Protein AF-0000000066670896 (afdb_homodimer)

Sequence (434 aa):
MEALMNVDDNVAADRGPALRIPRSRGALGGLAVLLLGIWGALIPFLGPYFDFAFTPDDSWVWTSARGWLEVLPGVVAIVGGFLMLTSRNRLVASFGGWLAAAAGLWFVVGPFLADLLNLGALGEPVASSDFKRALLQLTFFYGLGALILFFAATSLGRLSVRSARDIAFARREVDARTTRTDNRGAVVAPEPVRPTDRPTFESQPRLHKPGLGGGHAMEALMNVDDNVAADRGPALRIPRSRGALGGLAVLLLGIWGALIPFLGPYFDFAFTPDDSWVWTSARGWLEVLPGVVAIVGGFLMLTSRNRLVASFGGWLAAAAGLWFVVGPFLADLLNLGALGEPVASSDFKRALLQLTFFYGLGALILFFAATSLGRLSVRSARDIAFARREVDARTTRTDNRGAVVAPEPVRPTDRPTFESQPRLHKPGLGGGHA

Nearest PDB structures (foldseek):
  6lz0-assembly1_A  TM=2.706E-01  e=2.575E+00  Homo sapiens
  8qad-assembly1_A  TM=1.879E-01  e=8.056E+00  synthetic construct
  7oca-assembly1_I  TM=4.493E-01  e=7.369E-01  Rattus norvegicus
  8qad-assembly1_A  TM=1.879E-01  e=8.660E+00  synthetic construct

Secondary structure (DSSP, 8-state):
----------------GGGB--THHHHHHHHHHHHHHHHHHHHHHHGGGGT--BSS--TT---HHHIIIIIHHHHHHHHHHHHHHH--BHHHHHHHHHHHHHHHHHHHHHHHHTTTTT------B--SSHHHHHHHHHHHTHHHHHHHHHHHHHHHHHHHS-BHHHHHHHHHHHHHHHHHHHHHHHH------------------------------/----------------GGGB--THHHHHHHHHHHHHHHHHHHHHHHGGGGT--BSS--TT---HHHIIIIIHHHHHHHHHHHHHHH--BHHHHHHHHHHHHHHHHHHHHHHHHHHHHT------B--SSHHHHHHHHHHHTHHHHHHHHHHHHHHHHHHHS-BHHHHHHHHHHHHHHHHHHHHHHHH------------------------------

Structure (mmCIF, N/CA/C/O backbone):
data_AF-0000000066670896-model_v1
#
loop_
_entity.id
_entity.type
_entity.pdbx_description
1 polymer 'Secreted protein'
#
loop_
_atom_site.group_PDB
_atom_site.id
_atom_site.type_symbol
_atom_site.label_atom_id
_atom_site.label_alt_id
_atom_site.label_comp_id
_atom_site.label_asym_id
_atom_site.label_entity_id
_atom_site.label_seq_id
_atom_site.pdbx_PDB_ins_code
_atom_site.Cartn_x
_atom_site.Cartn_y
_atom_site.Cartn_z
_atom_site.occupancy
_atom_site.B_iso_or_equiv
_atom_site.auth_seq_id
_atom_site.auth_comp_id
_atom_site.auth_asym_id
_atom_site.auth_atom_id
_atom_site.pdbx_PDB_model_num
ATOM 1 N N . MET A 1 1 ? -32.406 44.875 43.938 1 27.22 1 MET A N 1
ATOM 2 C CA . MET A 1 1 ? -32.656 43.469 43.625 1 27.22 1 MET A CA 1
ATOM 3 C C . MET A 1 1 ? -32.438 43.156 42.156 1 27.22 1 MET A C 1
ATOM 5 O O . MET A 1 1 ? -33.438 42.938 41.438 1 27.22 1 MET A O 1
ATOM 9 N N . GLU A 1 2 ? -31.547 43.969 41.438 1 29.81 2 GLU A N 1
ATOM 10 C CA . GLU A 1 2 ? -31.094 44 40.031 1 29.81 2 GLU A CA 1
ATOM 11 C C . GLU A 1 2 ? -30.469 42.688 39.625 1 29.81 2 GLU A C 1
ATOM 13 O O . GLU A 1 2 ? -29.438 42.281 40.156 1 29.81 2 GLU A O 1
ATOM 18 N N . ALA A 1 3 ? -31.391 41.594 39.438 1 34.62 3 ALA A N 1
ATOM 19 C CA . ALA A 1 3 ? -31.094 40.312 38.844 1 34.62 3 ALA A CA 1
ATOM 20 C C . ALA A 1 3 ? -30.234 40.5 37.594 1 34.62 3 ALA A C 1
ATOM 22 O O . ALA A 1 3 ? -30.672 41.094 36.594 1 34.62 3 ALA A O 1
ATOM 23 N N . LEU A 1 4 ? -28.891 40.812 37.75 1 31.53 4 LEU A N 1
ATOM 24 C CA . LEU A 1 4 ? -27.828 40.656 36.75 1 31.53 4 LEU A CA 1
ATOM 25 C C . LEU A 1 4 ? -27.969 39.344 36 1 31.53 4 LEU A C 1
ATOM 27 O O . LEU A 1 4 ? -27.844 38.25 36.594 1 31.53 4 LEU A O 1
ATOM 31 N N . MET A 1 5 ? -29.062 39.156 35.125 1 30.61 5 MET A N 1
ATOM 32 C CA . MET A 1 5 ? -29.188 38.062 34.156 1 30.61 5 MET A CA 1
ATOM 33 C C . MET A 1 5 ? -27.844 37.719 33.531 1 30.61 5 MET A C 1
ATOM 35 O O . MET A 1 5 ? -27.234 38.594 32.906 1 30.61 5 MET A O 1
ATOM 39 N N . ASN A 1 6 ? -26.922 37 34.188 1 30.11 6 ASN A N 1
ATOM 40 C CA . ASN A 1 6 ? -25.75 36.344 33.625 1 30.11 6 ASN A CA 1
ATOM 41 C C . ASN A 1 6 ? -26.078 35.656 32.312 1 30.11 6 ASN A C 1
ATOM 43 O O . ASN A 1 6 ? -26.812 34.656 32.25 1 30.11 6 ASN A O 1
ATOM 47 N N . VAL A 1 7 ? -26.422 36.406 31.219 1 32.34 7 VAL A N 1
ATOM 48 C CA . VAL A 1 7 ? -26.438 35.844 29.875 1 32.34 7 VAL A CA 1
ATOM 49 C C . VAL A 1 7 ? -25.234 34.938 29.672 1 32.34 7 VAL A C 1
ATOM 51 O O . VAL A 1 7 ? -24.094 35.406 29.688 1 32.34 7 VAL A O 1
ATOM 54 N N . ASP A 1 8 ? -25.203 33.781 30.344 1 30.42 8 ASP A N 1
ATOM 55 C CA . ASP A 1 8 ? -24.359 32.656 29.906 1 30.42 8 ASP A CA 1
ATOM 56 C C . ASP A 1 8 ? -24.328 32.562 28.391 1 30.42 8 ASP A C 1
ATOM 58 O O . ASP A 1 8 ? -25.266 32.031 27.781 1 30.42 8 ASP A O 1
ATOM 62 N N . ASP A 1 9 ? -24.094 33.688 27.656 1 29.45 9 ASP A N 1
ATOM 63 C CA . ASP A 1 9 ? -23.812 33.5 26.25 1 29.45 9 ASP A CA 1
ATOM 64 C C . ASP A 1 9 ? -22.906 32.281 26.031 1 29.45 9 ASP A C 1
ATOM 66 O O . ASP A 1 9 ? -21.688 32.375 26.188 1 29.45 9 ASP A O 1
ATOM 70 N N . ASN A 1 10 ? -23.219 31.109 26.578 1 30.67 10 ASN A N 1
ATOM 71 C CA . ASN A 1 10 ? -22.656 29.875 26.047 1 30.67 10 ASN A CA 1
ATOM 72 C C . ASN A 1 10 ? -22.547 29.906 24.531 1 30.67 10 ASN A C 1
ATOM 74 O O . ASN A 1 10 ? -23.547 29.719 23.828 1 30.67 10 ASN A O 1
ATOM 78 N N . VAL A 1 11 ? -21.969 30.891 23.938 1 33 11 VAL A N 1
ATOM 79 C CA . VAL A 1 11 ? -21.594 30.781 22.531 1 33 11 VAL A CA 1
ATOM 80 C C . VAL A 1 11 ? -21.125 29.359 22.234 1 33 11 VAL A C 1
ATOM 82 O O . VAL A 1 11 ? -20.156 28.875 22.812 1 33 11 VAL A O 1
ATOM 85 N N . ALA A 1 12 ? -22.016 28.484 22.109 1 31.38 12 ALA A N 1
ATOM 86 C CA . ALA A 1 12 ? -21.797 27.188 21.484 1 31.38 12 ALA A CA 1
ATOM 87 C C . ALA A 1 12 ? -20.703 27.266 20.422 1 31.38 12 ALA A C 1
ATOM 89 O O . ALA A 1 12 ? -20.797 28.062 19.484 1 31.38 12 ALA A O 1
ATOM 90 N N . ALA A 1 13 ? -19.516 27.25 20.812 1 35 13 ALA A N 1
ATOM 91 C CA . ALA A 1 13 ? -18.359 26.953 19.953 1 35 13 ALA A CA 1
ATOM 92 C C . ALA A 1 13 ? -18.75 26.062 18.781 1 35 13 ALA A C 1
ATOM 94 O O . ALA A 1 13 ? -19.172 24.922 18.984 1 35 13 ALA A O 1
ATOM 95 N N . ASP A 1 14 ? -19.516 26.484 17.828 1 33.41 14 ASP A N 1
ATOM 96 C CA . ASP A 1 14 ? -19.875 25.875 16.562 1 33.41 14 ASP A CA 1
ATOM 97 C C . ASP A 1 14 ? -18.766 24.938 16.062 1 33.41 14 ASP A C 1
ATOM 99 O O . ASP A 1 14 ? -17.656 25.391 15.789 1 33.41 14 ASP A O 1
ATOM 103 N N . ARG A 1 15 ? -18.594 23.875 16.594 1 37.06 15 ARG A N 1
ATOM 104 C CA . ARG A 1 15 ? -17.844 22.672 16.281 1 37.06 15 ARG A CA 1
ATOM 105 C C . ARG A 1 15 ? -17.781 22.438 14.773 1 37.06 15 ARG A C 1
ATOM 107 O O . ARG A 1 15 ? -17.297 21.406 14.32 1 37.06 15 ARG A O 1
ATOM 114 N N . GLY A 1 16 ? -18.578 23.109 13.969 1 34.81 16 GLY A N 1
ATOM 115 C CA . GLY A 1 16 ? -18.781 22.766 12.57 1 34.81 16 GLY A CA 1
ATOM 116 C C . GLY A 1 16 ? -17.516 22.875 11.734 1 34.81 16 GLY A C 1
ATOM 117 O O . GLY A 1 16 ? -17.328 22.109 10.789 1 34.81 16 GLY A O 1
ATOM 118 N N . PRO A 1 17 ? -16.812 23.969 11.867 1 40.34 17 PRO A N 1
ATOM 119 C CA . PRO A 1 17 ? -15.773 24.281 10.875 1 40.34 17 PRO A CA 1
ATOM 120 C C . PRO A 1 17 ? -14.617 23.281 10.906 1 40.34 17 PRO A C 1
ATOM 122 O O . PRO A 1 17 ? -13.719 23.344 10.062 1 40.34 17 PRO A O 1
ATOM 125 N N . ALA A 1 18 ? -14.492 22.625 12 1 44.22 18 ALA A N 1
ATOM 126 C CA . ALA A 1 18 ? -13.32 21.797 12.242 1 44.22 18 ALA A CA 1
ATOM 127 C C . ALA A 1 18 ? -13.227 20.672 11.211 1 44.22 18 ALA A C 1
ATOM 129 O O . ALA A 1 18 ? -12.18 20.031 11.07 1 44.22 18 ALA A O 1
ATOM 130 N N . LEU A 1 19 ? -14.352 20.453 10.617 1 43.78 19 LEU A N 1
ATOM 131 C CA . LEU A 1 19 ? -14.406 19.297 9.734 1 43.78 19 LEU A CA 1
ATOM 132 C C . LEU A 1 19 ? -14.297 19.703 8.273 1 43.78 19 LEU A C 1
ATOM 134 O O . LEU A 1 19 ? -14.289 18.859 7.383 1 43.78 19 LEU A O 1
ATOM 138 N N . ARG A 1 20 ? -14.305 21.078 7.969 1 40.62 20 ARG A N 1
ATOM 139 C CA . ARG A 1 20 ? -14.289 21.438 6.555 1 40.62 20 ARG A CA 1
ATOM 140 C C . ARG A 1 20 ? -12.859 21.562 6.035 1 40.62 20 ARG A C 1
ATOM 142 O O . ARG A 1 20 ? -12.031 22.234 6.641 1 40.62 20 ARG A O 1
ATOM 149 N N . ILE A 1 21 ? -12.258 20.781 5.262 1 50.03 21 ILE A N 1
ATOM 150 C CA . ILE A 1 21 ? -10.938 20.75 4.648 1 50.03 21 ILE A CA 1
ATOM 151 C C . ILE A 1 21 ? -10.984 21.406 3.27 1 50.03 21 ILE A C 1
ATOM 153 O O . ILE A 1 21 ? -11.984 21.281 2.555 1 50.03 21 ILE A O 1
ATOM 157 N N . PRO A 1 22 ? -9.969 22.359 3.037 1 47.69 22 PRO A N 1
ATOM 158 C CA . PRO A 1 22 ? -9.922 22.828 1.646 1 47.69 22 PRO A CA 1
ATOM 159 C C . PRO A 1 22 ? -9.859 21.672 0.647 1 47.69 22 PRO A C 1
ATOM 161 O O . PRO A 1 22 ? -9.266 20.625 0.937 1 47.69 22 PRO A O 1
ATOM 164 N N . ARG A 1 23 ? -10.648 21.672 -0.36 1 51.94 23 ARG A N 1
ATOM 165 C CA . ARG A 1 23 ? -10.82 20.672 -1.41 1 51.94 23 ARG A CA 1
ATOM 166 C C . ARG A 1 23 ? -9.469 20.203 -1.941 1 51.94 23 ARG A C 1
ATOM 168 O O . ARG A 1 23 ? -9.328 19.047 -2.357 1 51.94 23 ARG A O 1
ATOM 175 N N . SER A 1 24 ? -8.406 21.016 -1.833 1 53.91 24 SER A N 1
ATOM 176 C CA . SER A 1 24 ? -7.191 20.719 -2.586 1 53.91 24 SER A CA 1
ATOM 177 C C . SER A 1 24 ? -6.375 19.625 -1.91 1 53.91 24 SER A C 1
ATOM 179 O O . SER A 1 24 ? -5.586 18.938 -2.562 1 53.91 24 SER A O 1
ATOM 181 N N . ARG A 1 25 ? -6.547 19.328 -0.688 1 55.12 25 ARG A N 1
ATOM 182 C CA . ARG A 1 25 ? -5.625 18.453 0.026 1 55.12 25 ARG A CA 1
ATOM 183 C C . ARG A 1 25 ? -5.863 16.984 -0.341 1 55.12 25 ARG A C 1
ATOM 185 O O . ARG A 1 25 ? -4.926 16.188 -0.373 1 55.12 25 ARG A O 1
ATOM 192 N N . GLY A 1 26 ? -7.078 16.672 -0.781 1 60.75 26 GLY A N 1
ATOM 193 C CA . GLY A 1 26 ? -7.352 15.281 -1.134 1 60.75 26 GLY A CA 1
ATOM 194 C C . GLY A 1 26 ? -7.699 15.102 -2.6 1 60.75 26 GLY A C 1
ATOM 195 O O . GLY A 1 26 ? -7.906 13.977 -3.055 1 60.75 26 GLY A O 1
ATOM 196 N N . ALA A 1 27 ? -7.473 16.203 -3.254 1 73.06 27 ALA A N 1
ATOM 197 C CA . ALA A 1 27 ? -7.996 16.141 -4.617 1 73.06 27 ALA A CA 1
ATOM 198 C C . ALA A 1 27 ? -7.105 15.297 -5.516 1 73.06 27 ALA A C 1
ATOM 200 O O . ALA A 1 27 ? -7.598 14.453 -6.273 1 73.06 27 ALA A O 1
ATOM 201 N N . LEU A 1 28 ? -5.859 15.398 -5.246 1 84 28 LEU A N 1
ATOM 202 C CA . LEU A 1 28 ? -4.961 14.641 -6.109 1 84 28 LEU A CA 1
ATOM 203 C C . LEU A 1 28 ? -4.996 13.156 -5.758 1 84 28 LEU A C 1
ATOM 205 O O . LEU A 1 28 ? -5.055 12.305 -6.648 1 84 28 LEU A O 1
ATOM 209 N N . GLY A 1 29 ? -5.055 12.906 -4.453 1 93 29 GLY A N 1
ATOM 210 C CA . GLY A 1 29 ? -5.137 11.516 -4.035 1 93 29 GLY A CA 1
ATOM 211 C C . GLY A 1 29 ? -6.453 10.859 -4.406 1 93 29 GLY A C 1
ATOM 212 O O . GLY A 1 29 ? -6.473 9.719 -4.867 1 93 29 GLY A O 1
ATOM 213 N N . GLY A 1 30 ? -7.516 11.625 -4.23 1 96.25 30 GLY A N 1
ATOM 214 C CA . GLY A 1 30 ? -8.82 11.094 -4.582 1 96.25 30 GLY A CA 1
ATOM 215 C C . GLY A 1 30 ? -8.984 10.852 -6.07 1 96.25 30 GLY A C 1
ATOM 216 O O . GLY A 1 30 ? -9.555 9.836 -6.48 1 96.25 30 GLY A O 1
ATOM 217 N N . LEU A 1 31 ? -8.492 11.742 -6.852 1 97.06 31 LEU A N 1
ATOM 218 C CA . LEU A 1 31 ? -8.57 11.578 -8.297 1 97.06 31 LEU A CA 1
ATOM 219 C C . LEU A 1 31 ? -7.773 10.359 -8.75 1 97.06 31 LEU A C 1
ATOM 221 O O . LEU A 1 31 ? -8.242 9.586 -9.586 1 97.06 31 LEU A O 1
ATOM 225 N N . ALA A 1 32 ? -6.555 10.281 -8.242 1 97.94 32 ALA A N 1
ATOM 226 C CA . ALA A 1 32 ? -5.727 9.125 -8.586 1 97.94 32 ALA A CA 1
ATOM 227 C C . ALA A 1 32 ? -6.438 7.82 -8.258 1 97.94 32 ALA A C 1
ATOM 229 O O . ALA A 1 32 ? -6.508 6.914 -9.094 1 97.94 32 ALA A O 1
ATOM 230 N N . VAL A 1 33 ? -6.992 7.75 -7.078 1 98.62 33 VAL A N 1
ATOM 231 C CA . VAL A 1 33 ? -7.688 6.547 -6.625 1 98.62 33 VAL A CA 1
ATOM 232 C C . VAL A 1 33 ? -8.891 6.277 -7.527 1 98.62 33 VAL A C 1
ATOM 234 O O . VAL A 1 33 ? -9.141 5.133 -7.906 1 98.62 33 VAL A O 1
ATOM 237 N N . LEU A 1 34 ? -9.586 7.332 -7.863 1 98.44 34 LEU A N 1
ATOM 238 C CA . LEU A 1 34 ? -10.75 7.211 -8.742 1 98.44 34 LEU A CA 1
ATOM 239 C C . LEU A 1 34 ? -10.352 6.637 -10.094 1 98.44 34 LEU A C 1
ATOM 241 O O . LEU A 1 34 ? -10.961 5.672 -10.57 1 98.44 34 LEU A O 1
ATOM 245 N N . LEU A 1 35 ? -9.336 7.141 -10.648 1 98.62 35 LEU A N 1
ATOM 246 C CA . LEU A 1 35 ? -8.891 6.699 -11.969 1 98.62 35 LEU A CA 1
ATOM 247 C C . LEU A 1 35 ? -8.352 5.273 -11.914 1 98.62 35 LEU A C 1
ATOM 249 O O . LEU A 1 35 ? -8.625 4.469 -12.805 1 98.62 35 LEU A O 1
ATOM 253 N N . LEU A 1 36 ? -7.586 4.988 -10.945 1 98.88 36 LEU A N 1
ATOM 254 C CA . LEU A 1 36 ? -7.062 3.637 -10.781 1 98.88 36 LEU A CA 1
ATOM 255 C C . LEU A 1 36 ? -8.195 2.637 -10.57 1 98.88 36 LEU A C 1
ATOM 257 O O . LEU A 1 36 ? -8.125 1.501 -11.039 1 98.88 36 LEU A O 1
ATOM 261 N N . GLY A 1 37 ? -9.227 3.041 -9.773 1 98.88 37 GLY A N 1
ATOM 262 C CA . GLY A 1 37 ? -10.398 2.195 -9.617 1 98.88 37 GLY A CA 1
ATOM 263 C C . GLY A 1 37 ? -11.094 1.891 -10.93 1 98.88 37 GLY A C 1
ATOM 264 O O . GLY A 1 37 ? -11.5 0.753 -11.18 1 98.88 37 GLY A O 1
ATOM 265 N N . ILE A 1 38 ? -11.234 2.865 -11.766 1 98.75 38 ILE A N 1
ATOM 266 C CA . ILE A 1 38 ? -11.828 2.686 -13.086 1 98.75 38 ILE A CA 1
ATOM 267 C C . ILE A 1 38 ? -11 1.694 -13.898 1 98.75 38 ILE A C 1
ATOM 269 O O . ILE A 1 38 ? -11.547 0.784 -14.523 1 98.75 38 ILE A O 1
ATOM 273 N N . TRP A 1 39 ? -9.766 1.867 -13.852 1 98.56 39 TRP A N 1
ATOM 274 C CA . TRP A 1 39 ? -8.875 0.929 -14.523 1 98.56 39 TRP A CA 1
ATOM 275 C C . TRP A 1 39 ? -9.109 -0.495 -14.031 1 98.56 39 TRP A C 1
ATOM 277 O O . TRP A 1 39 ? -9.281 -1.415 -14.836 1 98.56 39 TRP A O 1
ATOM 287 N N . GLY A 1 40 ? -9.125 -0.699 -12.742 1 98.56 40 GLY A N 1
ATOM 288 C CA . GLY A 1 40 ? -9.266 -2.027 -12.172 1 98.56 40 GLY A CA 1
ATOM 289 C C . GLY A 1 40 ? -10.578 -2.691 -12.523 1 98.56 40 GLY A C 1
ATOM 290 O O . GLY A 1 40 ? -10.633 -3.9 -12.758 1 98.56 40 GLY A O 1
ATOM 291 N N . ALA A 1 41 ? -11.617 -1.911 -12.594 1 98.44 41 ALA A N 1
ATOM 292 C CA . ALA A 1 41 ? -12.945 -2.447 -12.867 1 98.44 41 ALA A CA 1
ATOM 293 C C . ALA A 1 41 ? -13.117 -2.777 -14.344 1 98.44 41 ALA A C 1
ATOM 295 O O . ALA A 1 41 ? -13.867 -3.688 -14.703 1 98.44 41 ALA A O 1
ATOM 296 N N . LEU A 1 42 ? -12.391 -2.111 -15.195 1 97.88 42 LEU A N 1
ATOM 297 C CA . LEU A 1 42 ? -12.695 -2.201 -16.609 1 97.88 42 LEU A CA 1
ATOM 298 C C . LEU A 1 42 ? -11.656 -3.047 -17.344 1 97.88 42 LEU A C 1
ATOM 300 O O . LEU A 1 42 ? -11.938 -3.607 -18.406 1 97.88 42 LEU A O 1
ATOM 304 N N . ILE A 1 43 ? -10.484 -3.172 -16.828 1 97.06 43 ILE A N 1
ATOM 305 C CA . ILE A 1 43 ? -9.367 -3.752 -17.562 1 97.06 43 ILE A CA 1
ATOM 306 C C . ILE A 1 43 ? -9.664 -5.215 -17.875 1 97.06 43 ILE A C 1
ATOM 308 O O . ILE A 1 43 ? -9.297 -5.707 -18.953 1 97.06 43 ILE A O 1
ATOM 312 N N . PRO A 1 44 ? -10.336 -5.984 -17.047 1 95.81 44 PRO A N 1
ATOM 313 C CA . PRO A 1 44 ? -10.594 -7.375 -17.422 1 95.81 44 PRO A CA 1
ATOM 314 C C . PRO A 1 44 ? -11.5 -7.5 -18.641 1 95.81 44 PRO A C 1
ATOM 316 O O . PRO A 1 44 ? -11.484 -8.523 -19.328 1 95.81 44 PRO A O 1
ATOM 319 N N . PHE A 1 45 ? -12.242 -6.52 -18.969 1 96.19 45 PHE A N 1
ATOM 320 C CA . PHE A 1 45 ? -13.195 -6.566 -20.078 1 96.19 45 PHE A CA 1
ATOM 321 C C . PHE A 1 45 ? -12.617 -5.906 -21.328 1 96.19 45 PHE A C 1
ATOM 323 O O . PHE A 1 45 ? -12.945 -6.285 -22.438 1 96.19 45 PHE A O 1
ATOM 330 N N . LEU A 1 46 ? -11.734 -4.969 -21.125 1 95.44 46 LEU A N 1
ATOM 331 C CA . LEU A 1 46 ? -11.188 -4.207 -22.234 1 95.44 46 LEU A CA 1
ATOM 332 C C . LEU A 1 46 ? -9.805 -4.719 -22.625 1 95.44 46 LEU A C 1
ATOM 334 O O . LEU A 1 46 ? -9.352 -4.516 -23.75 1 95.44 46 LEU A O 1
ATOM 338 N N . GLY A 1 47 ? -9.133 -5.324 -21.766 1 95 47 GLY A N 1
ATOM 339 C CA . GLY A 1 47 ? -7.766 -5.773 -21.969 1 95 47 GLY A CA 1
ATOM 340 C C . GLY A 1 47 ? -7.617 -6.715 -23.141 1 95 47 GLY A C 1
ATOM 341 O O . GLY A 1 47 ? -6.664 -6.605 -23.922 1 95 47 GLY A O 1
ATOM 342 N N . PRO A 1 48 ? -8.57 -7.602 -23.281 1 93.62 48 PRO A N 1
ATOM 343 C CA . PRO A 1 48 ? -8.469 -8.578 -24.359 1 93.62 48 PRO A CA 1
ATOM 344 C C . PRO A 1 48 ? -8.406 -7.918 -25.75 1 93.62 48 PRO A C 1
ATOM 346 O O . PRO A 1 48 ? -7.859 -8.492 -26.688 1 93.62 48 PRO A O 1
ATOM 349 N N . TYR A 1 49 ? -8.875 -6.742 -25.875 1 93.62 49 TYR A N 1
ATOM 350 C CA . TYR A 1 49 ? -8.789 -6.035 -27.156 1 93.62 49 TYR A CA 1
ATOM 351 C C . TYR A 1 49 ? -7.336 -5.758 -27.531 1 93.62 49 TYR A C 1
ATOM 353 O O . TYR A 1 49 ? -7.008 -5.602 -28.703 1 93.62 49 TYR A O 1
ATOM 361 N N . PHE A 1 50 ? -6.426 -5.785 -26.578 1 93.5 50 PHE A N 1
ATOM 362 C CA . PHE A 1 50 ? -5.027 -5.441 -26.797 1 93.5 50 PHE A CA 1
ATOM 363 C C . PHE A 1 50 ? -4.117 -6.602 -26.422 1 93.5 50 PHE A C 1
ATOM 365 O O . PHE A 1 50 ? -2.941 -6.398 -26.109 1 93.5 50 PHE A O 1
ATOM 372 N N . ASP A 1 51 ? -4.691 -7.852 -26.281 1 92.88 51 ASP A N 1
ATOM 373 C CA . ASP A 1 51 ? -3.947 -9.047 -25.891 1 92.88 51 ASP A CA 1
ATOM 374 C C . ASP A 1 51 ? -3.35 -8.898 -24.5 1 92.88 51 ASP A C 1
ATOM 376 O O . ASP A 1 51 ? -2.209 -9.305 -24.266 1 92.88 51 ASP A O 1
ATOM 380 N N . PHE A 1 52 ? -3.986 -8.195 -23.734 1 94.38 52 PHE A N 1
ATOM 381 C CA . PHE A 1 52 ? -3.621 -7.926 -22.344 1 94.38 52 PHE A CA 1
ATOM 382 C C . PHE A 1 52 ? -4.68 -8.469 -21.391 1 94.38 52 PHE A C 1
ATOM 384 O O . PHE A 1 52 ? -5.574 -7.73 -20.969 1 94.38 52 PHE A O 1
ATOM 391 N N . ALA A 1 53 ? -4.492 -9.812 -21.109 1 94 53 ALA A N 1
ATOM 392 C CA . ALA A 1 53 ? -5.629 -10.414 -20.406 1 94 53 ALA A CA 1
ATOM 393 C C . ALA A 1 53 ? -5.207 -11.664 -19.641 1 94 53 ALA A C 1
ATOM 395 O O . ALA A 1 53 ? -4.105 -12.18 -19.844 1 94 53 ALA A O 1
ATOM 396 N N . PHE A 1 54 ? -6.086 -12.023 -18.75 1 94.44 54 PHE A N 1
ATOM 397 C CA . PHE A 1 54 ? -6.098 -13.352 -18.156 1 94.44 54 PHE A CA 1
ATOM 398 C C . PHE A 1 54 ? -7.121 -14.25 -18.828 1 94.44 54 PHE A C 1
ATOM 400 O O . PHE A 1 54 ? -8.086 -13.758 -19.438 1 94.44 54 PHE A O 1
ATOM 407 N N . THR A 1 55 ? -6.828 -15.602 -18.781 1 93.38 55 THR A N 1
ATOM 408 C CA . THR A 1 55 ? -7.797 -16.516 -19.359 1 93.38 55 THR A CA 1
ATOM 409 C C . THR A 1 55 ? -9.062 -16.594 -18.5 1 93.38 55 THR A C 1
ATOM 411 O O . THR A 1 55 ? -8.984 -16.594 -17.281 1 93.38 55 THR A O 1
ATOM 414 N N . PRO A 1 56 ? -10.242 -16.641 -19.016 1 92.19 56 PRO A N 1
ATOM 415 C CA . PRO A 1 56 ? -10.516 -16.562 -20.453 1 92.19 56 PRO A CA 1
ATOM 416 C C . PRO A 1 56 ? -10.227 -15.188 -21.047 1 92.19 56 PRO A C 1
ATOM 418 O O . PRO A 1 56 ? -10.516 -14.172 -20.406 1 92.19 56 PRO A O 1
ATOM 421 N N . ASP A 1 57 ? -9.688 -15.086 -22.203 1 91.94 57 ASP A N 1
ATOM 422 C CA . ASP A 1 57 ? -9.188 -13.82 -22.734 1 91.94 57 ASP A CA 1
ATOM 423 C C . ASP A 1 57 ? -10.148 -13.242 -23.766 1 91.94 57 ASP A C 1
ATOM 425 O O . ASP A 1 57 ? -9.727 -12.609 -24.734 1 91.94 57 ASP A O 1
ATOM 429 N N . ASP A 1 58 ? -11.359 -13.531 -23.609 1 92.31 58 ASP A N 1
ATOM 430 C CA . ASP A 1 58 ? -12.398 -12.922 -24.438 1 92.31 58 ASP A CA 1
ATOM 431 C C . ASP A 1 58 ? -12.938 -11.648 -23.797 1 92.31 58 ASP A C 1
ATOM 433 O O . ASP A 1 58 ? -13.125 -11.586 -22.578 1 92.31 58 ASP A O 1
ATOM 437 N N . SER A 1 59 ? -13.211 -10.711 -24.625 1 92.62 59 SER A N 1
ATOM 438 C CA . SER A 1 59 ? -13.719 -9.438 -24.125 1 92.62 59 SER A CA 1
ATOM 439 C C . SER A 1 59 ? -15.148 -9.578 -23.609 1 92.62 59 SER A C 1
ATOM 441 O O . SER A 1 59 ? -15.922 -10.383 -24.141 1 92.62 59 SER A O 1
ATOM 443 N N . TRP A 1 60 ? -15.477 -8.812 -22.547 1 93.25 60 TRP A N 1
ATOM 444 C CA . TRP A 1 60 ? -16.797 -8.633 -21.969 1 93.25 60 TRP A CA 1
ATOM 445 C C . TRP A 1 60 ? -17.359 -9.953 -21.453 1 93.25 60 TRP A C 1
ATOM 447 O O . TRP A 1 60 ? -18.578 -10.18 -21.5 1 93.25 60 TRP A O 1
ATOM 457 N N . VAL A 1 61 ? -16.562 -10.867 -21.109 1 93.31 61 VAL A N 1
ATOM 458 C CA . VAL A 1 61 ? -16.984 -12.102 -20.469 1 93.31 61 VAL A CA 1
ATOM 459 C C . VAL A 1 61 ? -16.938 -11.93 -18.953 1 93.31 61 VAL A C 1
ATOM 461 O O . VAL A 1 61 ? -15.914 -11.531 -18.391 1 93.31 61 VAL A O 1
ATOM 464 N N . TRP A 1 62 ? -18.062 -12.258 -18.328 1 95.06 62 TRP A N 1
ATOM 465 C CA . TRP A 1 62 ? -18.172 -12.156 -16.875 1 95.06 62 TRP A CA 1
ATOM 466 C C . TRP A 1 62 ? -17.844 -13.492 -16.203 1 95.06 62 TRP A C 1
ATOM 468 O O . TRP A 1 62 ? -18.312 -14.539 -16.641 1 95.06 62 TRP A O 1
ATOM 478 N N . THR A 1 63 ? -16.922 -13.422 -15.273 1 94.81 63 THR A N 1
ATOM 479 C CA . THR A 1 63 ? -16.672 -14.547 -14.367 1 94.81 63 THR A CA 1
ATOM 480 C C . THR A 1 63 ? -16.828 -14.109 -12.914 1 94.81 63 THR A C 1
ATOM 482 O O . THR A 1 63 ? -16.734 -12.922 -12.602 1 94.81 63 THR A O 1
ATOM 485 N N . SER A 1 64 ? -17.078 -15.039 -12.047 1 96.19 64 SER A N 1
ATOM 486 C CA . SER A 1 64 ? -17.188 -14.727 -10.625 1 96.19 64 SER A CA 1
ATOM 487 C C . SER A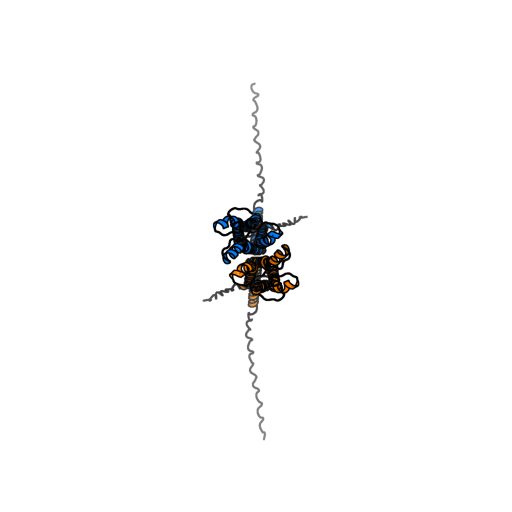 1 64 ? -15.906 -14.109 -10.086 1 96.19 64 SER A C 1
ATOM 489 O O . SER A 1 64 ? -15.945 -13.18 -9.281 1 96.19 64 SER A O 1
ATOM 491 N N . ALA A 1 65 ? -14.844 -14.633 -10.508 1 96.31 65 ALA A N 1
ATOM 492 C CA . ALA A 1 65 ? -13.547 -14.109 -10.07 1 96.31 65 ALA A CA 1
ATOM 493 C C . ALA A 1 65 ? -13.375 -12.656 -10.5 1 96.31 65 ALA A C 1
ATOM 495 O O . ALA A 1 65 ? -12.906 -11.82 -9.719 1 96.31 65 ALA A O 1
ATOM 496 N N . ARG A 1 66 ? -13.734 -12.32 -11.695 1 96.5 66 ARG A N 1
ATOM 497 C CA . ARG A 1 66 ? -13.641 -10.945 -12.172 1 96.5 66 ARG A CA 1
ATOM 498 C C . ARG A 1 66 ? -14.516 -10.016 -11.344 1 96.5 66 ARG A C 1
ATOM 500 O O . ARG A 1 66 ? -14.133 -8.883 -11.047 1 96.5 66 ARG A O 1
ATOM 507 N N . GLY A 1 67 ? -15.633 -10.461 -11.031 1 97.44 67 GLY A N 1
ATOM 508 C CA . GLY A 1 67 ? -16.547 -9.672 -10.211 1 97.44 67 GLY A CA 1
ATOM 509 C C . GLY A 1 67 ? -15.992 -9.375 -8.828 1 97.44 67 GLY A C 1
ATOM 510 O O . GLY A 1 67 ? -15.945 -8.211 -8.414 1 97.44 67 GLY A O 1
ATOM 511 N N . TRP A 1 68 ? -15.523 -10.391 -8.172 1 97.62 68 TRP A N 1
ATOM 512 C CA . TRP A 1 68 ? -15.117 -10.281 -6.777 1 97.62 68 TRP A CA 1
ATOM 513 C C . TRP A 1 68 ? -13.727 -9.672 -6.656 1 97.62 68 TRP A C 1
ATOM 515 O O . TRP A 1 68 ? -13.445 -8.938 -5.707 1 97.62 68 TRP A O 1
ATOM 525 N N . LEU A 1 69 ? -12.883 -9.977 -7.59 1 98.06 69 LEU A N 1
ATOM 526 C CA . LEU A 1 69 ? -11.477 -9.633 -7.41 1 98.06 69 LEU A CA 1
ATOM 527 C C . LEU A 1 69 ? -11.133 -8.336 -8.141 1 98.06 69 LEU A C 1
ATOM 529 O O . LEU A 1 69 ? -10.141 -7.688 -7.824 1 98.06 69 LEU A O 1
ATOM 533 N N . GLU A 1 70 ? -11.93 -7.926 -9.109 1 98.44 70 GLU A N 1
ATOM 534 C CA . GLU A 1 70 ? -11.57 -6.754 -9.891 1 98.44 70 GLU A CA 1
ATOM 535 C C . GLU A 1 70 ? -12.688 -5.715 -9.891 1 98.44 70 GLU A C 1
ATOM 537 O O . GLU A 1 70 ? -12.484 -4.582 -9.445 1 98.44 70 GLU A O 1
ATOM 542 N N . VAL A 1 71 ? -13.898 -6.082 -10.297 1 98.38 71 VAL A N 1
ATOM 543 C CA . VAL A 1 71 ? -14.992 -5.121 -10.43 1 98.38 71 VAL A CA 1
ATOM 544 C C . VAL A 1 71 ? -15.367 -4.574 -9.047 1 98.38 71 VAL A C 1
ATOM 546 O O . VAL A 1 71 ? -15.5 -3.361 -8.875 1 98.38 71 VAL A O 1
ATOM 549 N N . LEU A 1 72 ? -15.539 -5.453 -8.086 1 98.5 72 LEU A N 1
ATOM 550 C CA . LEU A 1 72 ? -15.945 -5.035 -6.746 1 98.5 72 LEU A CA 1
ATOM 551 C C . LEU A 1 72 ? -14.945 -4.047 -6.156 1 98.5 72 LEU A C 1
ATOM 553 O O . LEU A 1 72 ? -15.312 -2.922 -5.812 1 98.5 72 LEU A O 1
ATOM 557 N N . PRO A 1 73 ? -13.703 -4.461 -6.004 1 98.75 73 PRO A N 1
ATOM 558 C CA . PRO A 1 73 ? -12.773 -3.488 -5.438 1 98.75 73 PRO A CA 1
ATOM 559 C C . PRO A 1 73 ? -12.594 -2.256 -6.32 1 98.75 73 PRO A C 1
ATOM 561 O O . PRO A 1 73 ? -12.344 -1.159 -5.816 1 98.75 73 PRO A O 1
ATOM 564 N N . GLY A 1 74 ? -12.664 -2.43 -7.637 1 98.88 74 GLY A N 1
ATOM 565 C CA . GLY A 1 74 ? -12.633 -1.269 -8.508 1 98.88 74 GLY A CA 1
ATOM 566 C C . GLY A 1 74 ? -13.727 -0.264 -8.211 1 98.88 74 GLY A C 1
ATOM 567 O O . GLY A 1 74 ? -13.453 0.928 -8.047 1 98.88 74 GLY A O 1
ATOM 568 N N . VAL A 1 75 ? -14.938 -0.727 -8.102 1 98.81 75 VAL A N 1
ATOM 569 C CA . VAL A 1 75 ? -16.078 0.134 -7.816 1 98.81 75 VAL A CA 1
ATOM 570 C C . VAL A 1 75 ? -15.914 0.768 -6.434 1 98.81 75 VAL A C 1
ATOM 572 O O . VAL A 1 75 ? -16.188 1.957 -6.258 1 98.81 75 VAL A O 1
ATOM 575 N N . VAL A 1 76 ? -15.477 0.002 -5.449 1 98.88 76 VAL A N 1
ATOM 576 C CA . VAL A 1 76 ? -15.258 0.521 -4.102 1 98.88 76 VAL A CA 1
ATOM 577 C C . VAL A 1 76 ? -14.211 1.631 -4.137 1 98.88 76 VAL A C 1
ATOM 579 O O . VAL A 1 76 ? -14.359 2.656 -3.471 1 98.88 76 VAL A O 1
ATOM 582 N N . ALA A 1 77 ? -13.164 1.417 -4.93 1 98.88 77 ALA A N 1
ATOM 583 C CA . ALA A 1 77 ? -12.133 2.447 -5.082 1 98.88 77 ALA A CA 1
ATOM 584 C C . ALA A 1 77 ? -12.703 3.691 -5.758 1 98.88 77 ALA A C 1
ATOM 586 O O . ALA A 1 77 ? -12.352 4.816 -5.395 1 98.88 77 ALA A O 1
ATOM 587 N N . ILE A 1 78 ? -13.555 3.52 -6.75 1 98.81 78 ILE A N 1
ATOM 588 C CA . ILE A 1 78 ? -14.18 4.641 -7.434 1 98.81 78 ILE A CA 1
ATOM 589 C C . ILE A 1 78 ? -15 5.461 -6.438 1 98.81 78 ILE A C 1
ATOM 591 O O . ILE A 1 78 ? -14.859 6.684 -6.367 1 98.81 78 ILE A O 1
ATOM 595 N N . VAL A 1 79 ? -15.82 4.777 -5.668 1 98.69 79 VAL A N 1
ATOM 596 C CA . VAL A 1 79 ? -16.656 5.441 -4.676 1 98.69 79 VAL A CA 1
ATOM 597 C C . VAL A 1 79 ? -15.781 6.137 -3.639 1 98.69 79 VAL A C 1
ATOM 599 O O . VAL A 1 79 ? -16 7.309 -3.316 1 98.69 79 VAL A O 1
ATOM 602 N N . GLY A 1 80 ? -14.828 5.391 -3.168 1 98.44 80 GLY A N 1
ATOM 603 C CA . GLY A 1 80 ? -13.914 5.984 -2.199 1 98.44 80 GLY A CA 1
ATOM 604 C C . GLY A 1 80 ? -13.18 7.195 -2.736 1 98.44 80 GLY A C 1
ATOM 605 O O . GLY A 1 80 ? -13.141 8.242 -2.09 1 98.44 80 GLY A O 1
ATOM 606 N N . GLY A 1 81 ? -12.578 7.031 -3.881 1 98.12 81 GLY A N 1
ATOM 607 C CA . GLY A 1 81 ? -11.891 8.156 -4.504 1 98.12 81 GLY A CA 1
ATOM 608 C C . GLY A 1 81 ? -12.797 9.352 -4.734 1 98.12 81 GLY A C 1
ATOM 609 O O . GLY A 1 81 ? -12.375 10.492 -4.535 1 98.12 81 GLY A O 1
ATOM 610 N N . PHE A 1 82 ? -14 9.086 -5.18 1 97.06 82 PHE A N 1
ATOM 611 C CA . PHE A 1 82 ? -14.969 10.148 -5.43 1 97.06 82 PHE A CA 1
ATOM 612 C C . PHE A 1 82 ? -15.289 10.906 -4.148 1 97.06 82 PHE A C 1
ATOM 614 O O . PHE A 1 82 ? -15.336 12.133 -4.145 1 97.06 82 PHE A O 1
ATOM 621 N N . LEU A 1 83 ? -15.469 10.219 -3.057 1 95.62 83 LEU A N 1
ATOM 622 C CA . LEU A 1 83 ? -15.75 10.844 -1.768 1 95.62 83 LEU A CA 1
ATOM 623 C C . LEU A 1 83 ? -14.562 11.688 -1.305 1 95.62 83 LEU A C 1
ATOM 625 O O . LEU A 1 83 ? -14.75 12.789 -0.789 1 95.62 83 LEU A O 1
ATOM 629 N N . MET A 1 84 ? -13.391 11.164 -1.461 1 94.31 84 MET A N 1
ATOM 630 C CA . MET A 1 84 ? -12.195 11.914 -1.096 1 94.31 84 MET A CA 1
ATOM 631 C C . MET A 1 84 ? -12.086 13.203 -1.908 1 94.31 84 MET A C 1
ATOM 633 O O . MET A 1 84 ? -11.672 14.234 -1.387 1 94.31 84 MET A O 1
ATOM 637 N N . LEU A 1 85 ? -12.453 13.102 -3.117 1 91.44 85 LEU A N 1
ATOM 638 C CA . LEU A 1 85 ? -12.273 14.188 -4.078 1 91.44 85 LEU A CA 1
ATOM 639 C C . LEU A 1 85 ? -13.289 15.297 -3.842 1 91.44 85 LEU A C 1
ATOM 641 O O . LEU A 1 85 ? -12.953 16.484 -3.936 1 91.44 85 LEU A O 1
ATOM 645 N N . THR A 1 86 ? -14.477 15 -3.484 1 88.81 86 THR A N 1
ATOM 646 C CA . THR A 1 86 ? -15.555 15.977 -3.537 1 88.81 86 THR A CA 1
ATOM 647 C C . THR A 1 86 ? -15.945 16.422 -2.133 1 88.81 86 THR A C 1
ATOM 649 O O . THR A 1 86 ? -16.594 17.469 -1.963 1 88.81 86 THR A O 1
ATOM 652 N N . SER A 1 87 ? -15.625 15.641 -1.178 1 85.81 87 SER A N 1
ATOM 653 C CA . SER A 1 87 ? -16.141 15.922 0.159 1 85.81 87 SER A CA 1
ATOM 654 C C . SER A 1 87 ? -15.391 17.078 0.807 1 85.81 87 SER A C 1
ATOM 656 O O . SER A 1 87 ? -14.156 17.156 0.729 1 85.81 87 SER A O 1
ATOM 658 N N . ARG A 1 88 ? -16.234 17.906 1.399 1 80.75 88 ARG A N 1
ATOM 659 C CA . ARG A 1 88 ? -15.664 19 2.195 1 80.75 88 ARG A CA 1
ATOM 660 C C . ARG A 1 88 ? -15.68 18.641 3.682 1 80.75 88 ARG A C 1
ATOM 662 O O . ARG A 1 88 ? -15.242 19.438 4.516 1 80.75 88 ARG A O 1
ATOM 669 N N . ASN A 1 89 ? -16.281 17.547 3.887 1 83.56 89 ASN A N 1
ATOM 670 C CA . ASN A 1 89 ? -16.328 17.047 5.254 1 83.56 89 ASN A CA 1
ATOM 671 C C . ASN A 1 89 ? -15.219 16.031 5.52 1 83.56 89 ASN A C 1
ATOM 673 O O . ASN A 1 89 ? -15.109 15.023 4.824 1 83.56 89 ASN A O 1
ATOM 677 N N . ARG A 1 90 ? -14.484 16.297 6.504 1 84.62 90 ARG A N 1
ATOM 678 C CA . ARG A 1 90 ? -13.32 15.484 6.852 1 84.62 90 ARG A CA 1
ATOM 679 C C . ARG A 1 90 ? -13.719 14.039 7.137 1 84.62 90 ARG A C 1
ATOM 681 O O . ARG A 1 90 ? -13.008 13.102 6.77 1 84.62 90 ARG A O 1
ATOM 688 N N . LEU A 1 91 ? -14.812 13.898 7.844 1 84.62 91 LEU A N 1
ATOM 689 C CA . LEU A 1 91 ? -15.258 12.555 8.195 1 84.62 91 LEU A CA 1
ATOM 690 C C . LEU A 1 91 ? -15.656 11.773 6.941 1 84.62 91 LEU A C 1
ATOM 692 O O . LEU A 1 91 ? -15.352 10.586 6.824 1 84.62 91 LEU A O 1
ATOM 696 N N . VAL A 1 92 ? -16.328 12.453 6.059 1 89.19 92 VAL A N 1
ATOM 697 C CA . VAL A 1 92 ? -16.766 11.82 4.82 1 89.19 92 VAL A CA 1
ATOM 698 C C . VAL A 1 92 ? -15.547 11.516 3.943 1 89.19 92 VAL A C 1
ATOM 700 O O . VAL A 1 92 ? -15.438 10.43 3.373 1 89.19 92 VAL A O 1
ATOM 703 N N . ALA A 1 93 ? -14.664 12.453 3.844 1 92.38 93 ALA A N 1
ATOM 704 C CA . ALA A 1 93 ? -13.43 12.234 3.094 1 92.38 93 ALA A CA 1
ATOM 705 C C . ALA A 1 93 ? -12.609 11.102 3.707 1 92.38 93 ALA A C 1
ATOM 707 O O . ALA A 1 93 ? -12.055 10.266 2.986 1 92.38 93 ALA A O 1
ATOM 708 N N . SER A 1 94 ? -12.523 11.07 5.02 1 92.81 94 SER A N 1
ATOM 709 C CA . SER A 1 94 ? -11.805 10 5.703 1 92.81 94 SER A CA 1
ATOM 710 C C . SER A 1 94 ? -12.453 8.648 5.445 1 92.81 94 SER A C 1
ATOM 712 O O . SER A 1 94 ? -11.758 7.645 5.258 1 92.81 94 SER A O 1
ATOM 714 N N . PHE A 1 95 ? -13.75 8.609 5.449 1 96.19 95 PHE A N 1
ATOM 715 C CA . PHE A 1 95 ? -14.469 7.375 5.137 1 96.19 95 PHE A CA 1
ATOM 716 C C . PHE A 1 95 ? -14.141 6.906 3.723 1 96.19 95 PHE A C 1
ATOM 718 O O . PHE A 1 95 ? -13.906 5.719 3.496 1 96.19 95 PHE A O 1
ATOM 725 N N . GLY A 1 96 ? -14.148 7.871 2.801 1 97.38 96 GLY A N 1
ATOM 726 C CA . GLY A 1 96 ? -13.727 7.531 1.451 1 97.38 96 GLY A CA 1
ATOM 727 C C . GLY A 1 96 ? -12.312 6.977 1.393 1 97.38 96 GLY A C 1
ATOM 728 O O . GLY A 1 96 ? -12.047 6.02 0.664 1 97.38 96 GLY A O 1
ATOM 729 N N . GLY A 1 97 ? -11.391 7.578 2.137 1 97.25 97 GLY A N 1
ATOM 730 C CA . GLY A 1 97 ? -10.023 7.078 2.215 1 97.25 97 GLY A CA 1
ATOM 731 C C . GLY A 1 97 ? -9.945 5.645 2.711 1 97.25 97 GLY A C 1
ATOM 732 O O . GLY A 1 97 ? -9.18 4.84 2.178 1 97.25 97 GLY A O 1
ATOM 733 N N . TRP A 1 98 ? -10.75 5.34 3.668 1 98.06 98 TRP A N 1
ATOM 734 C CA . TRP A 1 98 ? -10.758 3.984 4.207 1 98.06 98 TRP A CA 1
ATOM 735 C C . TRP A 1 98 ? -11.352 3 3.205 1 98.06 98 TRP A C 1
ATOM 737 O O . TRP A 1 98 ? -10.867 1.87 3.078 1 98.06 98 TRP A O 1
ATOM 747 N N . LEU A 1 99 ? -12.391 3.383 2.539 1 98.75 99 LEU A N 1
ATOM 748 C CA . LEU A 1 99 ? -12.938 2.541 1.48 1 98.75 99 LEU A CA 1
ATOM 749 C C . LEU A 1 99 ? -11.883 2.248 0.418 1 98.75 99 LEU A C 1
ATOM 751 O O . LEU A 1 99 ? -11.711 1.099 0.007 1 98.75 99 LEU A O 1
ATOM 755 N N . ALA A 1 100 ? -11.234 3.291 0.056 1 98.81 100 ALA A N 1
ATOM 756 C CA . ALA A 1 100 ? -10.195 3.15 -0.96 1 98.81 100 ALA A CA 1
ATOM 757 C C . ALA A 1 100 ? -9.062 2.256 -0.466 1 98.81 100 ALA A C 1
ATOM 759 O O . ALA A 1 100 ? -8.547 1.418 -1.214 1 98.81 100 ALA A O 1
ATOM 760 N N . ALA A 1 101 ? -8.641 2.463 0.744 1 98.75 101 ALA A N 1
ATOM 761 C CA . ALA A 1 101 ? -7.59 1.627 1.312 1 98.75 101 ALA A CA 1
ATOM 762 C C . ALA A 1 101 ? -8 0.158 1.328 1 98.75 101 ALA A C 1
ATOM 764 O O . ALA A 1 101 ? -7.203 -0.722 1.001 1 98.75 101 ALA A O 1
ATOM 765 N N . ALA A 1 102 ? -9.234 -0.123 1.678 1 98.81 102 ALA A N 1
ATOM 766 C CA . ALA A 1 102 ? -9.75 -1.489 1.682 1 98.81 102 ALA A CA 1
ATOM 767 C C . ALA A 1 102 ? -9.75 -2.082 0.276 1 98.81 102 ALA A C 1
ATOM 769 O O . ALA A 1 102 ? -9.406 -3.252 0.09 1 98.81 102 ALA A O 1
ATOM 770 N N . ALA A 1 103 ? -10.172 -1.271 -0.625 1 98.88 103 ALA A N 1
ATOM 771 C CA . ALA A 1 103 ? -10.164 -1.712 -2.018 1 98.88 103 ALA A CA 1
ATOM 772 C C . ALA A 1 103 ? -8.75 -2.045 -2.48 1 98.88 103 ALA A C 1
ATOM 774 O O . ALA A 1 103 ? -8.523 -3.084 -3.104 1 98.88 103 ALA A O 1
ATOM 775 N N . GLY A 1 104 ? -7.801 -1.136 -2.234 1 98.88 104 GLY A N 1
ATOM 776 C CA . GLY A 1 104 ? -6.414 -1.397 -2.594 1 98.88 104 GLY A CA 1
ATOM 777 C C . GLY A 1 104 ? -5.863 -2.66 -1.96 1 98.88 104 GLY A C 1
ATOM 778 O O . GLY A 1 104 ? -5.195 -3.455 -2.625 1 98.88 104 GLY A O 1
ATOM 779 N N . LEU A 1 105 ? -6.145 -2.807 -0.681 1 98.75 105 LEU A N 1
ATOM 780 C CA . LEU A 1 105 ? -5.719 -4.02 0.014 1 98.75 105 LEU A CA 1
ATOM 781 C C . LEU A 1 105 ? -6.336 -5.258 -0.629 1 98.75 105 LEU A C 1
ATOM 783 O O . LEU A 1 105 ? -5.668 -6.285 -0.767 1 98.75 105 LEU A O 1
ATOM 787 N N . TRP A 1 106 ? -7.562 -5.172 -0.966 1 98.69 106 TRP A N 1
ATOM 788 C CA . TRP A 1 106 ? -8.25 -6.309 -1.57 1 98.69 106 TRP A CA 1
ATOM 789 C C . TRP A 1 106 ? -7.613 -6.684 -2.902 1 98.69 106 TRP A C 1
ATOM 791 O O . TRP A 1 106 ? -7.469 -7.871 -3.215 1 98.69 106 TRP A O 1
ATOM 801 N N . PHE A 1 107 ? -7.23 -5.719 -3.695 1 98.69 107 PHE A N 1
ATOM 802 C CA . PHE A 1 107 ? -6.543 -6.023 -4.945 1 98.69 107 PHE A CA 1
ATOM 803 C C . PHE A 1 107 ? -5.262 -6.805 -4.684 1 98.69 107 PHE A C 1
ATOM 805 O O . PHE A 1 107 ? -4.875 -7.656 -5.484 1 98.69 107 PHE A O 1
ATOM 812 N N . VAL A 1 108 ? -4.625 -6.555 -3.57 1 98.19 108 VAL A N 1
ATOM 813 C CA . VAL A 1 108 ? -3.342 -7.176 -3.256 1 98.19 108 VAL A CA 1
ATOM 814 C C . VAL A 1 108 ? -3.568 -8.562 -2.666 1 98.19 108 VAL A C 1
ATOM 816 O O . VAL A 1 108 ? -2.918 -9.531 -3.072 1 98.19 108 VAL A O 1
ATOM 819 N N . VAL A 1 109 ? -4.523 -8.727 -1.794 1 97.25 109 VAL A N 1
ATOM 820 C CA . VAL A 1 109 ? -4.625 -9.961 -1.03 1 97.25 109 VAL A CA 1
ATOM 821 C C . VAL A 1 109 ? -5.68 -10.867 -1.658 1 97.25 109 VAL A C 1
ATOM 823 O O . VAL A 1 109 ? -5.652 -12.086 -1.465 1 97.25 109 VAL A O 1
ATOM 826 N N . GLY A 1 110 ? -6.637 -10.344 -2.354 1 97.25 110 GLY A N 1
ATOM 827 C CA . GLY A 1 110 ? -7.785 -11.062 -2.877 1 97.25 110 GLY A CA 1
ATOM 828 C C . GLY A 1 110 ? -7.402 -12.289 -3.684 1 97.25 110 GLY A C 1
ATOM 829 O O . GLY A 1 110 ? -7.938 -13.375 -3.463 1 97.25 110 GLY A O 1
ATOM 830 N N . PRO A 1 111 ? -6.527 -12.086 -4.617 1 96.62 111 PRO A N 1
ATOM 831 C CA . PRO A 1 111 ? -6.156 -13.227 -5.457 1 96.62 111 PRO A CA 1
ATOM 832 C C . PRO A 1 111 ? -5.652 -14.414 -4.648 1 96.62 111 PRO A C 1
ATOM 834 O O . PRO A 1 111 ? -5.84 -15.57 -5.051 1 96.62 111 PRO A O 1
ATOM 837 N N . PHE A 1 112 ? -5.082 -14.164 -3.484 1 94.25 112 PHE A N 1
ATOM 838 C CA . PHE A 1 112 ? -4.566 -15.25 -2.658 1 94.25 112 PHE A CA 1
ATOM 839 C C . PHE A 1 112 ? -5.68 -15.891 -1.843 1 94.25 112 PHE A C 1
ATOM 841 O O . PHE A 1 112 ? -5.535 -17.016 -1.355 1 94.25 112 PHE A O 1
ATOM 848 N N . LEU A 1 113 ? -6.723 -15.195 -1.74 1 94.88 113 LEU A N 1
ATOM 849 C CA . LEU A 1 113 ? -7.844 -15.703 -0.955 1 94.88 113 LEU A CA 1
ATOM 850 C C . LEU A 1 113 ? -8.914 -16.297 -1.86 1 94.88 113 LEU A C 1
ATOM 852 O O . LEU A 1 113 ? -9.922 -16.828 -1.376 1 94.88 113 LEU A O 1
ATOM 856 N N . ALA A 1 114 ? -8.727 -16.203 -3.137 1 94.62 114 ALA A N 1
ATOM 857 C CA . ALA A 1 114 ? -9.742 -16.609 -4.102 1 94.62 114 ALA A CA 1
ATOM 858 C C . ALA A 1 114 ? -10.148 -18.062 -3.889 1 94.62 114 ALA A C 1
ATOM 860 O O . ALA A 1 114 ? -11.344 -18.375 -3.838 1 94.62 114 ALA A O 1
ATOM 861 N N . ASP A 1 115 ? -9.203 -18.969 -3.777 1 91.5 115 ASP A N 1
ATOM 862 C CA . ASP A 1 115 ? -9.5 -20.391 -3.592 1 91.5 115 ASP A CA 1
ATOM 863 C C . ASP A 1 115 ? -10.141 -20.641 -2.229 1 91.5 115 ASP A C 1
ATOM 865 O O . ASP A 1 115 ? -11.117 -21.391 -2.123 1 91.5 115 ASP A O 1
ATOM 869 N N . LEU A 1 116 ? -9.586 -19.953 -1.247 1 90.56 116 LEU A N 1
ATOM 870 C CA . LEU A 1 116 ? -10.086 -20.109 0.116 1 90.56 116 LEU A CA 1
ATOM 871 C C . LEU A 1 116 ? -11.547 -19.688 0.215 1 90.56 116 LEU A C 1
ATOM 873 O O . LEU A 1 116 ? -12.344 -20.344 0.893 1 90.56 116 LEU A O 1
ATOM 877 N N . LEU A 1 117 ? -11.836 -18.672 -0.554 1 94.44 117 LEU A N 1
ATOM 878 C CA . LEU A 1 117 ? -13.172 -18.094 -0.451 1 94.44 117 LEU A CA 1
ATOM 879 C C . LEU A 1 117 ? -14.055 -18.562 -1.606 1 94.44 117 LEU A C 1
ATOM 881 O O . LEU A 1 117 ? -15.195 -18.109 -1.734 1 94.44 117 LEU A O 1
ATOM 885 N N . 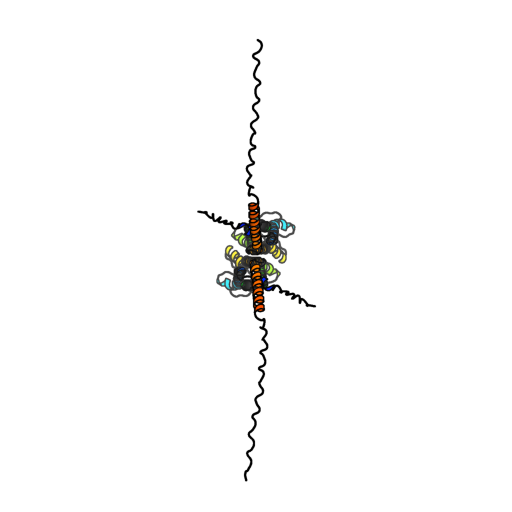ASN A 1 118 ? -13.594 -19.422 -2.453 1 94.56 118 ASN A N 1
ATOM 886 C CA . ASN A 1 118 ? -14.328 -19.953 -3.598 1 94.56 118 ASN A CA 1
ATOM 887 C C . ASN A 1 118 ? -14.891 -18.844 -4.477 1 94.56 118 ASN A C 1
ATOM 889 O O . ASN A 1 118 ? -16.078 -18.828 -4.777 1 94.56 118 ASN A O 1
ATOM 893 N N . LEU A 1 119 ? -13.992 -17.953 -4.836 1 94.69 119 LEU A N 1
ATOM 894 C CA . LEU A 1 119 ? -14.414 -16.781 -5.605 1 94.69 119 LEU A CA 1
ATOM 895 C C . LEU A 1 119 ? -14.375 -17.078 -7.102 1 94.69 119 LEU A C 1
ATOM 897 O O . LEU A 1 119 ? -14.734 -16.234 -7.918 1 94.69 119 LEU A O 1
ATOM 901 N N . GLY A 1 120 ? -13.984 -18.266 -7.426 1 92.94 120 GLY A N 1
ATOM 902 C CA . GLY A 1 120 ? -13.805 -18.625 -8.828 1 92.94 120 GLY A CA 1
ATOM 903 C C . GLY A 1 120 ? -12.344 -18.672 -9.242 1 92.94 120 GLY A C 1
ATOM 904 O O . GLY A 1 120 ? -11.461 -18.297 -8.469 1 92.94 120 GLY A O 1
ATOM 905 N N . ALA A 1 121 ? -12.148 -19.078 -10.469 1 92.12 121 ALA A N 1
ATOM 906 C CA . ALA A 1 121 ? -10.781 -19.234 -10.969 1 92.12 121 ALA A CA 1
ATOM 907 C C . ALA A 1 121 ? -10.227 -17.906 -11.461 1 92.12 121 ALA A C 1
ATOM 909 O O . ALA A 1 121 ? -10.852 -17.219 -12.273 1 92.12 121 ALA A O 1
ATOM 910 N N . LEU A 1 122 ? -9.102 -17.516 -10.961 1 90.94 122 LEU A N 1
ATOM 911 C CA . LEU A 1 122 ? -8.445 -16.266 -11.359 1 90.94 122 LEU A CA 1
ATOM 912 C C . LEU A 1 122 ? -8.031 -16.328 -12.828 1 90.94 122 LEU A C 1
ATOM 914 O O . LEU A 1 122 ? -7.973 -15.289 -13.492 1 90.94 122 LEU A O 1
ATOM 918 N N . GLY A 1 123 ? -7.797 -17.516 -13.297 1 92.19 123 GLY A N 1
ATOM 919 C CA . GLY A 1 123 ? -7.266 -17.672 -14.641 1 92.19 123 GLY A CA 1
ATOM 920 C C . GLY A 1 123 ? -5.754 -17.531 -14.703 1 92.19 123 GLY A C 1
ATOM 921 O O . GLY A 1 123 ? -5.098 -17.344 -13.672 1 92.19 123 GLY A O 1
ATOM 922 N N . GLU A 1 124 ? -5.148 -17.703 -15.93 1 94.38 124 GLU A N 1
ATOM 923 C CA . GLU A 1 124 ? -3.715 -17.594 -16.172 1 94.38 124 GLU A CA 1
ATOM 924 C C . GLU A 1 124 ? -3.398 -16.391 -17.062 1 94.38 124 GLU A C 1
ATOM 926 O O . GLU A 1 124 ? -4.129 -16.094 -18 1 94.38 124 GLU A O 1
ATOM 931 N N . PRO A 1 125 ? -2.326 -15.688 -16.672 1 94.62 125 PRO A N 1
ATOM 932 C CA . PRO A 1 125 ? -1.954 -14.57 -17.531 1 94.62 125 PRO A CA 1
ATOM 933 C C . PRO A 1 125 ? -1.617 -15.023 -18.953 1 94.62 125 PRO A C 1
ATOM 935 O O . PRO A 1 125 ? -0.873 -15.984 -19.141 1 94.62 125 PRO A O 1
ATOM 938 N N . VAL A 1 126 ? -2.213 -14.391 -19.922 1 95.38 126 VAL A N 1
ATOM 939 C CA . VAL A 1 126 ? -1.895 -14.641 -21.328 1 95.38 126 VAL A CA 1
ATOM 940 C C . VAL A 1 126 ? -0.633 -13.875 -21.719 1 95.38 126 VAL A C 1
ATOM 942 O O . VAL A 1 126 ? -0.712 -12.75 -22.203 1 95.38 126 VAL A O 1
ATOM 945 N N . ALA A 1 127 ? 0.463 -14.477 -21.328 1 93.56 127 ALA A N 1
ATOM 946 C CA . ALA A 1 127 ? 1.729 -13.766 -21.484 1 93.56 127 ALA A CA 1
ATOM 947 C C . ALA A 1 127 ? 2.73 -14.609 -22.281 1 93.56 127 ALA A C 1
ATOM 949 O O . ALA A 1 127 ? 2.875 -15.805 -22.031 1 93.56 127 ALA A O 1
ATOM 950 N N . SER A 1 128 ? 3.434 -13.945 -23.281 1 92.69 128 SER A N 1
ATOM 951 C CA . SER A 1 128 ? 4.434 -14.594 -24.125 1 92.69 128 SER A CA 1
ATOM 952 C C . SER A 1 128 ? 5.836 -14.414 -23.547 1 92.69 128 SER A C 1
ATOM 954 O O . SER A 1 128 ? 6.801 -14.984 -24.062 1 92.69 128 SER A O 1
ATOM 956 N N . SER A 1 129 ? 5.91 -13.586 -22.531 1 93.31 129 SER A N 1
ATOM 957 C CA . SER A 1 129 ? 7.195 -13.312 -21.906 1 93.31 129 SER A CA 1
ATOM 958 C C . SER A 1 129 ? 7.043 -13.102 -20.406 1 93.31 129 SER A C 1
ATOM 960 O O . SER A 1 129 ? 5.938 -12.852 -19.922 1 93.31 129 SER A O 1
ATOM 962 N N . ASP A 1 130 ? 8.148 -13.203 -19.766 1 90.5 130 ASP A N 1
ATOM 963 C CA . ASP A 1 130 ? 8.148 -12.977 -18.328 1 90.5 130 ASP A CA 1
ATOM 964 C C . ASP A 1 130 ? 7.785 -11.531 -18 1 90.5 130 ASP A C 1
ATOM 966 O O . ASP A 1 130 ? 7.137 -11.258 -16.984 1 90.5 130 ASP A O 1
ATOM 970 N N . PHE A 1 131 ? 8.266 -10.656 -18.797 1 93.5 131 PHE A N 1
ATOM 971 C CA . PHE A 1 131 ? 7.965 -9.25 -18.594 1 93.5 131 PHE A CA 1
ATOM 972 C C . PHE A 1 131 ? 6.465 -8.992 -18.688 1 93.5 131 PHE A C 1
ATOM 974 O O . PHE A 1 131 ? 5.887 -8.328 -17.828 1 93.5 131 PHE A O 1
ATOM 981 N N . LYS A 1 132 ? 5.918 -9.461 -19.719 1 94.62 132 LYS A N 1
ATOM 982 C CA . LYS A 1 132 ? 4.48 -9.273 -19.906 1 94.62 132 LYS A CA 1
ATOM 983 C C . LYS A 1 132 ? 3.693 -9.938 -18.766 1 94.62 132 LYS A C 1
ATOM 985 O O . LYS A 1 132 ? 2.682 -9.398 -18.312 1 94.62 132 LYS A O 1
ATOM 990 N N . ARG A 1 133 ? 4.098 -11.078 -18.391 1 94.12 133 ARG A N 1
ATOM 991 C CA . ARG A 1 133 ? 3.467 -11.766 -17.266 1 94.12 133 ARG A CA 1
ATOM 992 C C . ARG A 1 133 ? 3.498 -10.898 -16 1 94.12 133 ARG A C 1
ATOM 994 O O . ARG A 1 133 ? 2.482 -10.75 -15.32 1 94.12 133 ARG A O 1
ATOM 1001 N N . ALA A 1 134 ? 4.688 -10.391 -15.758 1 93.19 134 ALA A N 1
ATOM 1002 C CA . ALA A 1 134 ? 4.832 -9.508 -14.602 1 93.19 134 ALA A CA 1
ATOM 1003 C C . ALA A 1 134 ? 3.941 -8.281 -14.727 1 93.19 134 ALA A C 1
ATOM 1005 O O . ALA A 1 134 ? 3.283 -7.875 -13.766 1 93.19 134 ALA A O 1
ATOM 1006 N N . LEU A 1 135 ? 3.893 -7.727 -15.906 1 95.12 135 LEU A N 1
ATOM 1007 C CA . LEU A 1 135 ? 3.107 -6.52 -16.156 1 95.12 135 LEU A CA 1
A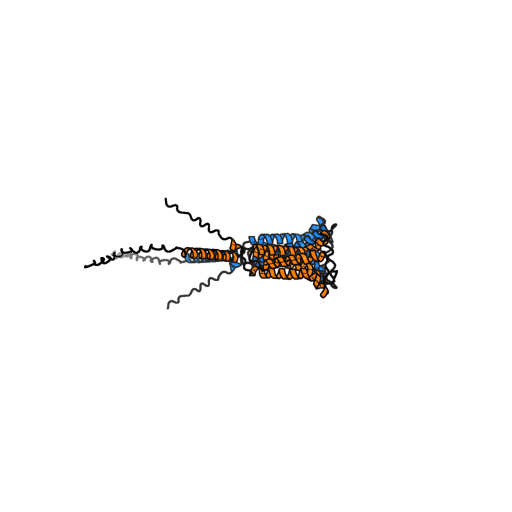TOM 1008 C C . LEU A 1 135 ? 1.623 -6.781 -15.922 1 95.12 135 LEU A C 1
ATOM 1010 O O . LEU A 1 135 ? 0.921 -5.934 -15.359 1 95.12 135 LEU A O 1
ATOM 1014 N N . LEU A 1 136 ? 1.167 -7.906 -16.406 1 95.88 136 LEU A N 1
ATOM 1015 C CA . LEU A 1 136 ? -0.238 -8.258 -16.234 1 95.88 136 LEU A CA 1
ATOM 1016 C C . LEU A 1 136 ? -0.576 -8.398 -14.75 1 95.88 136 LEU A C 1
ATOM 1018 O O . LEU A 1 136 ? -1.554 -7.816 -14.273 1 95.88 136 LEU A O 1
ATOM 1022 N N . GLN A 1 137 ? 0.25 -9.102 -14.078 1 94.31 137 GLN A N 1
ATOM 1023 C CA . GLN A 1 137 ? 0.008 -9.305 -12.648 1 94.31 137 GLN A CA 1
ATOM 1024 C C . GLN A 1 137 ? 0.036 -7.98 -11.891 1 94.31 137 GLN A C 1
ATOM 1026 O O . GLN A 1 137 ? -0.807 -7.734 -11.023 1 94.31 137 GLN A O 1
ATOM 1031 N N . LEU A 1 138 ? 0.94 -7.102 -12.195 1 95.81 138 LEU A N 1
ATOM 1032 C CA . LEU A 1 138 ? 1.131 -5.84 -11.492 1 95.81 138 LEU A CA 1
ATOM 1033 C C . LEU A 1 138 ? 0.011 -4.859 -11.828 1 95.81 138 LEU A C 1
ATOM 1035 O O . LEU A 1 138 ? -0.508 -4.176 -10.938 1 95.81 138 LEU A O 1
ATOM 1039 N N . THR A 1 139 ? -0.448 -4.816 -13.031 1 96.94 139 THR A N 1
ATOM 1040 C CA . THR A 1 139 ? -1.403 -3.803 -13.461 1 96.94 139 THR A CA 1
ATOM 1041 C C . THR A 1 139 ? -2.832 -4.238 -13.141 1 96.94 139 THR A C 1
ATOM 1043 O O . THR A 1 139 ? -3.711 -3.398 -12.938 1 96.94 139 THR A O 1
ATOM 1046 N N . PHE A 1 140 ? -3.039 -5.551 -13.125 1 97.38 140 PHE A N 1
ATOM 1047 C CA . PHE A 1 140 ? -4.383 -6.051 -12.852 1 97.38 140 PHE A CA 1
ATOM 1048 C C . PHE A 1 140 ? -4.648 -6.086 -11.352 1 97.38 140 PHE A C 1
ATOM 1050 O O . PHE A 1 140 ? -5.77 -5.84 -10.906 1 97.38 140 PHE A O 1
ATOM 1057 N N . PHE A 1 141 ? -3.623 -6.383 -10.555 1 97.75 141 PHE A N 1
ATOM 1058 C CA . PHE A 1 141 ? -3.938 -6.664 -9.156 1 97.75 141 PHE A CA 1
ATOM 1059 C C . PHE A 1 141 ? -2.936 -5.984 -8.234 1 97.75 141 PHE A C 1
ATOM 1061 O O . PHE A 1 141 ? -3.203 -4.902 -7.703 1 97.75 141 PHE A O 1
ATOM 1068 N N . TYR A 1 142 ? -1.72 -6.445 -8.117 1 97.31 142 TYR A N 1
ATOM 1069 C CA . TYR A 1 142 ? -0.809 -6.188 -7.008 1 97.31 142 TYR A CA 1
ATOM 1070 C C . TYR A 1 142 ? -0.25 -4.77 -7.078 1 97.31 142 TYR A C 1
ATOM 1072 O O . TYR A 1 142 ? -0.276 -4.035 -6.09 1 97.31 142 TYR A O 1
ATOM 1080 N N . GLY A 1 143 ? 0.33 -4.473 -8.281 1 97.88 143 GLY A N 1
ATOM 1081 C CA . GLY A 1 143 ? 0.793 -3.105 -8.445 1 97.88 143 GLY A CA 1
ATOM 1082 C C . GLY A 1 143 ? -0.323 -2.082 -8.352 1 97.88 143 GLY A C 1
ATOM 1083 O O . GLY A 1 143 ? -0.149 -1.019 -7.754 1 97.88 143 GLY A O 1
ATOM 1084 N N . LEU A 1 144 ? -1.451 -2.422 -8.977 1 98.44 144 LEU A N 1
ATOM 1085 C CA . LEU A 1 144 ? -2.635 -1.571 -8.914 1 98.44 144 LEU A CA 1
ATOM 1086 C C . LEU A 1 144 ? -3.072 -1.356 -7.469 1 98.44 144 LEU A C 1
ATOM 1088 O O . LEU A 1 144 ? -3.289 -0.219 -7.047 1 98.44 144 LEU A O 1
ATOM 1092 N N . GLY A 1 145 ? -3.223 -2.432 -6.754 1 98.81 145 GLY A N 1
ATOM 1093 C CA . GLY A 1 145 ? -3.625 -2.344 -5.359 1 98.81 145 GLY A CA 1
ATOM 1094 C C . GLY A 1 145 ? -2.662 -1.532 -4.512 1 98.81 145 GLY A C 1
ATOM 1095 O O . GLY A 1 145 ? -3.086 -0.732 -3.678 1 98.81 145 GLY A O 1
ATOM 1096 N N . ALA A 1 146 ? -1.394 -1.753 -4.73 1 98.62 146 ALA A N 1
ATOM 1097 C CA . ALA A 1 146 ? -0.376 -1.021 -3.982 1 98.62 146 ALA A CA 1
ATOM 1098 C C . ALA A 1 146 ? -0.49 0.482 -4.227 1 98.62 146 ALA A C 1
ATOM 1100 O O . ALA A 1 146 ? -0.385 1.279 -3.293 1 98.62 146 ALA A O 1
ATOM 1101 N N . LEU A 1 147 ? -0.697 0.883 -5.453 1 98.5 147 LEU A N 1
ATOM 1102 C CA . LEU A 1 147 ? -0.821 2.299 -5.785 1 98.5 147 LEU A CA 1
ATOM 1103 C C . LEU A 1 147 ? -2.07 2.898 -5.148 1 98.5 147 LEU A C 1
ATOM 1105 O O . LEU A 1 147 ? -2.016 3.99 -4.574 1 98.5 147 LEU A O 1
ATOM 1109 N N . ILE A 1 148 ? -3.143 2.178 -5.273 1 98.81 148 ILE A N 1
ATOM 1110 C CA . ILE A 1 148 ? -4.379 2.648 -4.66 1 98.81 148 ILE A CA 1
ATOM 1111 C C . ILE A 1 148 ? -4.176 2.801 -3.152 1 98.81 148 ILE A C 1
ATOM 1113 O O . ILE A 1 148 ? -4.559 3.818 -2.568 1 98.81 148 ILE A O 1
ATOM 1117 N N . LEU A 1 149 ? -3.609 1.82 -2.584 1 98.75 149 LEU A N 1
ATOM 1118 C CA . LEU A 1 149 ? -3.357 1.837 -1.146 1 98.75 149 LEU A CA 1
ATOM 1119 C C . LEU A 1 149 ? -2.457 3.008 -0.767 1 98.75 149 LEU A C 1
ATOM 1121 O O . LEU A 1 149 ? -2.688 3.67 0.247 1 98.75 149 LEU A O 1
ATOM 1125 N N . PHE A 1 150 ? -1.439 3.262 -1.563 1 98.62 150 PHE A N 1
ATOM 1126 C CA . PHE A 1 150 ? -0.509 4.352 -1.297 1 98.62 150 PHE A CA 1
ATOM 1127 C C . PHE A 1 150 ? -1.234 5.691 -1.279 1 98.62 150 PHE A C 1
ATOM 1129 O O . PHE A 1 150 ? -1.103 6.461 -0.326 1 98.62 150 PHE A O 1
ATOM 1136 N N . PHE A 1 151 ? -2.004 5.965 -2.264 1 98.31 151 PHE A N 1
ATOM 1137 C CA . PHE A 1 151 ? -2.691 7.246 -2.369 1 98.31 151 PHE A CA 1
ATOM 1138 C C . PHE A 1 151 ? -3.77 7.371 -1.301 1 98.31 151 PHE A C 1
ATOM 1140 O O . PHE A 1 151 ? -3.961 8.445 -0.726 1 98.31 151 PHE A O 1
ATOM 1147 N N . ALA A 1 152 ? -4.488 6.27 -1.095 1 98.25 152 ALA A N 1
ATOM 1148 C CA . ALA A 1 152 ? -5.516 6.277 -0.056 1 98.25 152 ALA A CA 1
ATOM 1149 C C . ALA A 1 152 ? -4.906 6.551 1.316 1 98.25 152 ALA A C 1
ATOM 1151 O O . ALA A 1 152 ? -5.379 7.418 2.051 1 98.25 152 ALA A O 1
ATOM 1152 N N . ALA A 1 153 ? -3.846 5.887 1.622 1 97.69 153 ALA A N 1
ATOM 1153 C CA . ALA A 1 153 ? -3.199 6.012 2.926 1 97.69 153 ALA A CA 1
ATOM 1154 C C . ALA A 1 153 ? -2.58 7.395 3.1 1 97.69 153 ALA A C 1
ATOM 1156 O O . ALA A 1 153 ? -2.654 7.984 4.18 1 97.69 153 ALA A O 1
ATOM 1157 N N . THR A 1 154 ? -1.938 7.879 2.061 1 96 154 THR A N 1
ATOM 1158 C CA . THR A 1 154 ? -1.376 9.227 2.113 1 96 154 THR A CA 1
ATOM 1159 C C . THR A 1 154 ? -2.461 10.25 2.422 1 96 154 THR A C 1
ATOM 1161 O O . THR A 1 154 ? -2.27 11.133 3.266 1 96 154 THR A O 1
ATOM 1164 N N . SER A 1 155 ? -3.549 10.117 1.759 1 94.38 155 SER A N 1
ATOM 1165 C CA . SER A 1 155 ? -4.66 11.031 1.984 1 94.38 155 SER A CA 1
ATOM 1166 C C . SER A 1 155 ? -5.195 10.914 3.41 1 94.38 155 SER A C 1
ATOM 1168 O O . SER A 1 155 ? -5.492 11.922 4.051 1 94.38 155 SER A O 1
ATOM 1170 N N . LEU A 1 156 ? -5.355 9.688 3.875 1 93.75 156 LEU A N 1
ATOM 1171 C CA . LEU A 1 156 ? -5.789 9.469 5.25 1 93.75 156 LEU A CA 1
ATOM 1172 C C . LEU A 1 156 ? -4.836 10.141 6.234 1 93.75 156 LEU A C 1
ATOM 1174 O O . LEU A 1 156 ? -5.27 10.703 7.238 1 93.75 156 LEU A O 1
ATOM 1178 N N . GLY A 1 157 ? -3.535 10.031 5.961 1 92.5 157 GLY A N 1
ATOM 1179 C CA . GLY A 1 157 ? -2.549 10.719 6.781 1 92.5 157 GLY A CA 1
ATOM 1180 C C . GLY A 1 157 ? -2.742 12.227 6.816 1 92.5 157 GLY A C 1
ATOM 1181 O O . GLY A 1 157 ? -2.717 12.836 7.887 1 92.5 157 GLY A O 1
ATOM 1182 N N . ARG A 1 158 ? -2.941 12.781 5.695 1 88.94 158 ARG A N 1
ATOM 1183 C CA . ARG A 1 158 ? -3.154 14.227 5.602 1 88.94 158 ARG A CA 1
ATOM 1184 C C . ARG A 1 158 ? -4.395 14.648 6.387 1 88.94 158 ARG A C 1
ATOM 1186 O O . ARG A 1 158 ? -4.402 15.695 7.023 1 88.94 158 ARG A O 1
ATOM 1193 N N . LEU A 1 159 ? -5.395 13.844 6.277 1 85 159 LEU A N 1
ATOM 1194 C CA . LEU A 1 159 ? -6.676 14.156 6.898 1 85 159 LEU A CA 1
ATOM 1195 C C . LEU A 1 159 ? -6.605 13.977 8.406 1 85 159 LEU A C 1
ATOM 1197 O O . LEU A 1 159 ? -7.457 14.492 9.141 1 85 159 LEU A O 1
ATOM 1201 N N . SER A 1 160 ? -5.688 13.258 8.836 1 84.25 160 SER A N 1
ATOM 1202 C CA . SER A 1 160 ? -5.582 12.953 10.258 1 84.25 160 SER A CA 1
ATOM 1203 C C . SER A 1 160 ? -4.965 14.117 11.023 1 84.25 160 SER A C 1
ATOM 1205 O O . SER A 1 160 ? -5.031 14.164 12.258 1 84.25 160 SER A O 1
ATOM 1207 N N . VAL A 1 161 ? -4.305 15.023 10.445 1 77.56 161 VAL A N 1
ATOM 1208 C CA . VAL A 1 161 ? -3.67 16.172 11.086 1 77.56 161 VAL A CA 1
ATOM 1209 C C . VAL A 1 161 ? -4.578 17.391 10.977 1 77.56 161 VAL A C 1
ATOM 1211 O O . VAL A 1 161 ? -5.156 17.656 9.914 1 77.56 161 VAL A O 1
ATOM 1214 N N . ARG A 1 162 ? -4.848 17.922 12.18 1 63.59 162 ARG A N 1
ATOM 1215 C CA . ARG A 1 162 ? -5.574 19.188 12.156 1 63.59 162 ARG A CA 1
ATOM 1216 C C . ARG A 1 162 ? -4.707 20.297 11.578 1 63.59 162 ARG A C 1
ATOM 1218 O O . ARG A 1 162 ? -3.648 20.625 12.125 1 63.59 162 ARG A O 1
ATOM 1225 N N . SER A 1 163 ? -4.812 20.578 10.391 1 56.16 163 SER A N 1
ATOM 1226 C CA . SER A 1 163 ? -3.984 21.562 9.711 1 56.16 163 SER A CA 1
ATOM 1227 C C . SER A 1 163 ? -4.172 22.953 10.312 1 56.16 163 SER A C 1
ATOM 1229 O O . SER A 1 163 ? -5.219 23.25 10.898 1 56.16 163 SER A O 1
ATOM 1231 N N . ALA A 1 164 ? -3.057 23.688 10.445 1 52.06 164 ALA A N 1
ATOM 1232 C CA . ALA A 1 164 ? -3.129 25.125 10.742 1 52.06 164 ALA A CA 1
ATOM 1233 C C . ALA A 1 164 ? -4.266 25.781 9.977 1 52.06 164 ALA A C 1
ATOM 1235 O O . ALA A 1 164 ? -4.918 26.703 10.484 1 52.06 164 ALA A O 1
ATOM 1236 N N . ARG A 1 165 ? -4.445 25.25 8.883 1 51.06 165 ARG A N 1
ATOM 1237 C CA . ARG A 1 165 ? -5.473 25.859 8.047 1 51.06 165 ARG A CA 1
ATOM 1238 C C . ARG A 1 165 ? -6.867 25.516 8.562 1 51.06 165 ARG A C 1
ATOM 1240 O O . ARG A 1 165 ? -7.777 26.344 8.508 1 51.06 165 ARG A O 1
ATOM 1247 N N . ASP A 1 166 ? -6.891 24.328 9.039 1 53.84 166 ASP A N 1
ATOM 1248 C CA . ASP A 1 166 ? -8.172 23.969 9.641 1 53.84 166 ASP A CA 1
ATOM 1249 C C . ASP A 1 166 ? -8.469 24.828 10.859 1 53.84 166 ASP A C 1
ATOM 1251 O O . ASP A 1 166 ? -9.602 25.266 11.055 1 53.84 166 ASP A O 1
ATOM 1255 N N . ILE A 1 167 ? -7.375 25.031 11.609 1 53.31 167 ILE A N 1
ATOM 1256 C CA . ILE A 1 167 ? -7.504 25.891 12.781 1 53.31 167 ILE A CA 1
ATOM 1257 C C . ILE A 1 167 ? -7.805 27.328 12.352 1 53.31 167 ILE A C 1
ATOM 1259 O O . ILE A 1 167 ? -8.68 27.984 12.922 1 53.31 167 ILE A O 1
ATOM 1263 N N . ALA A 1 168 ? -7.117 27.75 11.344 1 51.69 168 ALA A N 1
ATOM 1264 C CA . ALA A 1 168 ? -7.352 29.109 10.859 1 51.69 168 ALA A CA 1
ATOM 1265 C C . ALA A 1 168 ? -8.758 29.266 10.281 1 51.69 168 ALA A C 1
ATOM 1267 O O . ALA A 1 168 ? -9.422 30.266 10.5 1 51.69 168 ALA A O 1
ATOM 1268 N N . PHE A 1 169 ? -9.125 28.266 9.602 1 49.19 169 PHE A N 1
ATOM 1269 C CA . PHE A 1 169 ? -10.453 28.297 9 1 49.19 169 PHE A CA 1
ATOM 1270 C C . PHE A 1 169 ? -11.531 28.266 10.07 1 49.19 169 PHE A C 1
ATOM 1272 O O . PHE A 1 169 ? -12.516 29.016 9.984 1 49.19 169 PHE A O 1
ATOM 1279 N N . ALA A 1 170 ? -11.352 27.422 11 1 53.91 170 ALA A N 1
ATOM 1280 C CA . ALA A 1 170 ? -12.281 27.391 12.125 1 53.91 170 ALA A CA 1
ATOM 1281 C C . ALA A 1 170 ? -12.32 28.734 12.844 1 53.91 170 ALA A C 1
ATOM 1283 O O . ALA A 1 170 ? -13.391 29.203 13.25 1 53.91 170 ALA A O 1
ATOM 1284 N N . ARG A 1 171 ? -11.109 29.25 12.961 1 52.88 171 ARG A N 1
ATOM 1285 C CA . ARG A 1 171 ? -11.016 30.531 13.625 1 52.88 171 ARG A CA 1
ATOM 1286 C C . ARG A 1 171 ? -11.703 31.625 12.805 1 52.88 171 ARG A C 1
ATOM 1288 O O . ARG A 1 171 ? -12.406 32.469 13.359 1 52.88 171 ARG A O 1
ATOM 1295 N N . ARG A 1 172 ? -11.531 31.562 11.523 1 54.91 172 ARG A N 1
ATOM 1296 C CA . ARG A 1 172 ? -12.18 32.562 10.656 1 54.91 172 ARG A CA 1
ATOM 1297 C C . ARG A 1 172 ? -13.695 32.375 10.68 1 54.91 172 ARG A C 1
ATOM 1299 O O . ARG A 1 172 ? -14.43 33.375 10.648 1 54.91 172 ARG A O 1
ATOM 1306 N N . GLU A 1 173 ? -14.07 31.234 10.742 1 54.88 173 GLU A N 1
ATOM 1307 C CA . GLU A 1 173 ? -15.508 30.984 10.797 1 54.88 173 GLU A CA 1
ATOM 1308 C C . GLU A 1 173 ? -16.109 31.469 12.109 1 54.88 173 GLU A C 1
ATOM 1310 O O . GLU A 1 173 ? -17.219 32.031 12.125 1 54.88 173 GLU A O 1
ATOM 1315 N N . VAL A 1 174 ? -15.398 31.25 13.172 1 55.84 174 VAL A N 1
ATOM 1316 C CA . VAL A 1 174 ? -15.828 31.75 14.477 1 55.84 174 VAL A CA 1
ATOM 1317 C C . VAL A 1 174 ? -15.844 33.281 14.477 1 55.84 174 VAL A C 1
ATOM 1319 O O . VAL A 1 174 ? -16.797 33.906 14.969 1 55.84 174 VAL A O 1
ATOM 1322 N N . ASP A 1 175 ? -14.852 33.875 13.828 1 56.91 175 ASP A N 1
ATOM 1323 C CA . ASP A 1 175 ? -14.773 35.344 13.75 1 56.91 175 ASP A CA 1
ATOM 1324 C C . ASP A 1 175 ? -15.891 35.906 12.883 1 56.91 175 ASP A C 1
ATOM 1326 O O . ASP A 1 175 ? -16.5 36.906 13.227 1 56.91 175 ASP A O 1
ATOM 1330 N N . ALA A 1 176 ? -16.203 35.188 11.852 1 60.06 176 ALA A N 1
ATOM 1331 C CA . ALA A 1 176 ? -17.266 35.656 10.953 1 60.06 176 ALA A CA 1
ATOM 1332 C C . ALA A 1 176 ? -18.641 35.531 11.617 1 60.06 176 ALA A C 1
ATOM 1334 O O . ALA A 1 176 ? -19.5 36.375 11.43 1 60.06 176 ALA A O 1
ATOM 1335 N N . ARG A 1 177 ? -18.797 34.469 12.352 1 58.38 177 ARG A N 1
ATOM 1336 C CA . ARG A 1 177 ? -20.047 34.281 13.078 1 58.38 177 ARG A CA 1
ATOM 1337 C C . ARG A 1 177 ? -20.219 35.344 14.172 1 58.38 177 ARG A C 1
ATOM 1339 O O . ARG A 1 177 ? -21.312 35.844 14.375 1 58.38 177 ARG A O 1
ATOM 1346 N N . THR A 1 178 ? -19.156 35.625 14.828 1 61.47 178 THR A N 1
ATOM 1347 C CA . THR A 1 178 ? -19.188 36.625 15.883 1 61.47 178 THR A CA 1
ATOM 1348 C C . THR A 1 178 ? -19.469 38 15.297 1 61.47 178 THR A C 1
ATOM 1350 O O . THR A 1 178 ? -20.234 38.781 15.867 1 61.47 178 THR A O 1
ATOM 1353 N N . THR A 1 179 ? -18.891 38.25 14.117 1 61.47 179 THR A N 1
ATOM 1354 C CA . THR A 1 179 ? -19.125 39.5 13.453 1 61.47 179 THR A CA 1
ATOM 1355 C C . THR A 1 179 ? -20.562 39.594 12.945 1 61.47 179 THR A C 1
ATOM 1357 O O . THR A 1 179 ? -21.188 40.656 13.023 1 61.47 179 THR A O 1
ATOM 1360 N N . ARG A 1 180 ? -21.094 38.5 12.5 1 63.25 180 ARG A N 1
ATOM 1361 C CA . ARG A 1 180 ? -22.469 38.469 12.031 1 63.25 180 ARG A CA 1
ATOM 1362 C C . ARG A 1 180 ? -23.438 38.625 13.188 1 63.25 180 ARG A C 1
ATOM 1364 O O . ARG A 1 180 ? -24.453 39.312 13.055 1 63.25 180 ARG A O 1
ATOM 1371 N N . THR A 1 181 ? -23.203 38.031 14.289 1 61.91 181 THR A N 1
ATOM 1372 C CA . THR A 1 181 ? -24.047 38.156 15.477 1 61.91 181 THR A CA 1
ATOM 1373 C C . THR A 1 181 ? -24 39.594 16 1 61.91 181 THR A C 1
ATOM 1375 O O . THR A 1 181 ? -25.016 40.125 16.438 1 61.91 181 THR A O 1
ATOM 1378 N N . ASP A 1 182 ? -22.859 40.219 15.883 1 61.69 182 ASP A N 1
ATOM 1379 C CA . ASP A 1 182 ? -22.719 41.594 16.328 1 61.69 182 ASP A CA 1
ATOM 1380 C C . ASP A 1 182 ? -23.484 42.562 15.406 1 61.69 182 ASP A C 1
ATOM 1382 O O . ASP A 1 182 ? -24.078 43.531 15.875 1 61.69 182 ASP A O 1
ATOM 1386 N N . ASN A 1 183 ? -23.484 42.25 14.164 1 61.84 183 ASN A N 1
ATOM 1387 C CA . ASN A 1 183 ? -24.172 43.094 13.211 1 61.84 183 ASN A CA 1
ATOM 1388 C C . ASN A 1 183 ? -25.688 42.938 13.289 1 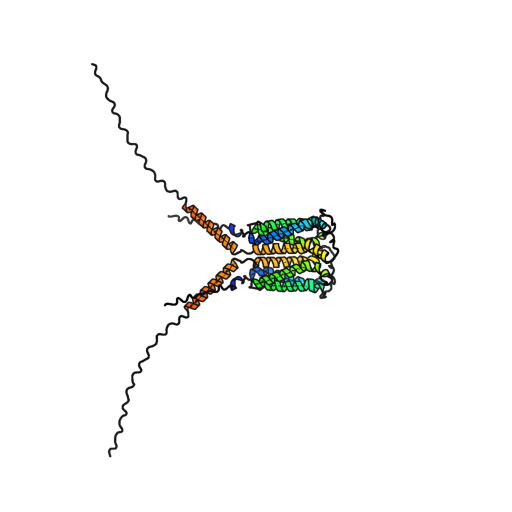61.84 183 ASN A C 1
ATOM 1390 O O . ASN A 1 183 ? -26.438 43.875 13.039 1 61.84 183 ASN A O 1
ATOM 1394 N N . ARG A 1 184 ? -26.156 41.844 13.633 1 61.44 184 ARG A N 1
ATOM 1395 C CA . ARG A 1 184 ? -27.578 41.594 13.812 1 61.44 184 ARG A CA 1
ATOM 1396 C C . ARG A 1 184 ? -28.094 42.281 15.086 1 61.44 184 ARG A C 1
ATOM 1398 O O . ARG A 1 184 ? -29.234 42.75 15.141 1 61.44 184 ARG A O 1
ATOM 1405 N N . GLY A 1 185 ? -27.328 42.281 16.078 1 58.69 185 GLY A N 1
ATOM 1406 C CA . GLY A 1 185 ? -27.719 42.969 17.297 1 58.69 185 GLY A CA 1
ATOM 1407 C C . GLY A 1 185 ? -27.859 44.469 17.125 1 58.69 185 GLY A C 1
ATOM 1408 O O . GLY A 1 185 ? -28.641 45.125 17.844 1 58.69 185 GLY A O 1
ATOM 1409 N N . ALA A 1 186 ? -27.094 45.062 16.25 1 58.88 186 ALA A N 1
ATOM 1410 C CA . ALA A 1 186 ? -27.141 46.5 16.031 1 58.88 186 ALA A CA 1
ATOM 1411 C C . ALA A 1 186 ? -28.406 46.906 15.273 1 58.88 186 ALA A C 1
ATOM 1413 O O . ALA A 1 186 ? -28.875 48.031 15.375 1 58.88 186 ALA A O 1
ATOM 1414 N N . VAL A 1 187 ? -28.984 46.062 14.508 1 58.38 187 VAL A N 1
ATOM 1415 C CA . VAL A 1 187 ? -30.094 46.531 13.672 1 58.38 187 VAL A CA 1
ATOM 1416 C C . VAL A 1 187 ? -31.328 46.781 14.539 1 58.38 187 VAL A C 1
ATOM 1418 O O . VAL A 1 187 ? -32.094 47.719 14.305 1 58.38 187 VAL A O 1
ATOM 1421 N N . VAL A 1 188 ? -31.797 45.719 15.273 1 53.22 188 VAL A N 1
ATOM 1422 C CA . VAL A 1 188 ? -33.25 45.75 15.469 1 53.22 188 VAL A CA 1
ATOM 1423 C C . VAL A 1 188 ? -33.594 46.531 16.734 1 53.22 188 VAL A C 1
ATOM 1425 O O . VAL A 1 188 ? -34.031 45.969 17.719 1 53.22 188 VAL A O 1
ATOM 1428 N N . ALA A 1 189 ? -32.719 47.406 17.234 1 53.25 189 ALA A N 1
ATOM 1429 C CA . ALA A 1 189 ? -33.469 48.125 18.281 1 53.25 189 ALA A CA 1
ATOM 1430 C C . ALA A 1 189 ? -34.594 48.938 17.688 1 53.25 189 ALA A C 1
ATOM 1432 O O . ALA A 1 189 ? -34.375 49.812 16.828 1 53.25 189 ALA A O 1
ATOM 1433 N N . PRO A 1 190 ? -35.812 48.531 17.609 1 55.5 190 PRO A N 1
ATOM 1434 C CA . PRO A 1 190 ? -36.875 49.406 17.156 1 55.5 190 PRO A CA 1
ATOM 1435 C C . PRO A 1 190 ? -36.844 50.781 17.812 1 55.5 190 PRO A C 1
ATOM 1437 O O . PRO A 1 190 ? -36.562 50.875 19 1 55.5 190 PRO A O 1
ATOM 1440 N N . GLU A 1 191 ? -36.594 51.844 17.172 1 57.47 191 GLU A N 1
ATOM 1441 C CA . GLU A 1 191 ? -36.75 53.219 17.688 1 57.47 191 GLU A CA 1
ATOM 1442 C C . GLU A 1 191 ? -38.062 53.344 18.453 1 57.47 191 GLU A C 1
ATOM 1444 O O . GLU A 1 191 ? -39.094 52.844 18.016 1 57.47 191 GLU A O 1
ATOM 1449 N N . PRO A 1 192 ? -38.094 53.594 19.672 1 60.09 192 PRO A N 1
ATOM 1450 C CA . PRO A 1 192 ? -39.375 53.844 20.328 1 60.09 192 PRO A CA 1
ATOM 1451 C C . PRO A 1 192 ? -40.281 54.812 19.562 1 60.09 192 PRO A C 1
ATOM 1453 O O . PRO A 1 192 ? -39.812 55.875 19.125 1 60.09 192 PRO A O 1
ATOM 1456 N N . VAL A 1 193 ? -41.281 54.531 18.906 1 55.78 193 VAL A N 1
ATOM 1457 C CA . VAL A 1 193 ? -42.312 55.375 18.297 1 55.78 193 VAL A CA 1
ATOM 1458 C C . VAL A 1 193 ? -42.75 56.438 19.297 1 55.78 193 VAL A C 1
ATOM 1460 O O . VAL A 1 193 ? -43.219 56.094 20.391 1 55.78 193 VAL A O 1
ATOM 1463 N N . ARG A 1 194 ? -42.312 57.594 19.266 1 55 194 ARG A N 1
ATOM 1464 C CA . ARG A 1 194 ? -42.875 58.719 20.062 1 55 194 ARG A CA 1
ATOM 1465 C C . ARG A 1 194 ? -44.375 58.781 19.906 1 55 194 ARG A C 1
ATOM 1467 O O . ARG A 1 194 ? -44.906 58.656 18.812 1 55 194 ARG A O 1
ATOM 1474 N N . PRO A 1 195 ? -45.156 58.531 20.859 1 53.84 195 PRO A N 1
ATOM 1475 C CA . PRO A 1 195 ? -46.625 58.719 20.766 1 53.84 195 PRO A CA 1
ATOM 1476 C C . PRO A 1 195 ? -47.031 60.031 20.125 1 53.84 195 PRO A C 1
ATOM 1478 O O . PRO A 1 195 ? -46.531 61.094 20.547 1 53.84 195 PRO A O 1
ATOM 1481 N N . THR A 1 196 ? -47.25 60.219 18.859 1 51.72 196 THR A N 1
ATOM 1482 C CA . THR A 1 196 ? -47.812 61.375 18.203 1 51.72 196 THR A CA 1
ATOM 1483 C C . THR A 1 196 ? -48.969 61.938 19.031 1 51.72 196 THR A C 1
ATOM 1485 O O . THR A 1 196 ? -49.844 61.219 19.438 1 51.72 196 THR A O 1
ATOM 1488 N N . ASP A 1 197 ? -48.906 63.188 19.547 1 51.94 197 ASP A N 1
ATOM 1489 C CA . ASP A 1 197 ? -49.875 64 20.25 1 51.94 197 ASP A CA 1
ATOM 1490 C C . ASP A 1 197 ? -51.25 63.906 19.578 1 51.94 197 ASP A C 1
ATOM 1492 O O . ASP A 1 197 ? -51.375 64 18.359 1 51.94 197 ASP A O 1
ATOM 1496 N N . ARG A 1 198 ? -52.281 63.344 20.078 1 52.81 198 ARG A N 1
ATOM 1497 C CA . ARG A 1 198 ? -53.688 63.312 19.641 1 52.81 198 ARG A CA 1
ATOM 1498 C C . ARG A 1 198 ? -54.188 64.688 19.328 1 52.81 198 ARG A C 1
ATOM 1500 O O . ARG A 1 198 ? -54 65.625 20.125 1 52.81 198 ARG A O 1
ATOM 1507 N N . PRO A 1 199 ? -54.375 65.062 18.062 1 53.09 199 PRO A N 1
ATOM 1508 C CA . PRO A 1 199 ? -54.906 66.438 17.766 1 53.09 199 PRO A CA 1
ATOM 1509 C C . PRO A 1 199 ? -56.125 66.75 18.625 1 53.09 199 PRO A C 1
ATOM 1511 O O . PRO A 1 199 ? -56.969 65.875 18.906 1 53.09 199 PRO A O 1
ATOM 1514 N N . THR A 1 200 ? -56.156 67.688 19.547 1 51.22 200 THR A N 1
ATOM 1515 C CA . THR A 1 200 ? -57.25 68.25 20.312 1 51.22 200 THR A CA 1
ATOM 1516 C C . THR A 1 200 ? -58.375 68.75 19.391 1 51.22 200 THR A C 1
ATOM 1518 O O . THR A 1 200 ? -58.188 69.562 18.531 1 51.22 200 THR A O 1
ATOM 1521 N N . PHE A 1 201 ? -59.469 67.938 19.062 1 49.06 201 PHE A N 1
ATOM 1522 C CA . PHE A 1 201 ? -60.719 68.25 18.359 1 49.06 201 PHE A CA 1
ATOM 1523 C C . PHE A 1 201 ? -61.344 69.562 18.891 1 49.06 201 PHE A C 1
ATOM 1525 O O . PHE A 1 201 ? -61.688 69.625 20.078 1 49.06 201 PHE A O 1
ATOM 1532 N N . GLU A 1 202 ? -60.938 70.75 18.438 1 46.69 202 GLU A N 1
ATOM 1533 C CA . GLU A 1 202 ? -61.562 72.062 18.766 1 46.69 202 GLU A CA 1
ATOM 1534 C C . GLU A 1 202 ? -63.094 71.938 18.594 1 46.69 202 GLU A C 1
ATOM 1536 O O . GLU A 1 202 ? -63.562 71.375 17.609 1 46.69 202 GLU A O 1
ATOM 1541 N N . SER A 1 203 ? -63.938 72.062 19.625 1 49.34 203 SER A N 1
ATOM 1542 C CA . SER A 1 203 ? -65.375 72.125 19.781 1 49.34 203 SER A CA 1
ATOM 1543 C C . SER A 1 203 ? -66 73.062 18.797 1 49.34 203 SER A C 1
ATOM 1545 O O . SER A 1 203 ? -65.562 74.25 18.688 1 49.34 203 SER A O 1
ATOM 1547 N N . GLN A 1 204 ? -66.562 72.688 17.625 1 47.62 204 GLN A N 1
ATOM 1548 C CA . GLN A 1 204 ? -67.312 73.438 16.625 1 47.62 204 GLN A CA 1
ATOM 1549 C C . GLN A 1 204 ? -68.312 74.375 17.266 1 47.62 204 GLN A C 1
ATOM 1551 O O . GLN A 1 204 ? -69 74 18.25 1 47.62 204 GLN A O 1
ATOM 1556 N N . PRO A 1 205 ? -68.25 75.688 17.109 1 49.81 205 PRO A N 1
ATOM 1557 C CA . PRO A 1 205 ? -69.125 76.75 17.672 1 49.81 205 PRO A CA 1
ATOM 1558 C C . PRO A 1 205 ? -70.625 76.438 17.422 1 49.81 205 PRO A C 1
ATOM 1560 O O . PRO A 1 205 ? -70.938 75.875 16.391 1 49.81 205 PRO A O 1
ATOM 1563 N N . ARG A 1 206 ? -71.5 76.25 18.406 1 42.53 206 ARG A N 1
ATOM 1564 C CA . ARG A 1 206 ? -72.938 76.062 18.453 1 42.53 206 ARG A CA 1
ATOM 1565 C C . ARG A 1 206 ? -73.688 77.125 17.625 1 42.53 206 ARG A C 1
ATOM 1567 O O . ARG A 1 206 ? -73.438 78.312 17.797 1 42.53 206 ARG A O 1
ATOM 1574 N N . LEU A 1 207 ? -74.062 76.812 16.406 1 43.47 207 LEU A N 1
ATOM 1575 C CA . LEU A 1 207 ? -74.875 77.625 15.523 1 43.47 207 LEU A CA 1
ATOM 1576 C C . LEU A 1 207 ? -76.125 78.125 16.234 1 43.47 207 LEU A C 1
ATOM 1578 O O . LEU A 1 207 ? -76.875 77.312 16.75 1 43.47 207 LEU A O 1
ATOM 1582 N N . HIS A 1 208 ? -76.25 79.25 16.891 1 42.5 208 HIS A N 1
ATOM 1583 C CA . HIS A 1 208 ? -77.375 80 17.484 1 42.5 208 HIS A CA 1
ATOM 1584 C C . HIS A 1 208 ? -78.562 80 16.547 1 42.5 208 HIS A C 1
ATOM 1586 O O . HIS A 1 208 ? -78.5 80.438 15.414 1 42.5 208 HIS A O 1
ATOM 1592 N N . LYS A 1 209 ? -79.562 79.062 16.719 1 44 209 LYS A N 1
ATOM 1593 C CA . LYS A 1 209 ? -80.812 79 16.016 1 44 209 LYS A CA 1
ATOM 1594 C C . LYS A 1 209 ? -81.625 80.312 16.125 1 44 209 LYS A C 1
ATOM 1596 O O . LYS A 1 209 ? -81.812 80.812 17.219 1 44 209 LYS A O 1
ATOM 1601 N N . PRO A 1 210 ? -81.75 81.062 15.07 1 45.19 210 PRO A N 1
ATOM 1602 C CA . PRO A 1 210 ? -82.5 82.312 15.062 1 45.19 210 PRO A CA 1
ATOM 1603 C C . PRO A 1 210 ? -84 82.125 15.43 1 45.19 210 PRO A C 1
ATOM 1605 O O . PRO A 1 210 ? -84.562 81.062 15.172 1 45.19 210 PRO A O 1
ATOM 1608 N N . GLY A 1 211 ? -84.5 82.562 16.562 1 38.03 211 GLY A N 1
ATOM 1609 C CA . GLY A 1 211 ? -85.812 82.688 17.203 1 38.03 211 GLY A CA 1
ATOM 1610 C C . GLY A 1 211 ? -86.875 83.125 16.25 1 38.03 211 GLY A C 1
ATOM 1611 O O . GLY A 1 211 ? -86.688 84 15.422 1 38.03 211 GLY A O 1
ATOM 1612 N N . LEU A 1 212 ? -87.875 82.188 15.945 1 38.97 212 LEU A N 1
ATOM 1613 C CA . LEU A 1 212 ? -89.125 82.312 15.156 1 38.97 212 LEU A CA 1
ATOM 1614 C C . LEU A 1 212 ? -89.875 83.5 15.586 1 38.97 212 LEU A C 1
ATOM 1616 O O . LEU A 1 212 ? -89.812 83.938 16.75 1 38.97 212 LEU A O 1
ATOM 1620 N N . GLY A 1 213 ? -90.625 84.188 14.656 1 36.78 213 GLY A N 1
ATOM 1621 C CA . GLY A 1 213 ? -91.562 85.312 14.492 1 36.78 213 GLY A CA 1
ATOM 1622 C C . GLY A 1 213 ? -92.875 85.125 15.219 1 36.78 213 GLY A C 1
ATOM 1623 O O . GLY A 1 213 ? -93.562 84.125 14.984 1 36.78 213 GLY A O 1
ATOM 1624 N N . GLY A 1 214 ? -93.312 85.25 16.359 1 32.12 214 GLY A N 1
ATOM 1625 C CA . GLY A 1 214 ? -94.688 85.438 16.656 1 32.12 214 GLY A CA 1
ATOM 1626 C C . GLY A 1 214 ? -95.312 86.625 15.922 1 32.12 214 GLY A C 1
ATOM 1627 O O . GLY A 1 214 ? -96.5 86.938 16.188 1 32.12 214 GLY A O 1
ATOM 1628 N N . GLY A 1 215 ? -94.938 87.562 15.078 1 22.61 215 GLY A N 1
ATOM 1629 C CA . GLY A 1 215 ? -95.938 88.562 14.703 1 22.61 215 GLY A CA 1
ATOM 1630 C C . GLY A 1 215 ? -97 88.062 13.742 1 22.61 215 GLY A C 1
ATOM 1631 O O . GLY A 1 215 ? -96.688 87.75 12.578 1 22.61 215 GLY A O 1
ATOM 1632 N N . HIS A 1 216 ? -98.062 87.5 13.492 1 22.2 216 HIS A N 1
ATOM 1633 C CA . HIS A 1 216 ? -98.75 88.438 12.648 1 22.2 216 HIS A CA 1
ATOM 1634 C C . HIS A 1 216 ? -98.875 89.812 13.32 1 22.2 216 HIS A C 1
ATOM 1636 O O . HIS A 1 216 ? -98.562 90.812 12.711 1 22.2 216 HIS A O 1
ATOM 1642 N N . ALA A 1 217 ? -99.625 89.625 13.836 1 22.28 217 ALA A N 1
ATOM 1643 C CA . ALA A 1 217 ? -100.812 89.75 14.711 1 22.28 217 ALA A CA 1
ATOM 1644 C C . ALA A 1 217 ? -100.375 90 16.156 1 22.28 217 ALA A C 1
ATOM 1646 O O . ALA A 1 217 ? -99.375 89.438 16.609 1 22.28 217 ALA A O 1
ATOM 1647 N N . MET B 1 1 ? 23.641 66.062 9.102 1 27.73 1 MET B N 1
ATOM 1648 C CA . MET B 1 1 ? 23.938 65 8.156 1 27.73 1 MET B CA 1
ATOM 1649 C C . MET B 1 1 ? 23.891 63.625 8.844 1 27.73 1 MET B C 1
ATOM 1651 O O . MET B 1 1 ? 24.922 63.125 9.289 1 27.73 1 MET B O 1
ATOM 1655 N N . GLU B 1 2 ? 22.938 63.406 9.883 1 30.95 2 GLU B N 1
ATOM 1656 C CA . GLU B 1 2 ? 22.609 62.281 10.75 1 30.95 2 GLU B CA 1
ATOM 1657 C C . GLU B 1 2 ? 22.219 61.062 9.93 1 30.95 2 GLU B C 1
ATOM 1659 O O . GLU B 1 2 ? 21.234 61.094 9.195 1 30.95 2 GLU B O 1
ATOM 1664 N N . ALA B 1 3 ? 23.281 60.312 9.367 1 35.97 3 ALA B N 1
ATOM 1665 C CA . ALA B 1 3 ? 23.219 59 8.766 1 35.97 3 ALA B CA 1
ATOM 1666 C C . ALA B 1 3 ? 22.344 58.062 9.586 1 35.97 3 ALA B C 1
ATOM 1668 O O . ALA B 1 3 ? 22.656 57.75 10.727 1 35.97 3 ALA B O 1
ATOM 1669 N N . LEU B 1 4 ? 20.953 58.219 9.508 1 33.12 4 LEU B N 1
ATOM 1670 C CA . LEU B 1 4 ? 19.969 57.219 9.906 1 33.12 4 LEU B CA 1
ATOM 1671 C C . LEU B 1 4 ? 20.359 55.844 9.43 1 33.12 4 LEU B C 1
ATOM 1673 O O . LEU B 1 4 ? 20.422 55.594 8.219 1 33.12 4 LEU B O 1
ATOM 1677 N N . MET B 1 5 ? 21.469 55.188 10.031 1 31.33 5 MET B N 1
ATOM 1678 C CA . MET B 1 5 ? 21.812 53.781 9.852 1 31.33 5 MET B CA 1
ATOM 1679 C C . MET B 1 5 ? 20.547 52.906 9.836 1 31.33 5 MET B C 1
ATOM 1681 O O . MET B 1 5 ? 19.781 52.906 10.805 1 31.33 5 MET B O 1
ATOM 1685 N N . ASN B 1 6 ? 19.781 52.812 8.742 1 31.2 6 ASN B N 1
ATOM 1686 C CA . ASN B 1 6 ? 18.766 51.781 8.438 1 31.2 6 ASN B CA 1
ATOM 1687 C C . ASN B 1 6 ? 19.234 50.406 8.859 1 31.2 6 ASN B C 1
ATOM 1689 O O . ASN B 1 6 ? 20.141 49.844 8.258 1 31.2 6 ASN B O 1
ATOM 1693 N N . VAL B 1 7 ? 19.453 50.125 10.188 1 33.03 7 VAL B N 1
ATOM 1694 C CA . VAL B 1 7 ? 19.594 48.75 10.656 1 33.03 7 VAL B CA 1
ATOM 1695 C C . VAL B 1 7 ? 18.578 47.844 9.945 1 33.03 7 VAL B C 1
ATOM 1697 O O . VAL B 1 7 ? 17.359 48.031 10.109 1 33.03 7 VAL B O 1
ATOM 1700 N N . ASP B 1 8 ? 18.812 47.594 8.672 1 31.34 8 ASP B N 1
ATOM 1701 C CA . ASP B 1 8 ? 18.203 46.438 8.016 1 31.34 8 ASP B CA 1
ATOM 1702 C C . ASP B 1 8 ? 18.156 45.219 8.945 1 31.34 8 ASP B C 1
ATOM 1704 O O . ASP B 1 8 ? 19.172 44.531 9.125 1 31.34 8 ASP B O 1
ATOM 1708 N N . ASP B 1 9 ? 17.688 45.375 10.211 1 30.36 9 ASP B N 1
ATOM 1709 C CA . ASP B 1 9 ? 17.422 44.156 10.969 1 30.36 9 ASP B CA 1
ATOM 1710 C C . ASP B 1 9 ? 16.766 43.094 10.086 1 30.36 9 ASP B C 1
ATOM 1712 O O . ASP B 1 9 ? 15.547 43.125 9.867 1 30.36 9 ASP B O 1
ATOM 1716 N N . ASN B 1 10 ? 17.297 42.844 8.891 1 31.06 10 ASN B N 1
ATOM 1717 C CA . ASN B 1 10 ? 16.953 41.562 8.258 1 31.06 10 ASN B CA 1
ATOM 1718 C C . ASN B 1 10 ? 16.891 40.438 9.273 1 31.06 10 ASN B C 1
ATOM 1720 O O . ASN B 1 10 ? 17.922 39.906 9.664 1 31.06 10 ASN B O 1
ATOM 1724 N N . VAL B 1 11 ? 16.172 40.531 10.359 1 33.12 11 VAL B N 1
ATOM 1725 C CA . VAL B 1 11 ? 15.867 39.344 11.133 1 33.12 11 VAL B CA 1
ATOM 1726 C C . VAL B 1 11 ? 15.656 38.156 10.188 1 33.12 11 VAL B C 1
ATOM 1728 O O . VAL B 1 11 ? 14.734 38.156 9.367 1 33.12 11 VAL B O 1
ATOM 1731 N N . ALA B 1 12 ? 16.672 37.688 9.68 1 31.11 12 ALA B N 1
ATOM 1732 C CA . ALA B 1 12 ? 16.656 36.344 9.062 1 31.11 12 ALA B CA 1
ATOM 1733 C C . ALA B 1 12 ? 15.641 35.438 9.734 1 31.11 12 ALA B C 1
ATOM 1735 O O . ALA B 1 12 ? 15.703 35.219 10.945 1 31.11 12 ALA B O 1
ATOM 1736 N N . ALA B 1 13 ? 14.422 35.562 9.438 1 36.25 13 ALA B N 1
ATOM 1737 C CA . ALA B 1 13 ? 13.359 34.594 9.688 1 36.25 13 ALA B CA 1
ATOM 1738 C C . ALA B 1 13 ? 13.922 33.188 9.758 1 36.25 13 ALA B C 1
ATOM 1740 O O . ALA B 1 13 ? 14.438 32.656 8.773 1 36.25 13 ALA B O 1
ATOM 1741 N N . ASP B 1 14 ? 14.633 32.781 10.766 1 34.12 14 ASP B N 1
ATOM 1742 C CA . ASP B 1 14 ? 15.109 31.438 11.125 1 34.12 14 ASP B CA 1
ATOM 1743 C C . ASP B 1 14 ? 14.156 30.359 10.617 1 34.12 14 ASP B C 1
ATOM 1745 O O . ASP B 1 14 ? 13.008 30.281 11.055 1 34.12 14 ASP B O 1
ATOM 1749 N N . ARG B 1 15 ? 14.133 30.078 9.445 1 37.09 15 ARG B N 1
ATOM 1750 C CA . ARG B 1 15 ? 13.539 29 8.664 1 37.09 15 ARG B CA 1
ATOM 1751 C C . ARG B 1 15 ? 13.586 27.688 9.43 1 37.09 15 ARG B C 1
ATOM 1753 O O . ARG B 1 15 ? 13.258 26.625 8.883 1 37.09 15 ARG B O 1
ATOM 1760 N N . GLY B 1 16 ? 14.336 27.594 10.531 1 35.41 16 GLY B N 1
ATOM 1761 C CA . GLY B 1 16 ? 14.656 26.344 11.18 1 35.41 16 GLY B CA 1
ATOM 1762 C C . GLY B 1 16 ? 13.438 25.609 11.703 1 35.41 16 GLY B C 1
ATOM 1763 O O . GLY B 1 16 ? 13.406 24.375 11.719 1 35.41 16 GLY B O 1
ATOM 1764 N N . PRO B 1 17 ? 12.578 26.312 12.406 1 41.22 17 PRO B N 1
ATOM 1765 C CA . PRO B 1 17 ? 11.562 25.609 13.195 1 41.22 17 PRO B CA 1
ATOM 1766 C C . PRO B 1 17 ? 10.555 24.859 12.328 1 41.22 17 PRO B C 1
ATOM 1768 O O . PRO B 1 17 ? 9.75 24.078 12.844 1 41.22 17 PRO B O 1
ATOM 1771 N N . ALA B 1 18 ? 10.453 25.266 11.109 1 44.59 18 ALA B N 1
ATOM 1772 C CA . ALA B 1 18 ? 9.391 24.766 10.234 1 44.59 18 ALA B CA 1
ATOM 1773 C C . ALA B 1 18 ? 9.539 23.266 9.992 1 44.59 18 ALA B C 1
ATOM 1775 O O . ALA B 1 18 ? 8.609 22.625 9.508 1 44.59 18 ALA B O 1
ATOM 1776 N N . LEU B 1 19 ? 10.703 22.828 10.289 1 44.44 19 LEU B N 1
ATOM 1777 C CA . LEU B 1 19 ? 10.992 21.453 9.93 1 44.44 19 LEU B CA 1
ATOM 1778 C C . LEU B 1 19 ? 10.93 20.547 11.164 1 44.44 19 LEU B C 1
ATOM 1780 O O . LEU B 1 19 ? 11.109 19.328 11.062 1 44.44 19 LEU B O 1
ATOM 1784 N N . ARG B 1 20 ? 10.766 21.141 12.414 1 40.56 20 ARG B N 1
ATOM 1785 C CA . ARG B 1 20 ? 10.797 20.266 13.586 1 40.56 20 ARG B CA 1
ATOM 1786 C C . ARG B 1 20 ? 9.398 19.734 13.906 1 40.56 20 ARG B C 1
ATOM 1788 O O . ARG B 1 20 ? 8.438 20.5 13.984 1 40.56 20 ARG B O 1
ATOM 1795 N N . ILE B 1 21 ? 8.977 18.562 13.734 1 50.09 21 ILE B N 1
ATOM 1796 C CA . ILE B 1 21 ? 7.715 17.875 14 1 50.09 21 ILE B CA 1
ATOM 1797 C C . ILE B 1 21 ? 7.762 17.234 15.383 1 50.09 21 ILE B C 1
ATOM 1799 O O . ILE B 1 21 ? 8.812 16.75 15.812 1 50.09 21 ILE B O 1
ATOM 1803 N N . PRO B 1 22 ? 6.629 17.484 16.203 1 47.81 22 PRO B N 1
ATOM 1804 C CA . PRO B 1 22 ? 6.602 16.688 17.438 1 47.81 22 PRO B CA 1
ATOM 1805 C C . PRO B 1 22 ? 6.777 15.195 17.172 1 47.81 22 PRO B C 1
ATOM 1807 O O . PRO B 1 22 ? 6.324 14.688 16.141 1 47.81 22 PRO B O 1
ATOM 1810 N N . ARG B 1 23 ? 7.617 14.531 17.859 1 52 23 ARG B N 1
ATOM 1811 C CA . ARG B 1 23 ? 8 13.133 17.766 1 52 23 ARG B CA 1
ATOM 1812 C C . ARG B 1 23 ? 6.777 12.234 17.625 1 52 23 ARG B C 1
ATOM 1814 O O . ARG B 1 23 ? 6.836 11.18 16.984 1 52 23 ARG B O 1
ATOM 1821 N N . SER B 1 24 ? 5.594 12.656 18.109 1 54.09 24 SER B N 1
ATOM 1822 C CA . SER B 1 24 ? 4.488 11.719 18.266 1 54.09 24 SER B CA 1
ATOM 1823 C C . SER B 1 24 ? 3.793 11.461 16.938 1 54.09 24 SER B C 1
ATOM 1825 O O . SER B 1 24 ? 3.15 10.422 16.75 1 54.09 24 SER B O 1
ATOM 1827 N N . ARG B 1 25 ? 3.926 12.258 15.945 1 55.25 25 ARG B N 1
ATOM 1828 C CA . ARG B 1 25 ? 3.088 12.141 14.758 1 55.25 25 ARG B CA 1
ATOM 1829 C C . ARG B 1 25 ? 3.547 10.992 13.867 1 55.25 25 ARG B C 1
ATOM 1831 O O . ARG B 1 25 ? 2.732 10.352 13.203 1 55.25 25 ARG B O 1
ATOM 1838 N N . GLY B 1 26 ? 4.805 10.602 13.977 1 61.19 26 GLY B N 1
ATOM 1839 C CA . GLY B 1 26 ? 5.281 9.508 13.141 1 61.19 26 GLY B CA 1
ATOM 1840 C C . GLY B 1 26 ? 5.754 8.305 13.945 1 61.19 26 GLY B C 1
ATOM 1841 O O . GLY B 1 26 ? 6.156 7.293 13.367 1 61.19 26 GLY B O 1
ATOM 1842 N N . ALA B 1 27 ? 5.43 8.445 15.195 1 73.19 27 ALA B N 1
ATOM 1843 C CA . ALA B 1 27 ? 6.043 7.43 16.047 1 73.19 27 ALA B CA 1
ATOM 1844 C C . ALA B 1 27 ? 5.344 6.086 15.891 1 73.19 27 ALA B C 1
ATOM 1846 O O . ALA B 1 27 ? 5.996 5.047 15.75 1 73.19 27 ALA B O 1
ATOM 1847 N N . LEU B 1 28 ? 4.078 6.18 15.719 1 83.88 28 LEU B N 1
ATOM 1848 C CA . LEU B 1 28 ? 3.354 4.918 15.609 1 83.88 28 LEU B CA 1
ATOM 1849 C C . LEU B 1 28 ? 3.572 4.285 14.242 1 83.88 28 LEU B C 1
ATOM 1851 O O . LEU B 1 28 ? 3.809 3.08 14.141 1 83.88 28 LEU B O 1
ATOM 1855 N N . GLY B 1 29 ? 3.568 5.152 13.234 1 93.12 29 GLY B N 1
ATOM 1856 C CA . GLY B 1 29 ? 3.818 4.637 11.898 1 93.12 29 GLY B CA 1
ATOM 1857 C C . GLY B 1 29 ? 5.234 4.125 11.711 1 93.12 29 GLY B C 1
ATOM 1858 O O . GLY B 1 29 ? 5.441 3.066 11.109 1 93.12 29 GLY B O 1
ATOM 1859 N N . GLY B 1 30 ? 6.172 4.887 12.266 1 96.31 30 GLY B N 1
ATOM 1860 C CA . GLY B 1 30 ? 7.559 4.465 12.164 1 96.31 30 GLY B CA 1
ATOM 1861 C C . GLY B 1 30 ? 7.852 3.182 12.922 1 96.31 30 GLY B C 1
ATOM 1862 O O . GLY B 1 30 ? 8.578 2.316 12.43 1 96.31 30 GLY B O 1
ATOM 1863 N N . LEU B 1 31 ? 7.301 3.059 14.062 1 97.12 31 LEU B N 1
ATOM 1864 C CA . LEU B 1 31 ? 7.488 1.846 14.852 1 97.12 31 LEU B CA 1
ATOM 1865 C C . LEU B 1 31 ? 6.902 0.635 14.133 1 97.12 31 LEU B C 1
ATOM 1867 O O . LEU B 1 31 ? 7.527 -0.427 14.086 1 97.12 31 LEU B O 1
ATOM 1871 N N . ALA B 1 32 ? 5.668 0.8 13.672 1 97.94 32 ALA B N 1
ATOM 1872 C CA . ALA B 1 32 ? 5.035 -0.292 12.938 1 97.94 32 ALA B CA 1
ATOM 1873 C C . ALA B 1 32 ? 5.898 -0.741 11.766 1 97.94 32 ALA B C 1
ATOM 1875 O O . ALA B 1 32 ? 6.145 -1.937 11.586 1 97.94 32 ALA B O 1
ATOM 1876 N N . VAL B 1 33 ? 6.371 0.212 11.008 1 98.62 33 VAL B N 1
ATOM 1877 C CA . VAL B 1 33 ? 7.199 -0.082 9.844 1 98.62 33 VAL B CA 1
ATOM 1878 C C . VAL B 1 33 ? 8.477 -0.785 10.281 1 98.62 33 VAL B C 1
ATOM 1880 O O . VAL B 1 33 ? 8.914 -1.749 9.648 1 98.62 33 VAL B O 1
ATOM 1883 N N . LEU B 1 34 ? 9.055 -0.299 11.352 1 98.44 34 LEU B N 1
ATOM 1884 C CA . LEU B 1 34 ? 10.273 -0.892 11.883 1 98.44 34 LEU B CA 1
ATOM 1885 C C . LEU B 1 34 ? 10.047 -2.352 12.266 1 98.44 34 LEU B C 1
ATOM 1887 O O . LEU B 1 34 ? 10.812 -3.229 11.859 1 98.44 34 LEU B O 1
ATOM 1891 N N . LEU B 1 35 ? 9.008 -2.613 12.938 1 98.62 35 LEU B N 1
ATOM 1892 C CA . LEU B 1 35 ? 8.711 -3.969 13.398 1 98.62 35 LEU B CA 1
ATOM 1893 C C . LEU B 1 35 ? 8.375 -4.875 12.219 1 98.62 35 LEU B C 1
ATOM 1895 O O . LEU B 1 35 ? 8.82 -6.027 12.172 1 98.62 35 LEU B O 1
ATOM 1899 N N . LEU B 1 36 ? 7.602 -4.418 11.336 1 98.88 36 LEU B N 1
ATOM 1900 C CA . LEU B 1 36 ? 7.262 -5.195 10.148 1 98.88 36 LEU B CA 1
ATOM 1901 C C . LEU B 1 36 ? 8.508 -5.484 9.312 1 98.88 36 LEU B C 1
ATOM 1903 O O . LEU B 1 36 ? 8.625 -6.562 8.719 1 98.88 36 LEU B O 1
ATOM 1907 N N . GLY B 1 37 ? 9.414 -4.477 9.195 1 98.88 37 GLY B N 1
ATOM 1908 C CA . GLY B 1 37 ? 10.68 -4.715 8.516 1 98.88 37 GLY B CA 1
ATOM 1909 C C . GLY B 1 37 ? 11.492 -5.824 9.148 1 98.88 37 GLY B C 1
ATOM 1910 O O . GLY B 1 37 ? 12.062 -6.66 8.445 1 98.88 37 GLY B O 1
ATOM 1911 N N . ILE B 1 38 ? 11.562 -5.848 10.445 1 98.75 38 ILE B N 1
ATOM 1912 C CA . ILE B 1 38 ? 12.258 -6.898 11.172 1 98.75 38 ILE B CA 1
ATOM 1913 C C . ILE B 1 38 ? 11.625 -8.25 10.852 1 98.75 38 ILE B C 1
ATOM 1915 O O . ILE B 1 38 ? 12.336 -9.227 10.578 1 98.75 38 ILE B O 1
ATOM 1919 N N . TRP B 1 39 ? 10.375 -8.289 10.875 1 98.5 39 TRP B N 1
ATOM 1920 C CA . TRP B 1 39 ? 9.664 -9.508 10.516 1 98.5 39 TRP B CA 1
ATOM 1921 C C . TRP B 1 39 ? 10.062 -9.977 9.117 1 98.5 39 TRP B C 1
ATOM 1923 O O . TRP B 1 39 ? 10.414 -11.141 8.922 1 98.5 39 TRP B O 1
ATOM 1933 N N . GLY B 1 40 ? 10.016 -9.102 8.148 1 98.56 40 GLY B N 1
ATOM 1934 C CA . GLY B 1 40 ? 10.305 -9.453 6.77 1 98.56 40 GLY B CA 1
ATOM 1935 C C . GLY B 1 40 ? 11.719 -9.953 6.562 1 98.56 40 GLY B C 1
ATOM 1936 O O . GLY B 1 40 ? 11.953 -10.875 5.777 1 98.56 40 GLY B O 1
ATOM 1937 N N . ALA B 1 41 ? 12.641 -9.383 7.277 1 98.44 41 ALA B N 1
ATOM 1938 C CA . ALA B 1 41 ? 14.047 -9.742 7.121 1 98.44 41 ALA B CA 1
ATOM 1939 C C . ALA B 1 41 ? 14.352 -11.07 7.809 1 98.44 41 ALA B C 1
ATOM 1941 O O . ALA B 1 41 ? 15.242 -11.805 7.375 1 98.44 41 ALA B O 1
ATOM 1942 N N . LEU B 1 42 ? 13.602 -11.414 8.805 1 97.88 42 LEU B N 1
ATOM 1943 C CA . LEU B 1 42 ? 14.008 -12.531 9.656 1 97.88 42 LEU B CA 1
ATOM 1944 C C . LEU B 1 42 ? 13.148 -13.758 9.391 1 97.88 42 LEU B C 1
ATOM 1946 O O . LEU B 1 42 ? 13.57 -14.891 9.648 1 97.88 42 LEU B O 1
ATOM 1950 N N . ILE B 1 43 ? 11.969 -13.602 8.883 1 97 43 ILE B N 1
ATOM 1951 C CA . ILE B 1 43 ? 10.992 -14.68 8.82 1 97 43 ILE B CA 1
ATOM 1952 C C . ILE B 1 43 ? 11.516 -15.797 7.91 1 97 43 ILE B C 1
ATOM 1954 O O . ILE B 1 43 ? 11.289 -16.984 8.172 1 97 43 ILE B O 1
ATOM 1958 N N . PRO B 1 44 ? 12.227 -15.531 6.844 1 95.75 44 PRO B N 1
ATOM 1959 C CA . PRO B 1 44 ? 12.703 -16.641 6.016 1 95.75 44 PRO B CA 1
ATOM 1960 C C . PRO B 1 44 ? 13.695 -17.547 6.746 1 95.75 44 PRO B C 1
ATOM 1962 O O . PRO B 1 44 ? 13.859 -18.703 6.383 1 95.75 44 PRO B O 1
ATOM 1965 N N . PHE B 1 45 ? 14.32 -17.078 7.754 1 96.06 45 PHE B N 1
ATOM 1966 C CA . PHE B 1 45 ? 15.344 -17.844 8.477 1 96.06 45 PHE B CA 1
ATOM 1967 C C . PHE B 1 45 ? 14.766 -18.469 9.727 1 96.06 45 PHE B C 1
ATOM 1969 O O . PHE B 1 45 ? 15.219 -19.531 10.164 1 96.06 45 PHE B O 1
ATOM 1976 N N . LEU B 1 46 ? 13.75 -17.859 10.281 1 95.38 46 LEU B N 1
ATOM 1977 C CA . LEU B 1 46 ? 13.18 -18.328 11.539 1 95.38 46 LEU B CA 1
ATOM 1978 C C . LEU B 1 46 ? 11.914 -19.141 11.289 1 95.38 46 LEU B C 1
ATOM 1980 O O . LEU B 1 46 ? 11.516 -19.953 12.125 1 95.38 46 LEU B O 1
ATOM 1984 N N . GLY B 1 47 ? 11.273 -18.938 10.227 1 94.94 47 GLY B N 1
ATOM 1985 C CA . GLY B 1 47 ? 10 -19.562 9.914 1 94.94 47 GLY B CA 1
ATOM 1986 C C . GLY B 1 47 ? 10.062 -21.078 9.914 1 94.94 47 GLY B C 1
ATOM 1987 O O . GLY B 1 47 ? 9.148 -21.75 10.422 1 94.94 47 GLY B O 1
ATOM 1988 N N . PRO B 1 48 ? 11.133 -21.594 9.375 1 93.5 48 PRO B N 1
ATOM 1989 C CA . PRO B 1 48 ? 11.234 -23.062 9.297 1 93.5 48 PRO B CA 1
ATOM 1990 C C . PRO B 1 48 ? 11.18 -23.719 10.672 1 93.5 48 PRO B C 1
ATOM 1992 O O . PRO B 1 48 ? 10.773 -24.875 10.781 1 93.5 48 PRO B O 1
ATOM 1995 N N . TYR B 1 49 ? 11.492 -23.047 11.695 1 93.56 49 TYR B N 1
ATOM 1996 C CA . TYR B 1 49 ? 11.391 -23.609 13.039 1 93.56 49 TYR B CA 1
ATOM 1997 C C . TYR B 1 49 ? 9.938 -23.922 13.391 1 93.56 49 TYR B C 1
ATOM 1999 O O . TYR B 1 49 ? 9.672 -24.781 14.234 1 93.56 49 TYR B O 1
ATOM 2007 N N . PHE B 1 50 ? 8.984 -23.328 12.703 1 93.38 50 PHE B N 1
ATOM 2008 C CA . PHE B 1 50 ? 7.57 -23.5 13.023 1 93.38 50 PHE B CA 1
ATOM 2009 C C . PHE B 1 50 ? 6.805 -24.031 11.82 1 93.38 50 PHE B C 1
ATOM 2011 O O . PHE B 1 50 ? 5.594 -23.828 11.711 1 93.38 50 PHE B O 1
ATOM 2018 N N . ASP B 1 51 ? 7.527 -24.609 10.812 1 92.88 51 ASP B N 1
ATOM 2019 C CA . ASP B 1 51 ? 6.93 -25.156 9.594 1 92.88 51 ASP B CA 1
ATOM 2020 C C . ASP B 1 51 ? 6.23 -24.062 8.789 1 92.88 51 ASP B C 1
ATOM 2022 O O . ASP B 1 51 ? 5.141 -24.266 8.258 1 92.88 51 ASP B O 1
ATOM 2026 N N . PHE B 1 52 ? 6.715 -22.938 8.891 1 94.31 52 PHE B N 1
ATOM 2027 C CA . PHE B 1 52 ? 6.23 -21.75 8.211 1 94.31 52 PHE B CA 1
ATOM 2028 C C . PHE B 1 52 ? 7.289 -21.203 7.262 1 94.31 52 PHE B C 1
ATOM 2030 O O . PHE B 1 52 ? 8.047 -20.297 7.621 1 94.31 52 PHE B O 1
ATOM 2037 N N . ALA B 1 53 ? 7.273 -21.828 6.027 1 94 53 ALA B N 1
ATOM 2038 C CA . ALA B 1 53 ? 8.43 -21.516 5.199 1 94 53 ALA B CA 1
ATOM 2039 C C . ALA B 1 53 ? 8.13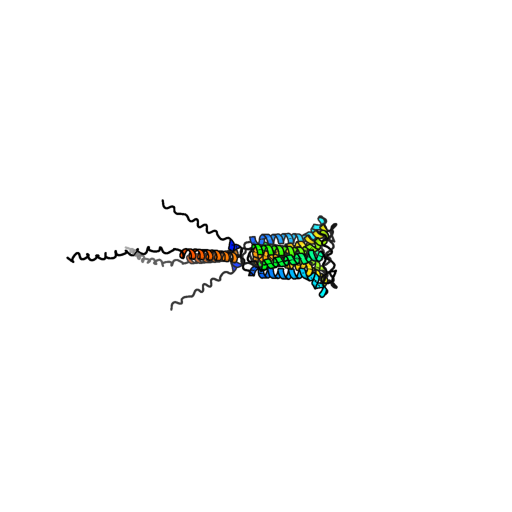3 -21.734 3.719 1 94 53 ALA B C 1
ATOM 2041 O O . ALA B 1 53 ? 7.125 -22.359 3.373 1 94 53 ALA B O 1
ATOM 2042 N N . PHE B 1 54 ? 8.977 -21.156 2.938 1 94.38 54 PHE B N 1
ATOM 2043 C CA . PHE B 1 54 ? 9.133 -21.5 1.529 1 94.38 54 PHE B CA 1
ATOM 2044 C C . PHE B 1 54 ? 10.305 -22.453 1.33 1 94.38 54 PHE B C 1
ATOM 2046 O O . PHE B 1 54 ? 11.227 -22.484 2.148 1 94.38 54 PHE B O 1
ATOM 2053 N N . THR B 1 55 ? 10.195 -23.281 0.242 1 93.5 55 THR B N 1
ATOM 2054 C CA . THR B 1 55 ? 11.32 -24.156 -0.051 1 93.5 55 THR B CA 1
ATOM 2055 C C . THR B 1 55 ? 12.523 -23.359 -0.553 1 93.5 55 THR B C 1
ATOM 2057 O O . THR B 1 55 ? 12.367 -22.422 -1.333 1 93.5 55 THR B O 1
ATOM 2060 N N . PRO B 1 56 ? 13.742 -23.625 -0.186 1 92.19 56 PRO B N 1
ATOM 2061 C CA . PRO B 1 56 ? 14.102 -24.656 0.787 1 92.19 56 PRO B CA 1
ATOM 2062 C C . PRO B 1 56 ? 13.664 -24.312 2.209 1 92.19 56 PRO B C 1
ATOM 2064 O O . PRO B 1 56 ? 13.766 -23.156 2.619 1 92.19 56 PRO B O 1
ATOM 2067 N N . ASP B 1 57 ? 13.203 -25.219 2.975 1 91.94 57 ASP B N 1
ATOM 2068 C CA . ASP B 1 57 ? 12.57 -24.938 4.258 1 91.94 57 ASP B CA 1
ATOM 2069 C C . ASP B 1 57 ? 13.516 -25.234 5.418 1 91.94 57 ASP B C 1
ATOM 2071 O O . ASP B 1 57 ? 13.07 -25.656 6.488 1 91.94 57 ASP B O 1
ATOM 2075 N N . ASP B 1 58 ? 14.75 -25.109 5.156 1 92.25 58 ASP B N 1
ATOM 2076 C CA . ASP B 1 58 ? 15.75 -25.234 6.215 1 92.25 58 ASP B CA 1
ATOM 2077 C C . ASP B 1 58 ? 16.062 -23.875 6.836 1 92.25 58 ASP B C 1
ATOM 2079 O O . ASP B 1 58 ? 16.156 -22.859 6.129 1 92.25 58 ASP B O 1
ATOM 2083 N N . SER B 1 59 ? 16.25 -23.922 8.102 1 92.69 59 SER B N 1
ATOM 2084 C CA . SER B 1 59 ? 16.547 -22.672 8.812 1 92.69 59 SER B CA 1
ATOM 2085 C C . SER B 1 59 ? 17.953 -22.172 8.484 1 92.69 59 SER B C 1
ATOM 2087 O O . SER B 1 59 ? 18.859 -22.969 8.242 1 92.69 59 SER B O 1
ATOM 2089 N N . TRP B 1 60 ? 18.078 -20.828 8.414 1 93.25 60 TRP B N 1
ATOM 2090 C CA . TRP B 1 60 ? 19.328 -20.078 8.289 1 93.25 60 TRP B CA 1
ATOM 2091 C C . TRP B 1 60 ? 20.031 -20.422 6.98 1 93.25 60 TRP B C 1
ATOM 2093 O O . TRP B 1 60 ? 21.266 -20.406 6.906 1 93.25 60 TRP B O 1
ATOM 2103 N N . VAL B 1 61 ? 19.344 -20.844 6.008 1 93.31 61 VAL B N 1
ATOM 2104 C CA . VAL B 1 61 ? 19.891 -21.031 4.668 1 93.31 61 VAL B CA 1
ATOM 2105 C C . VAL B 1 61 ? 19.719 -19.766 3.85 1 93.31 61 VAL B C 1
ATOM 2107 O O . VAL B 1 61 ? 18.609 -19.234 3.74 1 93.31 61 VAL B O 1
ATOM 2110 N N . TRP B 1 62 ? 20.828 -19.328 3.27 1 95.12 62 TRP B N 1
ATOM 2111 C CA . TRP B 1 62 ? 20.812 -18.125 2.441 1 95.12 62 TRP B CA 1
ATOM 2112 C C . TRP B 1 62 ? 20.625 -18.484 0.97 1 95.12 62 TRP B C 1
ATOM 2114 O O . TRP B 1 62 ? 21.266 -19.406 0.459 1 95.12 62 TRP B O 1
ATOM 2124 N N . THR B 1 63 ? 19.656 -17.828 0.375 1 94.81 63 THR B N 1
ATOM 2125 C CA . THR B 1 63 ? 19.5 -17.844 -1.076 1 94.81 63 THR B CA 1
ATOM 2126 C C . THR B 1 63 ? 19.5 -16.422 -1.638 1 94.81 63 THR B C 1
ATOM 2128 O O . THR B 1 63 ? 19.219 -15.469 -0.915 1 94.81 63 THR B O 1
ATOM 2131 N N . SER B 1 64 ? 19.812 -16.281 -2.889 1 96.25 64 SER B N 1
ATOM 2132 C CA . SER B 1 64 ? 19.781 -14.969 -3.523 1 96.25 64 SER B CA 1
ATOM 2133 C C . SER B 1 64 ? 18.391 -14.359 -3.467 1 96.25 64 SER B C 1
ATOM 2135 O O . SER B 1 64 ? 18.25 -13.148 -3.25 1 96.25 64 SER B O 1
ATOM 2137 N N . ALA B 1 65 ? 17.438 -15.148 -3.682 1 96.38 65 ALA B N 1
ATOM 2138 C CA . ALA B 1 65 ? 16.047 -14.664 -3.633 1 96.38 65 ALA B CA 1
ATOM 2139 C C . ALA B 1 65 ? 15.711 -14.133 -2.246 1 96.38 65 ALA B C 1
ATOM 2141 O O . ALA B 1 65 ? 15.078 -13.078 -2.119 1 96.38 65 ALA B O 1
ATOM 2142 N N . ARG B 1 66 ? 16.109 -14.797 -1.215 1 96.5 66 ARG B N 1
ATOM 2143 C CA . ARG B 1 66 ? 15.852 -14.336 0.147 1 96.5 66 ARG B CA 1
ATOM 2144 C C . ARG B 1 66 ? 16.547 -13 0.405 1 96.5 66 ARG B C 1
ATOM 2146 O O . ARG B 1 66 ? 15.977 -12.125 1.071 1 96.5 66 ARG B O 1
ATOM 2153 N N . GLY B 1 67 ? 17.688 -12.891 -0.064 1 97.44 67 GLY B N 1
ATOM 2154 C CA . GLY B 1 67 ? 18.422 -11.648 0.098 1 97.44 67 GLY B CA 1
ATOM 2155 C C . GLY B 1 67 ? 17.75 -10.469 -0.574 1 97.44 67 GLY B C 1
ATOM 2156 O O . GLY B 1 67 ? 17.516 -9.438 0.063 1 97.44 67 GLY B O 1
ATOM 2157 N N . TRP B 1 68 ? 17.391 -10.633 -1.807 1 97.69 68 TRP B N 1
ATOM 2158 C CA . TRP B 1 68 ? 16.875 -9.539 -2.631 1 97.69 68 TRP B CA 1
ATOM 2159 C C . TRP B 1 68 ? 15.414 -9.258 -2.322 1 97.69 68 TRP B C 1
ATOM 2161 O O . TRP B 1 68 ? 14.969 -8.109 -2.357 1 97.69 68 TRP B O 1
ATOM 2171 N N . LEU B 1 69 ? 14.672 -10.297 -2.029 1 98.06 69 LEU B N 1
ATOM 2172 C CA . LEU B 1 69 ? 13.227 -10.141 -1.965 1 98.06 69 LEU B CA 1
ATOM 2173 C C . LEU B 1 69 ? 12.766 -9.945 -0.525 1 98.06 69 LEU B C 1
ATOM 2175 O O . LEU B 1 69 ? 11.664 -9.438 -0.284 1 98.06 69 LEU B O 1
ATOM 2179 N N . GLU B 1 70 ? 13.555 -10.328 0.445 1 98.44 70 GLU B N 1
ATOM 2180 C CA . GLU B 1 70 ? 13.086 -10.266 1.826 1 98.44 70 GLU B CA 1
ATOM 2181 C C . GLU B 1 70 ? 14.047 -9.477 2.701 1 98.44 70 GLU B C 1
ATOM 2183 O O . GLU B 1 70 ? 13.672 -8.461 3.293 1 98.44 70 GLU B O 1
ATOM 2188 N N . VAL B 1 71 ? 15.328 -9.852 2.76 1 98.38 71 VAL B N 1
ATOM 2189 C CA . VAL B 1 71 ? 16.281 -9.211 3.66 1 98.38 71 VAL B CA 1
ATOM 2190 C C . VAL B 1 71 ? 16.484 -7.758 3.248 1 98.38 71 VAL B C 1
ATOM 2192 O O . VAL B 1 71 ? 16.438 -6.855 4.086 1 98.38 71 VAL B O 1
ATOM 2195 N N . LEU B 1 72 ? 16.719 -7.523 1.974 1 98.5 72 LEU B N 1
ATOM 2196 C CA . LEU B 1 72 ? 16.969 -6.172 1.488 1 98.5 72 LEU B CA 1
ATOM 2197 C C . LEU B 1 72 ? 15.812 -5.242 1.817 1 98.5 72 LEU B C 1
ATOM 2199 O O . LEU B 1 72 ? 15.992 -4.234 2.5 1 98.5 72 LEU B O 1
ATOM 2203 N N . PRO B 1 73 ? 14.633 -5.551 1.311 1 98.75 73 PRO B N 1
ATOM 2204 C CA . PRO B 1 73 ? 13.531 -4.637 1.647 1 98.75 73 PRO B CA 1
ATOM 2205 C C . PRO B 1 73 ? 13.25 -4.59 3.146 1 98.75 73 PRO B C 1
ATOM 2207 O O . PRO B 1 73 ? 12.812 -3.557 3.664 1 98.75 73 PRO B O 1
ATOM 2210 N N . GLY B 1 74 ? 13.43 -5.707 3.846 1 98.88 74 GLY B N 1
ATOM 2211 C CA . GLY B 1 74 ? 13.289 -5.676 5.293 1 98.88 74 GLY B CA 1
ATOM 2212 C C . GLY B 1 74 ? 14.219 -4.676 5.957 1 98.88 74 GLY B C 1
ATOM 2213 O O . GLY B 1 74 ? 13.773 -3.854 6.766 1 98.88 74 GLY B O 1
ATOM 2214 N N . VAL B 1 75 ? 15.469 -4.707 5.609 1 98.81 75 VAL B N 1
ATOM 2215 C CA . VAL B 1 75 ? 16.453 -3.801 6.172 1 98.81 75 VAL B CA 1
ATOM 2216 C C . VAL B 1 75 ? 16.125 -2.361 5.789 1 98.81 75 VAL B C 1
ATOM 2218 O O . VAL B 1 75 ? 16.219 -1.454 6.617 1 98.81 75 VAL B O 1
ATOM 2221 N N . VAL B 1 76 ? 15.719 -2.133 4.543 1 98.88 76 VAL B N 1
ATOM 2222 C CA . VAL B 1 76 ? 15.352 -0.798 4.09 1 98.88 76 VAL B CA 1
ATOM 2223 C C . VAL B 1 76 ? 14.164 -0.285 4.902 1 98.88 76 VAL B C 1
ATOM 2225 O O . VAL B 1 76 ? 14.125 0.885 5.289 1 98.88 76 VAL B O 1
ATOM 2228 N N . ALA B 1 77 ? 13.211 -1.17 5.156 1 98.88 77 ALA B N 1
ATOM 2229 C CA . ALA B 1 77 ? 12.062 -0.796 5.984 1 98.88 77 ALA B CA 1
ATOM 2230 C C . ALA B 1 77 ? 12.5 -0.478 7.41 1 98.88 77 ALA B C 1
ATOM 2232 O O . ALA B 1 77 ? 11.969 0.446 8.039 1 98.88 77 ALA B O 1
ATOM 2233 N N . ILE B 1 78 ? 13.422 -1.232 7.961 1 98.81 78 ILE B N 1
ATOM 2234 C CA . ILE B 1 78 ? 13.938 -0.99 9.305 1 98.81 78 ILE B CA 1
ATOM 2235 C C . ILE B 1 78 ? 14.57 0.399 9.375 1 98.81 78 ILE B C 1
ATOM 2237 O O . ILE B 1 78 ? 14.258 1.187 10.273 1 98.81 78 ILE B O 1
ATOM 2241 N N . VAL B 1 79 ? 15.422 0.688 8.414 1 98.69 79 VAL B N 1
ATOM 2242 C CA . VAL B 1 79 ? 16.094 1.982 8.367 1 98.69 79 VAL B CA 1
ATOM 2243 C C . VAL B 1 79 ? 15.062 3.096 8.195 1 98.69 79 VAL B C 1
ATOM 2245 O O . VAL B 1 79 ? 15.094 4.094 8.914 1 98.69 79 VAL B O 1
ATOM 2248 N N . GLY B 1 80 ? 14.18 2.873 7.258 1 98.44 80 GLY B N 1
ATOM 2249 C CA . GLY B 1 80 ? 13.133 3.863 7.051 1 98.44 80 GLY B CA 1
ATOM 2250 C C . GLY B 1 80 ? 12.273 4.09 8.273 1 98.44 80 GLY B C 1
ATOM 2251 O O . GLY B 1 80 ? 12.047 5.23 8.68 1 98.44 80 GLY B O 1
ATOM 2252 N N . GLY B 1 81 ? 11.781 3.02 8.828 1 98.19 81 GLY B N 1
ATOM 2253 C CA . GLY B 1 81 ? 10.992 3.127 10.047 1 98.19 81 GLY B CA 1
ATOM 2254 C C . GLY B 1 81 ? 11.734 3.811 11.18 1 98.19 81 GLY B C 1
ATOM 2255 O O . GLY B 1 81 ? 11.148 4.613 11.914 1 98.19 81 GLY B O 1
ATOM 2256 N N . PHE B 1 82 ? 12.984 3.471 11.328 1 97.12 82 PHE B N 1
ATOM 2257 C CA . PHE B 1 82 ? 13.82 4.062 12.375 1 97.12 82 PHE B CA 1
ATOM 2258 C C . PHE B 1 82 ? 13.945 5.57 12.18 1 97.12 82 PHE B C 1
ATOM 2260 O O . PHE B 1 82 ? 13.82 6.336 13.133 1 97.12 82 PHE B O 1
ATOM 2267 N N . LEU B 1 83 ? 14.141 6.02 10.977 1 95.62 83 LEU B N 1
ATOM 2268 C CA . LEU B 1 83 ? 14.25 7.441 10.672 1 95.62 83 LEU B CA 1
ATOM 2269 C C . LEU B 1 83 ? 12.93 8.156 10.961 1 95.62 83 LEU B C 1
ATOM 2271 O O . LEU B 1 83 ? 12.922 9.258 11.508 1 95.62 83 LEU B O 1
ATOM 2275 N N . MET B 1 84 ? 11.852 7.555 10.57 1 94.5 84 MET B N 1
ATOM 2276 C CA . MET B 1 84 ? 10.539 8.133 10.844 1 94.5 84 MET B CA 1
ATOM 2277 C C . MET B 1 84 ? 10.305 8.273 12.344 1 94.5 84 MET B C 1
ATOM 2279 O O . MET B 1 84 ? 9.711 9.258 12.789 1 94.5 84 MET B O 1
ATOM 2283 N N . LEU B 1 85 ? 10.773 7.324 13.055 1 91.31 85 LEU B N 1
ATOM 2284 C CA . LEU B 1 85 ? 10.508 7.223 14.484 1 91.31 85 LEU B CA 1
ATOM 2285 C C . LEU B 1 85 ? 11.352 8.234 15.266 1 91.31 85 LEU B C 1
ATOM 2287 O O . LEU B 1 85 ? 10.867 8.836 16.219 1 91.31 85 LEU B O 1
ATOM 2291 N N . THR B 1 86 ? 12.539 8.5 14.883 1 88.88 86 THR B N 1
ATOM 2292 C CA . THR B 1 86 ? 13.477 9.211 15.75 1 88.88 86 THR B CA 1
ATOM 2293 C C . THR B 1 86 ? 13.711 10.633 15.234 1 88.88 86 THR B C 1
ATOM 2295 O O . THR B 1 86 ? 14.195 11.492 15.977 1 88.88 86 THR B O 1
ATOM 2298 N N . SER B 1 87 ? 13.43 10.844 14.008 1 86.06 87 SER B N 1
ATOM 2299 C CA . SER B 1 87 ? 13.805 12.125 13.422 1 86.06 87 SER B CA 1
ATOM 2300 C C . SER B 1 87 ? 12.867 13.242 13.867 1 86.06 87 SER B C 1
ATOM 2302 O O . SER B 1 87 ? 11.648 13.055 13.883 1 86.06 87 SER B O 1
ATOM 2304 N N . ARG B 1 88 ? 13.539 14.328 14.18 1 81.19 88 ARG B N 1
ATOM 2305 C CA . ARG B 1 88 ? 12.773 15.531 14.484 1 81.19 88 ARG B CA 1
ATOM 2306 C C . ARG B 1 88 ? 12.734 16.469 13.281 1 81.19 88 ARG B C 1
ATOM 2308 O O . ARG B 1 88 ? 12.125 17.547 13.344 1 81.19 88 ARG B O 1
ATOM 2315 N N . ASN B 1 89 ? 13.469 16.031 12.352 1 83.75 89 ASN B N 1
ATOM 2316 C CA . ASN B 1 89 ? 13.5 16.797 11.102 1 83.75 89 ASN B CA 1
ATOM 2317 C C . ASN B 1 89 ? 12.516 16.219 10.086 1 83.75 89 ASN B C 1
ATOM 2319 O O . ASN B 1 89 ? 12.594 15.039 9.734 1 83.75 89 ASN B O 1
ATOM 2323 N N . ARG B 1 90 ? 11.688 17.047 9.617 1 84.75 90 ARG B N 1
ATOM 2324 C CA . ARG B 1 90 ? 10.625 16.656 8.695 1 84.75 90 ARG B CA 1
ATOM 2325 C C . ARG B 1 90 ? 11.203 16.047 7.418 1 84.75 90 ARG B C 1
ATOM 2327 O O . ARG B 1 90 ? 10.648 15.078 6.883 1 84.75 90 ARG B O 1
ATOM 2334 N N . LEU B 1 91 ? 12.25 16.672 6.934 1 84.44 91 LEU B N 1
ATOM 2335 C CA . LEU B 1 91 ? 12.852 16.172 5.703 1 84.44 91 LEU B CA 1
ATOM 2336 C C . LEU B 1 91 ? 13.445 14.773 5.906 1 84.44 91 LEU B C 1
ATOM 2338 O O . LEU B 1 91 ? 13.312 13.906 5.039 1 84.44 91 LEU B O 1
ATOM 2342 N N . VAL B 1 92 ? 14.07 14.602 7.035 1 89.25 92 VAL B N 1
ATOM 2343 C CA . VAL B 1 92 ? 14.672 13.312 7.352 1 89.25 92 VAL B CA 1
ATOM 2344 C C . VAL B 1 92 ? 13.578 12.273 7.59 1 89.25 92 VAL B C 1
ATOM 2346 O O . VAL B 1 92 ? 13.664 11.148 7.094 1 89.25 92 VAL B O 1
ATOM 2349 N N . ALA B 1 93 ? 12.578 12.641 8.32 1 92.44 93 ALA B N 1
ATOM 2350 C CA . ALA B 1 93 ? 11.438 11.75 8.539 1 92.44 93 ALA B CA 1
ATOM 2351 C C . ALA B 1 93 ? 10.742 11.414 7.227 1 92.44 93 ALA B C 1
ATOM 2353 O O . ALA B 1 93 ? 10.359 10.258 6.996 1 92.44 93 ALA B O 1
ATOM 2354 N N . SER B 1 94 ? 10.57 12.398 6.371 1 92.88 94 SER B N 1
ATOM 2355 C CA . SER B 1 94 ? 9.961 12.164 5.066 1 92.88 94 SER B CA 1
ATOM 2356 C C . SER B 1 94 ? 10.812 11.227 4.223 1 92.88 94 SER B C 1
ATOM 2358 O O . SER B 1 94 ? 10.281 10.359 3.521 1 92.88 94 SER B O 1
ATOM 2360 N N . PHE B 1 95 ? 12.109 11.383 4.258 1 96.25 95 PHE B N 1
ATOM 2361 C CA . PHE B 1 95 ? 13.008 10.484 3.549 1 96.25 95 PHE B CA 1
ATOM 2362 C C . PHE B 1 95 ? 12.844 9.055 4.051 1 96.25 95 PHE B C 1
ATOM 2364 O O . PHE B 1 95 ? 12.789 8.109 3.256 1 96.25 95 PHE B O 1
ATOM 2371 N N . GLY B 1 96 ? 12.781 8.93 5.383 1 97.38 96 GLY B N 1
ATOM 2372 C CA . GLY B 1 96 ? 12.492 7.617 5.941 1 97.38 96 GLY B CA 1
ATOM 2373 C C . GLY B 1 96 ? 11.18 7.035 5.453 1 97.38 96 GLY B C 1
ATOM 2374 O O . GLY B 1 96 ? 11.102 5.844 5.148 1 97.38 96 GLY B O 1
ATOM 2375 N N . GLY B 1 97 ? 10.141 7.855 5.395 1 97.25 97 GLY B N 1
ATOM 2376 C CA . GLY B 1 97 ? 8.859 7.418 4.867 1 97.25 97 GLY B CA 1
ATOM 2377 C C . GLY B 1 97 ? 8.945 6.91 3.439 1 97.25 97 GLY B C 1
ATOM 2378 O O . GLY B 1 97 ? 8.336 5.891 3.1 1 97.25 97 GLY B O 1
ATOM 2379 N N . TRP B 1 98 ? 9.719 7.578 2.66 1 98.06 98 TRP B N 1
ATOM 2380 C CA . TRP B 1 98 ? 9.875 7.164 1.27 1 98.06 98 TRP B CA 1
ATOM 2381 C C . TRP B 1 98 ? 10.656 5.863 1.174 1 98.06 98 TRP B C 1
ATOM 2383 O O . TRP B 1 98 ? 10.352 5.004 0.344 1 98.06 98 TRP B O 1
ATOM 2393 N N . LEU B 1 99 ? 11.672 5.727 1.955 1 98.75 99 LEU B N 1
ATOM 2394 C CA . LEU B 1 99 ? 12.398 4.461 2 1 98.75 99 LEU B CA 1
ATOM 2395 C C . LEU B 1 99 ? 11.469 3.311 2.369 1 98.75 99 LEU B C 1
ATOM 2397 O O . LEU B 1 99 ? 11.484 2.262 1.722 1 98.75 99 LEU B O 1
ATOM 2401 N N . ALA B 1 100 ? 10.711 3.578 3.354 1 98.81 100 ALA B N 1
ATOM 2402 C CA . ALA B 1 100 ? 9.766 2.561 3.812 1 98.81 100 ALA B CA 1
ATOM 2403 C C . ALA B 1 100 ? 8.742 2.236 2.732 1 98.81 100 ALA B C 1
ATOM 2405 O O . ALA B 1 100 ? 8.398 1.07 2.518 1 98.81 100 ALA B O 1
ATOM 2406 N N . ALA B 1 101 ? 8.227 3.244 2.107 1 98.75 101 ALA B N 1
ATOM 2407 C CA . ALA B 1 101 ? 7.258 3.025 1.031 1 98.75 101 ALA B CA 1
ATOM 2408 C C . ALA B 1 101 ? 7.867 2.191 -0.091 1 98.75 101 ALA B C 1
ATOM 2410 O O . ALA B 1 101 ? 7.219 1.287 -0.623 1 98.75 101 ALA B O 1
ATOM 2411 N N . ALA B 1 102 ? 9.102 2.465 -0.446 1 98.81 102 ALA B N 1
ATOM 2412 C CA . ALA B 1 102 ? 9.805 1.697 -1.474 1 98.81 102 ALA B CA 1
ATOM 2413 C C . ALA B 1 102 ? 9.969 0.241 -1.051 1 98.81 102 ALA B C 1
ATOM 2415 O O . ALA B 1 102 ? 9.812 -0.671 -1.865 1 98.81 102 ALA B O 1
ATOM 2416 N N . ALA B 1 103 ? 10.344 0.102 0.168 1 98.88 103 ALA B N 1
ATOM 2417 C CA . ALA B 1 103 ? 10.492 -1.251 0.699 1 98.88 103 ALA B CA 1
ATOM 2418 C C . ALA B 1 103 ? 9.172 -2.01 0.638 1 98.88 103 ALA B C 1
ATOM 2420 O O . ALA B 1 103 ? 9.133 -3.166 0.211 1 98.88 103 ALA B O 1
ATOM 2421 N N . GLY B 1 104 ? 8.086 -1.396 1.126 1 98.88 104 GLY B N 1
ATOM 2422 C CA . GLY B 1 104 ? 6.777 -2.027 1.057 1 98.88 104 GLY B CA 1
ATOM 2423 C C . GLY B 1 104 ? 6.363 -2.389 -0.357 1 98.88 104 GLY B C 1
ATOM 2424 O O . GLY B 1 104 ? 5.859 -3.486 -0.601 1 98.88 104 GLY B O 1
ATOM 2425 N N . LEU B 1 105 ? 6.578 -1.448 -1.248 1 98.75 105 LEU B N 1
ATOM 2426 C CA . LEU B 1 105 ? 6.281 -1.714 -2.652 1 98.75 105 LEU B CA 1
ATOM 2427 C C . LEU B 1 105 ? 7.102 -2.893 -3.168 1 98.75 105 LEU B C 1
ATOM 2429 O O . LEU B 1 105 ? 6.594 -3.727 -3.92 1 98.75 105 LEU B O 1
ATOM 2433 N N . TRP B 1 106 ? 8.32 -2.932 -2.811 1 98.69 106 TRP B N 1
ATOM 2434 C CA . TRP B 1 106 ? 9.203 -4.004 -3.266 1 98.69 106 TRP B CA 1
ATOM 2435 C C . TRP B 1 106 ? 8.711 -5.359 -2.766 1 98.69 106 TRP B C 1
ATOM 2437 O O . TRP B 1 106 ? 8.758 -6.352 -3.494 1 98.69 106 TRP B O 1
ATOM 2447 N N . PHE B 1 107 ? 8.25 -5.434 -1.547 1 98.69 107 PHE B N 1
ATOM 2448 C CA . PHE B 1 107 ? 7.695 -6.68 -1.041 1 98.69 107 PHE B CA 1
ATOM 2449 C C . PHE B 1 107 ? 6.52 -7.137 -1.897 1 98.69 107 PHE B C 1
ATOM 2451 O O . PHE B 1 107 ? 6.309 -8.336 -2.08 1 98.69 107 PHE B O 1
ATOM 2458 N N . VAL B 1 108 ? 5.777 -6.215 -2.449 1 98.19 108 VAL B N 1
ATOM 2459 C CA . VAL B 1 108 ? 4.574 -6.531 -3.211 1 98.19 108 VAL B CA 1
ATOM 2460 C C . VAL B 1 108 ? 4.949 -6.898 -4.645 1 98.19 108 VAL B C 1
ATOM 2462 O O . VAL B 1 108 ? 4.469 -7.902 -5.18 1 98.19 108 VAL B O 1
ATOM 2465 N N . VAL B 1 109 ? 5.859 -6.18 -5.246 1 97.31 109 VAL B N 1
ATOM 2466 C CA . VAL B 1 109 ? 6.082 -6.34 -6.68 1 97.31 109 VAL B CA 1
ATOM 2467 C C . VAL B 1 109 ? 7.289 -7.242 -6.918 1 97.31 109 VAL B C 1
ATOM 2469 O O . VAL B 1 109 ? 7.418 -7.844 -7.984 1 97.31 109 VAL B O 1
ATOM 2472 N N . GLY B 1 110 ? 8.211 -7.316 -6.004 1 97.31 110 GLY B N 1
ATOM 2473 C CA . GLY B 1 110 ? 9.484 -8.008 -6.156 1 97.31 110 GLY B CA 1
ATOM 2474 C C . GLY B 1 110 ? 9.328 -9.445 -6.625 1 97.31 110 GLY B C 1
ATOM 2475 O O . GLY B 1 110 ? 9.992 -9.867 -7.574 1 97.31 110 GLY B O 1
ATOM 2476 N N . PRO B 1 111 ? 8.492 -10.156 -5.949 1 96.62 111 PRO B N 1
ATOM 2477 C CA . PRO B 1 111 ? 8.336 -11.562 -6.332 1 96.62 111 PRO B CA 1
ATOM 2478 C C . PRO B 1 111 ? 7.949 -11.742 -7.797 1 96.62 111 PRO B C 1
ATOM 2480 O O . PRO B 1 111 ? 8.32 -12.734 -8.422 1 96.62 111 PRO B O 1
ATOM 2483 N N . PHE B 1 112 ? 7.27 -10.766 -8.375 1 94.25 112 PHE B N 1
ATOM 2484 C CA . PHE B 1 112 ? 6.855 -10.867 -9.766 1 94.25 112 PHE B CA 1
ATOM 2485 C C . PHE B 1 112 ? 7.996 -10.477 -10.703 1 94.25 112 PHE B C 1
ATOM 2487 O O . PHE B 1 112 ? 7.98 -10.812 -11.891 1 94.25 112 PHE B O 1
ATOM 2494 N N . LEU B 1 113 ? 8.93 -9.82 -10.156 1 94.88 113 LEU B N 1
ATOM 2495 C CA . LEU B 1 113 ? 10.055 -9.367 -10.961 1 94.88 113 LEU B CA 1
ATOM 2496 C C . LEU B 1 113 ? 11.258 -10.289 -10.789 1 94.88 113 LEU B C 1
ATOM 2498 O O . LEU B 1 113 ? 12.289 -10.102 -11.438 1 94.88 113 LEU B O 1
ATOM 2502 N N . ALA B 1 114 ? 11.148 -11.242 -9.922 1 94.62 114 ALA B N 1
ATOM 2503 C CA . ALA B 1 114 ? 12.273 -12.109 -9.562 1 94.62 114 ALA B CA 1
ATOM 2504 C C . ALA B 1 114 ? 12.859 -12.781 -10.797 1 94.62 114 ALA B C 1
ATOM 2506 O O . ALA B 1 114 ? 14.078 -12.766 -11 1 94.62 114 ALA B O 1
ATOM 2507 N N . ASP B 1 115 ? 12.039 -13.391 -11.641 1 91.5 115 ASP B N 1
ATOM 2508 C CA . ASP B 1 115 ? 12.516 -14.07 -12.844 1 91.5 115 ASP B CA 1
ATOM 2509 C C . ASP B 1 115 ? 13.094 -13.078 -13.844 1 91.5 115 ASP B C 1
ATOM 2511 O O . ASP B 1 115 ? 14.148 -13.32 -14.438 1 91.5 115 ASP B O 1
ATOM 2515 N N . LEU B 1 116 ? 12.383 -11.977 -13.969 1 90.56 116 LEU B N 1
ATOM 2516 C CA . LEU B 1 116 ? 12.805 -10.945 -14.914 1 90.56 116 LEU B CA 1
ATOM 2517 C C . LEU B 1 116 ? 14.188 -10.406 -14.547 1 90.56 116 LEU B C 1
ATOM 2519 O O . LEU B 1 116 ? 15.016 -10.172 -15.43 1 90.56 116 LEU B O 1
ATOM 2523 N N . LEU B 1 117 ? 14.391 -10.328 -13.258 1 94.38 117 LEU B N 1
ATOM 2524 C CA . LEU B 1 117 ? 15.617 -9.711 -12.789 1 94.38 117 LEU B CA 1
ATOM 2525 C C . LEU B 1 117 ? 16.625 -10.766 -12.359 1 94.38 117 LEU B C 1
ATOM 2527 O O . LEU B 1 117 ? 17.719 -10.438 -11.867 1 94.38 117 LEU B O 1
ATOM 2531 N N . ASN B 1 118 ? 16.344 -12.023 -12.531 1 94.56 118 ASN B N 1
ATOM 2532 C CA . ASN B 1 118 ? 17.219 -13.141 -12.18 1 94.56 118 ASN B CA 1
ATOM 2533 C C . ASN B 1 118 ? 17.672 -13.062 -10.727 1 94.56 118 ASN B C 1
ATOM 2535 O O . ASN B 1 118 ? 18.875 -13.125 -10.445 1 94.56 118 ASN B O 1
ATOM 2539 N N . LEU B 1 119 ? 16.703 -12.914 -9.867 1 94.94 119 LEU B N 1
ATOM 2540 C CA . LEU B 1 119 ? 17 -12.742 -8.453 1 94.94 119 LEU B CA 1
ATOM 2541 C C . LEU B 1 119 ? 17.094 -14.086 -7.746 1 94.94 119 LEU B C 1
ATOM 2543 O O . LEU B 1 119 ? 17.391 -14.141 -6.551 1 94.94 119 LEU B O 1
ATOM 2547 N N . GLY B 1 120 ? 16.906 -15.125 -8.492 1 93.06 120 GLY B N 1
ATOM 2548 C CA . GLY B 1 120 ? 16.859 -16.453 -7.898 1 93.06 120 GLY B CA 1
ATOM 2549 C C . GLY B 1 120 ? 15.453 -17 -7.773 1 93.06 120 GLY B C 1
ATOM 2550 O O . GLY B 1 120 ? 14.484 -16.297 -8.031 1 93.06 120 GLY B O 1
ATOM 2551 N N . ALA B 1 121 ? 15.375 -18.234 -7.336 1 92.31 121 ALA B N 1
ATOM 2552 C CA . ALA B 1 121 ? 14.078 -18.891 -7.234 1 92.31 121 ALA B CA 1
ATOM 2553 C C . ALA B 1 121 ? 13.383 -18.531 -5.93 1 92.31 121 ALA B C 1
ATOM 2555 O O . ALA B 1 121 ? 13.961 -18.656 -4.848 1 92.31 121 ALA B O 1
ATOM 2556 N N . LEU B 1 122 ? 12.188 -18.062 -6.016 1 91 122 LEU B N 1
ATOM 2557 C CA . LEU B 1 122 ? 11.391 -17.703 -4.852 1 91 122 LEU B CA 1
ATOM 2558 C C . LEU B 1 122 ? 11.094 -18.922 -3.994 1 91 122 LEU B C 1
ATOM 2560 O O . LEU B 1 122 ? 10.938 -18.812 -2.775 1 91 122 LEU B O 1
ATOM 2564 N N . GLY B 1 123 ? 11.047 -20.047 -4.625 1 92.38 123 GLY B N 1
ATOM 2565 C CA . GLY B 1 123 ? 10.641 -21.266 -3.943 1 92.38 123 GLY B CA 1
ATOM 2566 C C . GLY B 1 123 ? 9.133 -21.438 -3.895 1 92.38 123 GLY B C 1
ATOM 2567 O O . GLY B 1 123 ? 8.391 -20.625 -4.441 1 92.38 123 GLY B O 1
ATOM 2568 N N . GLU B 1 124 ? 8.641 -22.578 -3.303 1 94.44 124 GLU B N 1
ATOM 2569 C CA . GLU B 1 124 ? 7.227 -22.906 -3.154 1 94.44 124 GLU B CA 1
ATOM 2570 C C . GLU B 1 124 ? 6.809 -22.891 -1.687 1 94.44 124 GLU B C 1
ATOM 2572 O O . GLU B 1 124 ? 7.555 -23.359 -0.82 1 94.44 124 GLU B O 1
ATOM 2577 N N . PRO B 1 125 ? 5.625 -22.297 -1.454 1 94.69 125 PRO B N 1
ATOM 2578 C CA . PRO B 1 125 ? 5.164 -22.344 -0.065 1 94.69 125 PRO B CA 1
ATOM 2579 C C . PRO B 1 125 ? 4.988 -23.781 0.453 1 94.69 125 PRO B C 1
ATOM 2581 O O . PRO B 1 125 ? 4.398 -24.609 -0.229 1 94.69 125 PRO B O 1
ATOM 2584 N N . VAL B 1 126 ? 5.559 -24.047 1.589 1 95.38 126 VAL B N 1
ATOM 2585 C CA . VAL B 1 126 ? 5.371 -25.344 2.252 1 95.38 126 VAL B CA 1
ATOM 2586 C C . VAL B 1 126 ? 4.047 -25.344 3.008 1 95.38 126 VAL B C 1
ATOM 2588 O O . VAL B 1 126 ? 4 -25.031 4.199 1 95.38 126 VAL B O 1
ATOM 2591 N N . ALA B 1 127 ? 3.031 -25.562 2.219 1 93.5 127 ALA B N 1
ATOM 2592 C CA . ALA B 1 127 ? 1.693 -25.438 2.789 1 93.5 127 ALA B CA 1
ATOM 2593 C C . ALA B 1 127 ? 0.875 -26.703 2.574 1 93.5 127 ALA B C 1
ATOM 2595 O O . ALA B 1 127 ? 0.893 -27.281 1.485 1 93.5 127 ALA B O 1
ATOM 2596 N N . SER B 1 128 ? 0.146 -27.156 3.666 1 92.69 128 SER B N 1
ATOM 2597 C CA . SER B 1 128 ? -0.698 -28.359 3.627 1 92.69 128 SER B CA 1
ATOM 2598 C C . SER B 1 128 ? -2.146 -27.984 3.312 1 92.69 128 SER B C 1
ATOM 2600 O O . SER B 1 128 ? -2.984 -28.875 3.125 1 92.69 128 SER B O 1
ATOM 2602 N N . SER B 1 129 ? -2.402 -26.719 3.309 1 93.25 129 SER B N 1
ATOM 2603 C CA . SER B 1 129 ? -3.754 -26.234 3.039 1 93.25 129 SER B CA 1
ATOM 2604 C C . SER B 1 129 ? -3.73 -24.906 2.273 1 93.25 129 SER B C 1
ATOM 2606 O O . SER B 1 129 ? -2.705 -24.234 2.232 1 93.25 129 SER B O 1
ATOM 2608 N N . ASP B 1 130 ? -4.852 -24.641 1.71 1 90.56 130 ASP B N 1
ATOM 2609 C CA . ASP B 1 130 ? -4.977 -23.375 0.98 1 90.56 130 ASP B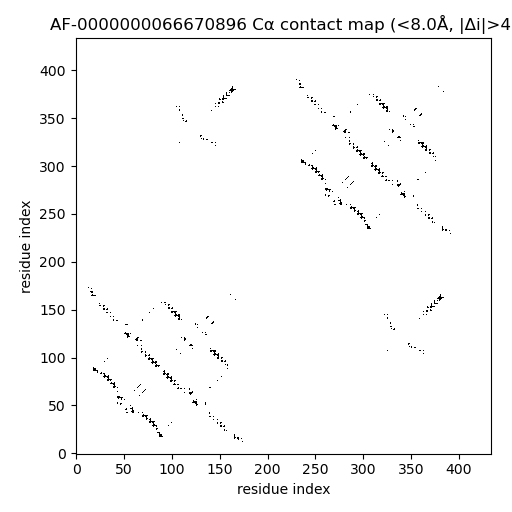 CA 1
ATOM 2610 C C . ASP B 1 130 ? -4.84 -22.188 1.92 1 90.56 130 ASP B C 1
ATOM 2612 O O . ASP B 1 130 ? -4.305 -21.141 1.536 1 90.56 130 ASP B O 1
ATOM 2616 N N . PHE B 1 131 ? -5.379 -22.328 3.07 1 93.5 131 PHE B N 1
ATOM 2617 C CA . PHE B 1 131 ? -5.293 -21.266 4.051 1 93.5 131 PHE B CA 1
ATOM 2618 C C . PHE B 1 131 ? -3.844 -20.969 4.414 1 93.5 131 PHE B C 1
ATOM 2620 O O . PHE B 1 131 ? -3.418 -19.812 4.418 1 93.5 131 PHE B O 1
ATOM 2627 N N . LYS B 1 132 ? -3.172 -21.984 4.734 1 94.62 132 LYS B N 1
ATOM 2628 C CA . LYS B 1 132 ? -1.767 -21.812 5.09 1 94.62 132 LYS B CA 1
ATOM 2629 C C . LYS B 1 132 ? -0.974 -21.234 3.922 1 94.62 132 LYS B C 1
ATOM 2631 O O . LYS B 1 132 ? -0.079 -20.406 4.121 1 94.62 132 LYS B O 1
ATOM 2636 N N . ARG B 1 133 ? -1.229 -21.688 2.764 1 94.12 133 ARG B N 1
ATOM 2637 C CA . ARG B 1 133 ? -0.587 -21.141 1.567 1 94.12 133 ARG B CA 1
ATOM 2638 C C . ARG B 1 133 ? -0.822 -19.641 1.449 1 94.12 133 ARG B C 1
ATOM 2640 O O . ARG B 1 133 ? 0.116 -18.891 1.204 1 94.12 133 ARG B O 1
ATOM 2647 N N . ALA B 1 134 ? -2.082 -19.312 1.611 1 93.19 134 ALA B N 1
ATOM 2648 C CA . ALA B 1 134 ? -2.426 -17.891 1.554 1 93.19 134 ALA B CA 1
ATOM 2649 C C . ALA B 1 134 ? -1.712 -17.109 2.652 1 93.19 134 ALA B C 1
ATOM 2651 O O . ALA B 1 134 ? -1.185 -16.031 2.404 1 93.19 134 ALA B O 1
ATOM 2652 N N . LEU B 1 135 ? -1.666 -17.672 3.82 1 95.19 135 LEU B N 1
ATOM 2653 C CA . LEU B 1 135 ? -1.043 -17.016 4.961 1 95.19 135 LEU B CA 1
ATOM 2654 C C . LEU B 1 135 ? 0.445 -16.797 4.715 1 95.19 135 LEU B C 1
ATOM 2656 O O . LEU B 1 135 ? 0.984 -15.742 5.066 1 95.19 135 LEU B O 1
ATOM 2660 N N . LEU B 1 136 ? 1.086 -17.797 4.18 1 95.94 136 LEU B N 1
ATOM 2661 C CA . LEU B 1 136 ? 2.51 -17.672 3.889 1 95.94 136 LEU B CA 1
ATOM 2662 C C . LEU B 1 136 ? 2.768 -16.562 2.869 1 95.94 136 LEU B C 1
ATOM 2664 O O . LEU B 1 136 ? 3.621 -15.703 3.082 1 95.94 136 LEU B O 1
ATOM 2668 N N . GLN B 1 137 ? 2.008 -16.594 1.847 1 94.44 137 GLN B N 1
ATOM 2669 C CA . GLN B 1 137 ? 2.18 -15.586 0.811 1 94.44 137 GLN B CA 1
ATOM 2670 C C . GLN B 1 137 ? 1.92 -14.188 1.36 1 94.44 137 GLN B C 1
ATOM 2672 O O . GLN B 1 137 ? 2.66 -13.25 1.06 1 94.44 137 GLN B O 1
ATOM 2677 N N . LEU B 1 138 ? 0.927 -14 2.172 1 95.88 138 LEU B N 1
ATOM 2678 C CA . LEU B 1 138 ? 0.516 -12.703 2.699 1 95.88 138 LEU B CA 1
ATOM 2679 C C . LEU B 1 138 ? 1.508 -12.203 3.742 1 95.88 138 LEU B C 1
ATOM 2681 O O . LEU B 1 138 ? 1.866 -11.023 3.748 1 95.88 138 LEU B O 1
ATOM 2685 N N . THR B 1 139 ? 2.031 -13.047 4.555 1 96.88 139 THR B N 1
ATOM 2686 C CA . THR B 1 139 ? 2.861 -12.617 5.676 1 96.88 139 THR B CA 1
ATOM 2687 C C . THR B 1 139 ? 4.312 -12.453 5.238 1 96.88 139 THR B C 1
ATOM 2689 O O . THR B 1 139 ? 5.055 -11.656 5.82 1 96.88 139 THR B O 1
ATOM 2692 N N . PHE B 1 140 ? 4.699 -13.211 4.219 1 97.38 140 PHE B N 1
ATOM 2693 C CA . PHE B 1 140 ? 6.078 -13.125 3.75 1 97.38 140 PHE B CA 1
ATOM 2694 C C . PHE B 1 140 ? 6.25 -11.945 2.795 1 97.38 140 PHE B C 1
ATOM 2696 O O . PHE B 1 140 ? 7.301 -11.305 2.779 1 97.38 140 PHE B O 1
ATOM 2703 N N . PHE B 1 141 ? 5.234 -11.656 2 1 97.75 141 PHE B N 1
ATOM 2704 C CA . PHE B 1 141 ? 5.484 -10.703 0.927 1 97.75 141 PHE B CA 1
ATOM 2705 C C . PHE B 1 141 ? 4.34 -9.703 0.808 1 97.75 141 PHE B C 1
ATOM 2707 O O . PHE B 1 141 ? 4.41 -8.602 1.349 1 97.75 141 PHE B O 1
ATOM 2714 N N . TYR B 1 142 ? 3.199 -10.07 0.295 1 97.31 142 TYR B N 1
ATOM 2715 C CA . TYR B 1 142 ? 2.189 -9.172 -0.263 1 97.31 142 TYR B CA 1
ATOM 2716 C C . TYR B 1 142 ? 1.446 -8.43 0.841 1 97.31 142 TYR B C 1
ATOM 2718 O O . TYR B 1 142 ? 1.307 -7.207 0.79 1 97.31 142 TYR B O 1
ATOM 2726 N N . GLY B 1 143 ? 0.905 -9.258 1.79 1 97.88 143 GLY B N 1
ATOM 2727 C CA . GLY B 1 143 ? 0.267 -8.602 2.922 1 97.88 143 GLY B CA 1
ATOM 2728 C C . GLY B 1 143 ? 1.223 -7.75 3.732 1 97.88 143 GLY B C 1
ATOM 2729 O O . GLY B 1 143 ? 0.864 -6.652 4.172 1 97.88 143 GLY B O 1
ATOM 2730 N N . LEU B 1 144 ? 2.424 -8.289 3.939 1 98.44 144 LEU B N 1
ATOM 2731 C CA . LEU B 1 144 ? 3.471 -7.555 4.641 1 98.44 144 LEU B CA 1
ATOM 2732 C C . LEU B 1 144 ? 3.783 -6.242 3.93 1 98.44 144 LEU B C 1
ATOM 2734 O O . LEU B 1 144 ? 3.816 -5.184 4.559 1 98.44 144 LEU B O 1
ATOM 2738 N N . GLY B 1 145 ? 4.035 -6.332 2.656 1 98.81 145 GLY B N 1
ATOM 2739 C CA . GLY B 1 145 ? 4.328 -5.141 1.876 1 98.81 145 GLY B CA 1
ATOM 2740 C C . GLY B 1 145 ? 3.209 -4.113 1.907 1 98.81 145 GLY B C 1
ATOM 2741 O O . GLY B 1 145 ? 3.463 -2.914 2.033 1 98.81 145 GLY B O 1
ATOM 2742 N N . ALA B 1 146 ? 2.004 -4.602 1.788 1 98.62 146 ALA B N 1
ATOM 2743 C CA . ALA B 1 146 ? 0.848 -3.709 1.817 1 98.62 146 ALA B CA 1
ATOM 2744 C C . ALA B 1 146 ? 0.769 -2.957 3.143 1 98.62 146 ALA B C 1
ATOM 2746 O O . ALA B 1 146 ? 0.494 -1.756 3.168 1 98.62 146 ALA B O 1
ATOM 2747 N N . LEU B 1 147 ? 0.996 -3.629 4.238 1 98.5 147 LEU B N 1
ATOM 2748 C CA . LEU B 1 147 ? 0.945 -3 5.555 1 98.5 147 LEU B CA 1
ATOM 2749 C C . LEU B 1 147 ? 2.053 -1.962 5.703 1 98.5 147 LEU B C 1
ATOM 2751 O O . LEU B 1 147 ? 1.81 -0.854 6.188 1 98.5 147 LEU B O 1
ATOM 2755 N N . ILE B 1 148 ? 3.217 -2.357 5.297 1 98.81 148 ILE B N 1
ATOM 2756 C CA . ILE B 1 148 ? 4.332 -1.418 5.359 1 98.81 148 ILE B CA 1
ATOM 2757 C C . ILE B 1 148 ? 4.016 -0.184 4.52 1 98.81 148 ILE B C 1
ATOM 2759 O O . ILE B 1 148 ? 4.215 0.948 4.969 1 98.81 148 ILE B O 1
ATOM 2763 N N . LEU B 1 149 ? 3.557 -0.423 3.357 1 98.75 149 LEU B N 1
ATOM 2764 C CA . LEU B 1 149 ? 3.211 0.666 2.451 1 98.75 149 LEU B CA 1
ATOM 2765 C C . LEU B 1 149 ? 2.133 1.557 3.059 1 98.75 149 LEU B C 1
ATOM 2767 O O . LEU B 1 149 ? 2.203 2.783 2.953 1 98.75 149 LEU B O 1
ATOM 2771 N N . PHE B 1 150 ? 1.144 0.96 3.686 1 98.62 150 PHE B N 1
ATOM 2772 C CA . PHE B 1 150 ? 0.054 1.708 4.301 1 98.62 150 PHE B CA 1
ATOM 2773 C C . PHE B 1 150 ? 0.583 2.646 5.379 1 98.62 150 PHE B C 1
ATOM 2775 O O . PHE B 1 150 ? 0.281 3.842 5.371 1 98.62 150 PHE B O 1
ATOM 2782 N N . PHE B 1 151 ? 1.366 2.162 6.266 1 98.31 151 PHE B N 1
ATOM 2783 C CA . PHE B 1 151 ? 1.873 2.965 7.371 1 98.31 151 PHE B CA 1
ATOM 2784 C C . PHE B 1 151 ? 2.852 4.02 6.871 1 98.31 151 PHE B C 1
ATOM 2786 O O . PHE B 1 151 ? 2.85 5.152 7.355 1 98.31 151 PHE B O 1
ATOM 2793 N N . ALA B 1 152 ? 3.705 3.602 5.938 1 98.25 152 ALA B N 1
ATOM 2794 C CA . ALA B 1 152 ? 4.652 4.555 5.363 1 98.25 152 ALA B CA 1
ATOM 2795 C C . ALA B 1 152 ? 3.922 5.703 4.668 1 98.25 152 ALA B C 1
ATOM 2797 O O . ALA B 1 152 ? 4.219 6.875 4.914 1 98.25 152 A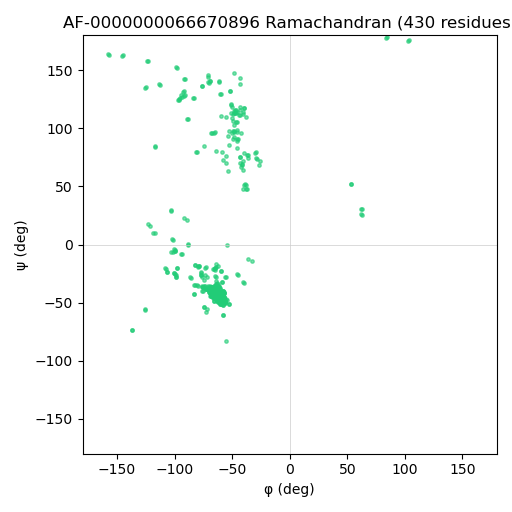LA B O 1
ATOM 2798 N N . ALA B 1 153 ? 2.945 5.383 3.896 1 97.69 153 ALA B N 1
ATOM 2799 C CA . ALA B 1 153 ? 2.205 6.379 3.133 1 97.69 153 ALA B CA 1
ATOM 2800 C C . ALA B 1 153 ? 1.387 7.281 4.055 1 97.69 153 ALA B C 1
ATOM 2802 O O . ALA B 1 153 ? 1.308 8.492 3.836 1 97.69 153 ALA B O 1
ATOM 2803 N N . THR B 1 154 ? 0.762 6.684 5.039 1 96.06 154 THR B N 1
ATOM 2804 C CA . THR B 1 154 ? 0.015 7.473 6.008 1 96.06 154 THR B CA 1
ATOM 2805 C C . THR B 1 154 ? 0.923 8.5 6.684 1 96.06 154 THR B C 1
ATOM 2807 O O . THR B 1 154 ? 0.556 9.664 6.824 1 96.06 154 THR B O 1
ATOM 2810 N N . SER B 1 155 ? 2.049 8.047 7.07 1 94.38 155 SER B N 1
ATOM 2811 C CA . SER B 1 155 ? 3.006 8.938 7.715 1 94.38 155 SER B CA 1
ATOM 2812 C C . SER B 1 155 ? 3.453 10.047 6.766 1 94.38 155 SER B C 1
ATOM 2814 O O . SER B 1 155 ? 3.568 11.211 7.168 1 94.38 155 SER B O 1
ATOM 2816 N N . LEU B 1 156 ? 3.76 9.688 5.539 1 93.69 156 LEU B N 1
ATOM 2817 C CA . LEU B 1 156 ? 4.129 10.68 4.535 1 93.69 156 LEU B CA 1
ATOM 2818 C C . LEU B 1 156 ? 3.027 11.719 4.371 1 93.69 156 LEU B C 1
ATOM 2820 O O . LEU B 1 156 ? 3.311 12.906 4.211 1 93.69 156 LEU B O 1
ATOM 2824 N N . GLY B 1 157 ? 1.775 11.258 4.375 1 92.5 157 GLY B N 1
ATOM 2825 C CA . GLY B 1 157 ? 0.649 12.18 4.324 1 92.5 157 GLY B CA 1
ATOM 2826 C C . GLY B 1 157 ? 0.628 13.164 5.48 1 92.5 157 GLY B C 1
ATOM 2827 O O . GLY B 1 157 ? 0.45 14.367 5.281 1 92.5 157 GLY B O 1
ATOM 2828 N N . ARG B 1 158 ? 0.824 12.656 6.617 1 88.94 158 ARG B N 1
ATOM 2829 C CA . ARG B 1 158 ? 0.842 13.508 7.805 1 88.94 158 ARG B CA 1
ATOM 2830 C C . ARG B 1 158 ? 1.955 14.547 7.723 1 88.94 158 ARG B C 1
ATOM 2832 O O . ARG B 1 158 ? 1.774 15.695 8.133 1 88.94 158 ARG B O 1
ATOM 2839 N N . LEU B 1 159 ? 3.061 14.117 7.25 1 85.12 159 LEU B N 1
ATOM 2840 C CA . LEU B 1 159 ? 4.238 14.969 7.188 1 85.12 159 LEU B CA 1
ATOM 2841 C C . LEU B 1 159 ? 4.094 16.016 6.094 1 85.12 159 LEU B C 1
ATOM 2843 O O . LEU B 1 159 ? 4.809 17.031 6.09 1 85.12 159 LEU B O 1
ATOM 2847 N N . SER B 1 160 ? 3.254 15.789 5.207 1 84.44 160 SER B N 1
ATOM 2848 C CA . SER B 1 160 ? 3.096 16.688 4.07 1 84.44 160 SER B CA 1
ATOM 2849 C C . SER B 1 160 ? 2.271 17.922 4.449 1 84.44 160 SER B C 1
ATOM 2851 O O . SER B 1 160 ? 2.25 18.906 3.715 1 84.44 160 SER B O 1
ATOM 2853 N N . VAL B 1 161 ? 1.522 17.922 5.465 1 77.62 161 VAL B N 1
ATOM 2854 C CA . VAL B 1 161 ? 0.691 19.031 5.906 1 77.62 161 VAL B CA 1
ATOM 2855 C C . VAL B 1 161 ? 1.422 19.828 6.988 1 77.62 161 VAL B C 1
ATOM 2857 O O . VAL B 1 161 ? 2.006 19.25 7.906 1 77.62 161 VAL B O 1
ATOM 2860 N N . ARG B 1 162 ? 1.532 21.125 6.656 1 63.75 162 ARG B N 1
ATOM 2861 C CA . ARG B 1 162 ? 2.07 21.984 7.703 1 63.75 162 ARG B CA 1
ATOM 2862 C C . ARG B 1 162 ? 1.091 22.109 8.867 1 63.75 162 ARG B C 1
ATOM 2864 O O . ARG B 1 162 ? -0.037 22.578 8.688 1 63.75 162 ARG B O 1
ATOM 2871 N N . SER B 1 163 ? 1.233 21.375 9.828 1 56.16 163 SER B N 1
ATOM 2872 C CA . SER B 1 163 ? 0.319 21.344 10.961 1 56.16 163 SER B CA 1
ATOM 2873 C C . SER B 1 163 ? 0.262 22.703 11.672 1 56.16 163 SER B C 1
ATOM 2875 O O . SER B 1 163 ? 1.208 23.484 11.594 1 56.16 163 SER B O 1
ATOM 2877 N N . ALA B 1 164 ? -0.956 23.094 12.094 1 52.16 164 ALA B N 1
ATOM 2878 C CA . ALA B 1 164 ? -1.106 24.219 13.016 1 52.16 164 ALA B CA 1
ATOM 2879 C C . ALA B 1 164 ? -0.017 24.188 14.086 1 52.16 164 ALA B C 1
ATOM 2881 O O . ALA B 1 164 ? 0.458 25.234 14.523 1 52.16 164 ALA B O 1
ATOM 2882 N N . ARG B 1 165 ? 0.318 23.031 14.367 1 50.66 165 ARG B N 1
ATOM 2883 C CA . ARG B 1 165 ? 1.316 22.906 15.422 1 50.66 165 ARG B CA 1
ATOM 2884 C C . ARG B 1 165 ? 2.701 23.312 14.922 1 50.66 165 ARG B C 1
ATOM 2886 O O . ARG B 1 165 ? 3.488 23.906 15.656 1 50.66 165 ARG B O 1
ATOM 2893 N N . ASP B 1 166 ? 2.844 22.953 13.711 1 53.78 166 ASP B N 1
ATOM 2894 C CA . ASP B 1 166 ? 4.109 23.391 13.125 1 53.78 166 ASP B CA 1
ATOM 2895 C C . ASP B 1 166 ? 4.188 24.922 13.055 1 53.78 166 ASP B C 1
ATOM 2897 O O . ASP B 1 166 ? 5.23 25.5 13.344 1 53.78 166 ASP B O 1
ATOM 2901 N N . ILE B 1 167 ? 3.039 25.453 12.664 1 53.38 167 ILE B N 1
ATOM 2902 C CA . ILE B 1 167 ? 2.953 26.922 12.602 1 53.38 167 ILE B CA 1
ATOM 2903 C C . ILE B 1 167 ? 3.082 27.5 14 1 53.38 167 ILE B C 1
ATOM 2905 O O . ILE B 1 167 ? 3.807 28.484 14.211 1 53.38 167 ILE B O 1
ATOM 2909 N N . ALA B 1 168 ? 2.412 26.891 14.938 1 51.5 168 ALA B N 1
ATOM 2910 C CA . ALA B 1 168 ? 2.488 27.375 16.312 1 51.5 168 ALA B CA 1
ATOM 2911 C C . ALA B 1 168 ? 3.9 27.234 16.875 1 51.5 168 ALA B C 1
ATOM 2913 O O . ALA B 1 168 ? 4.402 28.125 17.562 1 51.5 168 ALA B O 1
ATOM 2914 N N . PHE B 1 169 ? 4.457 26.156 16.547 1 49.06 169 PHE B N 1
ATOM 2915 C CA . PHE B 1 169 ? 5.812 25.891 17.016 1 49.06 169 PHE B CA 1
ATOM 2916 C C . PHE B 1 169 ? 6.797 26.875 16.391 1 49.06 169 PHE B C 1
ATOM 2918 O O . PHE B 1 169 ? 7.676 27.406 17.078 1 49.06 169 PHE B O 1
ATOM 2925 N N . ALA B 1 170 ? 6.664 27.047 15.141 1 53.81 170 ALA B N 1
ATOM 2926 C CA . ALA B 1 170 ? 7.496 28.031 14.461 1 53.81 170 ALA B CA 1
ATOM 2927 C C . ALA B 1 170 ? 7.289 29.422 15.047 1 53.81 170 ALA B C 1
ATOM 2929 O O . ALA B 1 170 ? 8.25 30.188 15.219 1 53.81 170 ALA B O 1
ATOM 2930 N N . ARG B 1 171 ? 6.012 29.641 15.297 1 53.03 171 ARG B N 1
ATOM 2931 C CA . ARG B 1 171 ? 5.691 30.953 15.875 1 53.03 171 ARG B CA 1
ATOM 2932 C C . ARG B 1 171 ? 6.277 31.094 17.266 1 53.03 171 ARG B C 1
ATOM 2934 O O . ARG B 1 171 ? 6.801 32.156 17.625 1 53.03 171 ARG B O 1
ATOM 2941 N N . ARG B 1 172 ? 6.203 30.031 18.031 1 55.03 172 ARG B N 1
ATOM 2942 C CA . ARG B 1 172 ? 6.773 30.078 19.375 1 55.03 172 ARG B CA 1
ATOM 2943 C C . ARG B 1 172 ? 8.289 30.219 19.312 1 55.03 172 ARG B C 1
ATOM 2945 O O . ARG B 1 172 ? 8.875 30.922 20.156 1 55.03 172 ARG B O 1
ATOM 2952 N N . GLU B 1 173 ? 8.82 29.625 18.406 1 54.72 173 GLU B N 1
ATOM 2953 C CA . GLU B 1 173 ? 10.273 29.734 18.25 1 54.72 173 GLU B CA 1
ATOM 2954 C C . GLU B 1 173 ? 10.688 31.141 17.844 1 54.72 173 GLU B C 1
ATOM 2956 O O . GLU B 1 173 ? 11.695 31.656 18.328 1 54.72 173 GLU B O 1
ATOM 2961 N N . VAL B 1 174 ? 9.938 31.719 16.969 1 56 174 VAL B N 1
ATOM 2962 C CA . VAL B 1 174 ? 10.18 33.094 16.562 1 56 174 VAL B CA 1
ATOM 2963 C C . VAL B 1 174 ? 9.977 34.031 17.734 1 56 174 VAL B C 1
ATOM 2965 O O . VAL B 1 174 ? 10.781 34.938 17.969 1 56 174 VAL B O 1
ATOM 2968 N N . ASP B 1 175 ? 8.953 33.75 18.547 1 56.69 175 ASP B N 1
ATOM 2969 C CA . ASP B 1 175 ? 8.672 34.594 19.719 1 56.69 175 ASP B CA 1
ATOM 2970 C C . ASP B 1 175 ? 9.766 34.438 20.781 1 56.69 175 ASP B C 1
ATOM 2972 O O . ASP B 1 175 ? 10.188 35.406 21.391 1 56.69 175 ASP B O 1
ATOM 2976 N N . ALA B 1 176 ? 10.266 33.25 20.906 1 60.06 176 ALA B N 1
ATOM 2977 C CA . ALA B 1 176 ? 11.32 33 21.891 1 60.06 176 ALA B CA 1
ATOM 2978 C C . ALA B 1 176 ? 12.633 33.656 21.453 1 60.06 176 ALA B C 1
ATOM 2980 O O . ALA B 1 176 ? 13.375 34.188 22.281 1 60.06 176 ALA B O 1
ATOM 2981 N N . ARG B 1 177 ? 12.859 33.625 20.172 1 58.41 177 ARG B N 1
ATOM 2982 C CA . ARG B 1 177 ? 14.062 34.25 19.656 1 58.41 177 ARG B CA 1
ATOM 2983 C C . ARG B 1 177 ? 13.977 35.781 19.781 1 58.41 177 ARG B C 1
ATOM 2985 O O . ARG B 1 177 ? 14.969 36.438 20.125 1 58.41 177 ARG B O 1
ATOM 2992 N N . THR B 1 178 ? 12.828 36.281 19.531 1 61.75 178 THR B N 1
ATOM 2993 C CA . THR B 1 178 ? 12.625 37.719 19.656 1 61.75 178 THR B CA 1
ATOM 2994 C C . THR B 1 178 ? 12.75 38.156 21.109 1 61.75 178 THR B C 1
ATOM 2996 O O . THR B 1 178 ? 13.336 39.219 21.391 1 61.75 178 THR B O 1
ATOM 2999 N N . THR B 1 179 ? 12.234 37.312 22 1 61.75 179 THR B N 1
ATOM 3000 C CA . THR B 1 179 ? 12.336 37.625 23.422 1 61.75 179 THR B CA 1
ATOM 3001 C C . THR B 1 179 ? 13.781 37.531 23.891 1 61.75 179 THR B C 1
ATOM 3003 O O . THR B 1 179 ? 14.242 38.344 24.688 1 61.75 179 THR B O 1
ATOM 3006 N N . ARG B 1 180 ? 14.492 36.562 23.328 1 63.66 180 ARG B N 1
ATOM 3007 C CA . ARG B 1 180 ? 15.898 36.406 23.688 1 63.66 180 ARG B CA 1
ATOM 3008 C C . ARG B 1 180 ? 16.734 37.562 23.156 1 63.66 180 ARG B C 1
ATOM 3010 O O . ARG B 1 180 ? 17.641 38.062 23.828 1 63.66 180 ARG B O 1
ATOM 3017 N N . THR B 1 181 ? 16.484 38 21.984 1 62.34 181 THR B N 1
ATOM 3018 C CA . THR B 1 181 ? 17.188 39.125 21.391 1 62.34 181 THR B CA 1
ATOM 3019 C C . THR B 1 181 ? 16.891 40.406 22.156 1 62.34 181 THR B C 1
ATOM 3021 O O . THR B 1 181 ? 17.781 41.25 22.359 1 62.34 181 THR B O 1
ATOM 3024 N N . ASP B 1 182 ? 15.672 40.531 22.641 1 61.91 182 ASP B N 1
ATOM 3025 C CA . ASP B 1 182 ? 15.273 41.688 23.422 1 61.91 182 ASP B CA 1
ATOM 3026 C C . ASP B 1 182 ? 15.961 41.719 24.797 1 61.91 182 ASP B C 1
ATOM 3028 O O . ASP B 1 182 ? 16.375 42.75 25.281 1 61.91 182 ASP B O 1
ATOM 3032 N N . ASN B 1 183 ? 16.125 40.562 25.328 1 61.97 183 ASN B N 1
ATOM 3033 C CA . ASN B 1 183 ? 16.766 40.469 26.641 1 61.97 183 ASN B CA 1
ATOM 3034 C C . ASN B 1 183 ? 18.266 40.656 26.547 1 61.97 183 ASN B C 1
ATOM 3036 O O . ASN B 1 183 ? 18.891 41.156 27.484 1 61.97 183 ASN B O 1
ATOM 3040 N N . ARG B 1 184 ? 18.828 40.344 25.516 1 62.28 184 ARG B N 1
ATOM 3041 C CA . ARG B 1 184 ? 20.266 40.562 25.312 1 62.28 184 ARG B CA 1
ATOM 3042 C C . ARG B 1 184 ? 20.547 42.031 25.047 1 62.28 184 ARG B C 1
ATOM 3044 O O . ARG B 1 184 ? 21.609 42.531 25.438 1 62.28 184 ARG B O 1
ATOM 3051 N N . GLY B 1 185 ? 19.719 42.656 24.391 1 58.88 185 GLY B N 1
ATOM 3052 C CA . GLY B 1 185 ? 19.891 44.094 24.156 1 58.88 185 GLY B CA 1
ATOM 3053 C C . GLY B 1 185 ? 19.828 44.906 25.422 1 58.88 185 GLY B C 1
ATOM 3054 O O . GLY B 1 185 ? 20.438 45.969 25.516 1 58.88 185 GLY B O 1
ATOM 3055 N N . ALA B 1 186 ? 19.031 44.5 26.375 1 59.41 186 ALA B N 1
ATOM 3056 C CA . ALA B 1 186 ? 18.875 45.25 27.641 1 59.41 186 ALA B CA 1
ATOM 3057 C C . ALA B 1 186 ? 20.125 45.125 28.5 1 59.41 186 ALA B C 1
ATOM 3059 O O . ALA B 1 186 ? 20.406 46 29.328 1 59.41 186 ALA B O 1
ATOM 3060 N N . VAL B 1 187 ? 20.875 44.094 28.406 1 58.41 187 VAL B N 1
ATOM 3061 C CA . VAL B 1 187 ? 21.953 43.938 29.359 1 58.41 187 VAL B CA 1
ATOM 3062 C C . VAL B 1 187 ? 23.047 44.938 29.078 1 58.41 187 VAL B C 1
ATOM 3064 O O . VAL B 1 187 ? 23.656 45.5 30 1 58.41 187 VAL B O 1
ATOM 3067 N N . VAL B 1 188 ? 23.609 44.969 27.812 1 53.28 188 VAL B N 1
ATOM 3068 C CA . VAL B 1 188 ? 25.016 45.375 27.812 1 53.28 188 VAL B CA 1
ATOM 3069 C C . VAL B 1 188 ? 25.094 46.906 27.609 1 53.28 188 VAL B C 1
ATOM 3071 O O . VAL B 1 188 ? 25.328 47.375 26.5 1 53.28 188 VAL B O 1
ATOM 3074 N N . ALA B 1 189 ? 24.062 47.688 27.906 1 53.53 189 ALA B N 1
ATOM 3075 C CA . ALA B 1 189 ? 24.578 49.031 27.828 1 53.53 189 ALA B CA 1
ATOM 3076 C C . ALA B 1 189 ? 25.641 49.281 28.891 1 53.53 189 ALA B C 1
ATOM 3078 O O . ALA B 1 189 ? 25.375 49.125 30.078 1 53.53 189 ALA B O 1
ATOM 3079 N N . PRO B 1 190 ? 26.891 49.188 28.656 1 55.59 190 PRO B N 1
ATOM 3080 C CA . PRO B 1 190 ? 27.859 49.562 29.688 1 55.59 190 PRO B CA 1
ATOM 3081 C C . PRO B 1 190 ? 27.531 50.938 30.312 1 55.59 190 PRO B C 1
ATOM 3083 O O . PRO B 1 190 ? 27.141 51.844 29.609 1 55.59 190 PRO B O 1
ATOM 3086 N N . GLU B 1 191 ? 27.156 51.062 31.531 1 57.94 191 GLU B N 1
ATOM 3087 C CA . GLU B 1 191 ? 27.078 52.312 32.25 1 57.94 191 GLU B CA 1
ATOM 3088 C C . GLU B 1 191 ? 28.266 53.219 31.938 1 57.94 191 GLU B C 1
ATOM 3090 O O . GLU B 1 191 ? 29.406 52.75 31.891 1 57.94 191 GLU B O 1
ATOM 3095 N N . PRO B 1 192 ? 28.156 54.312 31.328 1 60.06 192 PRO B N 1
ATOM 3096 C CA . PRO B 1 192 ? 29.328 55.188 31.188 1 60.06 192 PRO B CA 1
ATOM 3097 C C . PRO B 1 192 ? 30.109 55.344 32.5 1 60.06 192 PRO B C 1
ATOM 3099 O O . PRO B 1 192 ? 29.5 55.625 33.531 1 60.06 192 PRO B O 1
ATOM 3102 N N . VAL B 1 193 ? 31.188 54.812 32.75 1 55.75 193 VAL B N 1
ATOM 3103 C CA . VAL B 1 193 ? 32.094 55.062 33.875 1 55.75 193 VAL B CA 1
ATOM 3104 C C . VAL B 1 193 ? 32.312 56.562 34.031 1 55.75 193 VAL B C 1
ATOM 3106 O O . VAL B 1 193 ? 32.75 57.219 33.094 1 55.75 193 VAL B O 1
ATOM 3109 N N . ARG B 1 194 ? 31.656 57.25 34.875 1 55.41 194 ARG B N 1
ATOM 3110 C CA . ARG B 1 194 ? 32 58.625 35.219 1 55.41 194 ARG B CA 1
ATOM 3111 C C . ARG B 1 194 ? 33.5 58.75 35.469 1 55.41 194 ARG B C 1
ATOM 3113 O O . ARG B 1 194 ? 34.125 57.906 36.125 1 55.41 194 ARG B O 1
ATOM 3120 N N . PRO B 1 195 ? 34.25 59.438 34.719 1 54.09 195 PRO B N 1
ATOM 3121 C CA . PRO B 1 195 ? 35.656 59.688 35.031 1 54.09 195 PRO B CA 1
ATOM 3122 C C . PRO B 1 195 ? 35.875 60.094 36.469 1 54.09 195 PRO B C 1
ATOM 3124 O O . PRO B 1 195 ? 35.188 61.031 36.969 1 54.09 195 PRO B O 1
ATOM 3127 N N . THR B 1 196 ? 36.125 59.281 37.438 1 52.28 196 THR B N 1
ATOM 3128 C CA . THR B 1 196 ? 36.562 59.625 38.781 1 52.28 196 THR B CA 1
ATOM 3129 C C . THR B 1 196 ? 37.562 60.75 38.781 1 52.28 196 THR B C 1
ATOM 3131 O O . THR B 1 196 ? 38.531 60.719 37.969 1 52.28 196 THR B O 1
ATOM 3134 N N . ASP B 1 197 ? 37.312 61.906 39.375 1 52.06 197 ASP B N 1
ATOM 3135 C CA . ASP B 1 197 ? 38.125 63.094 39.594 1 52.06 197 ASP B CA 1
ATOM 3136 C C . ASP B 1 197 ? 39.531 62.719 40.062 1 52.06 197 ASP B C 1
ATOM 3138 O O . ASP B 1 197 ? 39.688 61.844 40.938 1 52.06 197 ASP B O 1
ATOM 3142 N N . ARG B 1 198 ? 40.594 62.875 39.375 1 52.81 198 ARG B N 1
ATOM 3143 C CA . ARG B 1 198 ? 42 62.688 39.719 1 52.81 198 ARG B CA 1
ATOM 3144 C C . ARG B 1 198 ? 42.344 63.375 41.031 1 52.81 198 ARG B C 1
ATOM 3146 O O . ARG B 1 198 ? 42 64.562 41.219 1 52.81 198 ARG B O 1
ATOM 3153 N N . PRO B 1 199 ? 42.469 62.625 42.156 1 53.62 199 PRO B N 1
ATOM 3154 C CA . PRO B 1 199 ? 42.844 63.312 43.375 1 53.62 199 PRO B CA 1
ATOM 3155 C C . PRO B 1 199 ? 44.031 64.25 43.188 1 53.62 199 PRO B C 1
ATOM 3157 O O . PRO B 1 199 ? 44.969 63.969 42.438 1 53.62 199 PRO B O 1
ATOM 3160 N N . THR B 1 200 ? 43.938 65.562 43.281 1 52.34 200 THR B N 1
ATOM 3161 C CA . THR B 1 200 ? 44.969 66.625 43.312 1 52.34 200 THR B CA 1
ATOM 3162 C C . THR B 1 200 ? 46 66.312 44.406 1 52.34 200 THR B C 1
ATOM 3164 O O . THR B 1 200 ? 45.656 66.25 45.594 1 52.34 200 THR B O 1
ATOM 3167 N N . PHE B 1 201 ? 47.094 65.5 44.219 1 49.03 201 PHE B N 1
ATOM 3168 C CA . PHE B 1 201 ? 48.219 65.25 45.062 1 49.03 201 PHE B CA 1
ATOM 3169 C C . PHE B 1 201 ? 48.781 66.562 45.625 1 49.03 201 PHE B C 1
ATOM 3171 O O . PHE B 1 201 ? 49.188 67.438 44.875 1 49.03 201 PHE B O 1
ATOM 3178 N N . GLU B 1 202 ? 48.312 67.062 46.781 1 48.5 202 GLU B N 1
ATOM 3179 C CA . GLU B 1 202 ? 48.812 68.25 47.531 1 48.5 202 GLU B CA 1
ATOM 3180 C C . GLU B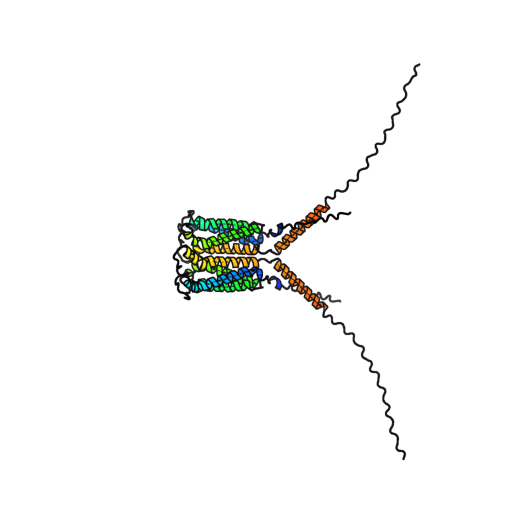 1 202 ? 50.344 68.125 47.719 1 48.5 202 GLU B C 1
ATOM 3182 O O . GLU B 1 202 ? 50.875 67 47.938 1 48.5 202 GLU B O 1
ATOM 3187 N N . SER B 1 203 ? 51.188 69 47.281 1 50.16 203 SER B N 1
ATOM 3188 C CA . SER B 1 203 ? 52.625 69.25 47.312 1 50.16 203 SER B CA 1
ATOM 3189 C C . SER B 1 203 ? 53.156 69.125 48.719 1 50.16 203 SER B C 1
ATOM 3191 O O . SER B 1 203 ? 52.656 69.75 49.656 1 50.16 203 SER B O 1
ATOM 3193 N N . GLN B 1 204 ? 53.75 67.938 49.188 1 48.56 204 GLN B N 1
ATOM 3194 C CA . GLN B 1 204 ? 54.375 67.625 50.469 1 48.56 204 GLN B CA 1
ATOM 3195 C C . GLN B 1 204 ? 55.344 68.75 50.875 1 48.56 204 GLN B C 1
ATOM 3197 O O . GLN B 1 204 ? 56.062 69.312 50.062 1 48.56 204 GLN B O 1
ATOM 3202 N N . PRO B 1 205 ? 55.094 69.5 52 1 51.22 205 PRO B N 1
ATOM 3203 C CA . PRO B 1 205 ? 55.938 70.562 52.469 1 51.22 205 PRO B CA 1
ATOM 3204 C C . PRO B 1 205 ? 57.406 70.188 52.594 1 51.22 205 PRO B C 1
ATOM 3206 O O . PRO B 1 205 ? 57.719 69 52.875 1 51.22 205 PRO B O 1
ATOM 3209 N N . ARG B 1 206 ? 58.406 70.75 51.969 1 43.62 206 ARG B N 1
ATOM 3210 C CA . ARG B 1 206 ? 59.844 70.562 51.969 1 43.62 206 ARG B CA 1
ATOM 3211 C C . ARG B 1 206 ? 60.406 70.625 53.406 1 43.62 206 ARG B C 1
ATOM 3213 O O . ARG B 1 206 ? 60.094 71.562 54.156 1 43.62 206 ARG B O 1
ATOM 3220 N N . LEU B 1 207 ? 60.625 69.5 54.031 1 45.31 207 LEU B N 1
ATOM 3221 C CA . LEU B 1 207 ? 61.281 69.312 55.344 1 45.31 207 LEU B CA 1
ATOM 3222 C C . LEU B 1 207 ? 62.594 70.125 55.375 1 45.31 207 LEU B C 1
ATOM 3224 O O . LEU B 1 207 ? 63.469 69.875 54.562 1 45.31 207 LEU B O 1
ATOM 3228 N N . HIS B 1 208 ? 62.625 71.375 55.844 1 43.72 208 HIS B N 1
ATOM 3229 C CA . HIS B 1 208 ? 63.812 72.188 56.094 1 43.72 208 HIS B CA 1
ATOM 3230 C C . HIS B 1 208 ? 64.812 71.375 56.938 1 43.72 208 HIS B C 1
ATOM 3232 O O . HIS B 1 208 ? 64.5 70.938 58.062 1 43.72 208 HIS B O 1
ATOM 3238 N N . LYS B 1 209 ? 65.812 70.688 56.406 1 45.19 209 LYS B N 1
ATOM 3239 C CA . LYS B 1 209 ? 66.938 70 57.094 1 45.19 209 LYS B CA 1
ATOM 3240 C C . LYS B 1 209 ? 67.625 70.875 58.062 1 45.19 209 LYS B C 1
ATOM 3242 O O . LYS B 1 209 ? 67.938 72.062 57.75 1 45.19 209 LYS B O 1
ATOM 3247 N N . PRO B 1 210 ? 67.5 70.688 59.438 1 47.72 210 PRO B N 1
ATOM 3248 C CA . PRO B 1 210 ? 68.188 71.438 60.469 1 47.72 210 PRO B CA 1
ATOM 3249 C C . PRO B 1 210 ? 69.688 71.5 60.25 1 47.72 210 PRO B C 1
ATOM 3251 O O . PRO B 1 210 ? 70.312 70.562 59.656 1 47.72 210 PRO B O 1
ATOM 3254 N N . GLY B 1 211 ? 70.25 72.688 59.969 1 38.28 211 GLY B N 1
ATOM 3255 C CA . GLY B 1 211 ? 71.625 73.125 59.781 1 38.28 211 GLY B CA 1
ATOM 3256 C C . GLY B 1 211 ? 72.562 72.5 60.844 1 38.28 211 GLY B C 1
ATOM 3257 O O . GLY B 1 211 ? 72.125 72.125 61.938 1 38.28 211 GLY B O 1
ATOM 3258 N N . LEU B 1 212 ? 73.75 72.062 60.406 1 41.19 212 LEU B N 1
ATOM 3259 C CA . LEU B 1 212 ? 74.938 71.5 60.906 1 41.19 212 LEU B CA 1
ATOM 3260 C C . LEU B 1 212 ? 75.562 72.375 62 1 41.19 212 LEU B C 1
ATOM 3262 O O . LEU B 1 212 ? 75.875 73.5 61.719 1 41.19 212 LEU B O 1
ATOM 3266 N N . GLY B 1 213 ? 75 72.375 63.281 1 36.09 213 GLY B N 1
ATOM 3267 C CA . GLY B 1 213 ? 75.625 73.062 64.375 1 36.09 213 GLY B CA 1
ATOM 3268 C C . GLY B 1 213 ? 77.125 72.938 64.312 1 36.09 213 GLY B C 1
ATOM 3269 O O . GLY B 1 213 ? 77.688 71.875 64.062 1 36.09 213 GLY B O 1
ATOM 3270 N N . GLY B 1 214 ? 77.875 74.062 64 1 34.97 214 GLY B N 1
ATOM 3271 C CA . GLY B 1 214 ? 79.25 74.5 64.062 1 34.97 214 GLY B CA 1
ATOM 3272 C C . GLY B 1 214 ? 79.938 74.125 65.375 1 34.97 214 GLY B C 1
ATOM 3273 O O . GLY B 1 214 ? 79.25 73.812 66.375 1 34.97 214 GLY B O 1
ATOM 3274 N N . GLY B 1 215 ? 81.312 73.75 65.25 1 34.12 215 GLY B N 1
ATOM 3275 C CA . GLY B 1 215 ? 82.5 73.5 66.062 1 34.12 215 GLY B CA 1
ATOM 3276 C C . GLY B 1 215 ? 82.875 74.625 66.938 1 34.12 215 GLY B C 1
ATOM 3277 O O . GLY B 1 215 ? 83.188 75.75 66.5 1 34.12 215 GLY B O 1
ATOM 3278 N N . HIS B 1 216 ? 82.312 75.125 68 1 24.14 216 HIS B N 1
ATOM 3279 C CA . HIS B 1 216 ? 83.062 75.938 69 1 24.14 216 HIS B CA 1
ATOM 3280 C C . HIS B 1 216 ? 84.312 75.188 69.5 1 24.14 216 HIS B C 1
ATOM 3282 O O . HIS B 1 216 ? 84.188 74.125 70.125 1 24.14 216 HIS B O 1
ATOM 3288 N N . ALA B 1 217 ? 85.5 74.688 69.062 1 23.34 217 ALA B N 1
ATOM 3289 C CA . ALA B 1 217 ? 86.438 75.688 69.438 1 23.34 217 ALA B CA 1
ATOM 3290 C C . ALA B 1 217 ? 86.375 76.938 68.562 1 23.34 217 ALA B C 1
ATOM 3292 O O . ALA B 1 217 ? 86.125 76.812 67.375 1 23.34 217 ALA B O 1
#

pLDDT: mean 76.97, std 24.23, range [22.2, 98.88]

Solvent-accessible surface area (backbone atoms only — not comparable to full-atom values): 22680 Å² total; per-residue (Å²): 138,82,78,77,75,76,75,72,72,70,71,70,73,74,71,65,43,69,35,45,48,73,52,70,77,26,31,62,35,10,46,51,26,23,53,52,10,49,46,34,40,41,40,73,36,54,20,28,80,71,66,45,34,38,43,78,57,51,58,74,64,88,47,60,22,49,43,65,51,23,32,46,30,10,50,40,11,28,54,8,10,48,31,22,34,69,36,45,38,43,68,53,18,45,50,13,21,52,39,16,29,51,18,11,47,40,26,46,46,34,73,55,39,20,74,72,65,66,38,48,74,75,54,49,69,60,47,98,43,64,61,50,36,31,49,49,50,28,60,64,21,40,46,41,9,49,51,30,20,34,35,19,22,18,36,38,18,39,68,67,46,72,29,30,59,31,52,48,48,28,48,48,50,52,50,51,49,52,50,50,53,53,55,56,63,66,61,72,62,74,75,79,77,71,81,74,79,75,81,79,81,77,80,76,81,81,81,79,77,82,80,82,81,74,68,92,110,137,80,78,76,76,75,76,74,75,70,70,70,74,73,71,65,44,69,35,49,48,73,52,71,76,27,30,63,35,10,47,51,26,24,52,52,11,49,46,34,41,42,39,73,36,52,21,28,80,71,68,47,34,39,42,76,56,51,58,72,62,87,48,61,22,48,43,65,52,24,31,46,31,10,51,40,12,28,54,10,9,48,30,21,35,68,37,44,38,45,68,54,18,43,50,13,21,51,40,15,29,52,19,11,46,39,25,47,47,32,74,56,40,20,73,74,66,65,36,47,74,76,55,49,71,60,48,97,44,64,62,51,36,32,48,50,50,27,61,65,22,40,47,40,9,48,51,29,19,34,35,19,21,18,38,40,18,38,68,67,47,71,29,29,58,31,54,48,47,29,48,48,51,52,50,50,48,51,51,50,55,53,55,55,62,67,60,72,60,76,73,80,76,72,81,75,78,76,79,80,80,78,81,77,80,79,78,79,76,82,77,80,82,78,76,84,120

Radius of gyration: 42.09 Å; Cα contacts (8 Å, |Δi|>4): 660; chains: 2; bounding box: 187×118×97 Å

Foldseek 3Di:
DPPPPPCCCVVVLPPPLLFFDDLPLLQVLLVVLLVLLVCQQQCQQCVLVVLQHFPVSHHPDDDLCSVQQGNVLSVLSNQLSVQLNPDRGLVSNLVSLVSLLVSLVSLACVVVCCVVVVSDDPGATSDPDPVSRVVSSLSNGRVSSVSSNVSSVVSNVVSVDSDPVSVVRSVVVVVVVVVVVVVVVVPPPPDPDDPDDDPDPPDDPPDPDPDDDPDDD/DPPPPPPCCVVVLPPPLLFFDDLPLLQVLLVVLLVLLVCQQQCQQCVLVVLQHFPVSHHPDDDLCSVQQGNVLSVLSNQLSVQLNPDRGLVSNLVSLVSLLVSLVSLACVQVCCVVVVSDDPGATSDPDPVSRVVSSLSNGRVSSVSSNVSSVVSNVVSVDSDPVSVVRSVVVVVVVVVVVVVVVVPPPPDPDDPDDDPPPPDPPDPPPPDDPDDDD

Organism: Nocardia brasiliensis (strain ATCC 700358 / HUJEG-1) (NCBI:txid1133849)